Protein AF-0000000087801213 (afdb_homodimer)

Solvent-accessible surface area (backbone atoms only — not comparable to full-atom values): 30149 Å² total; per-residue (Å²): 122,81,61,80,74,63,67,56,64,59,64,55,52,52,50,33,50,49,20,27,51,32,12,46,51,26,34,52,47,39,66,75,56,68,45,77,60,64,72,64,53,39,48,49,48,24,51,51,29,48,51,50,47,52,48,52,62,49,53,63,67,54,78,91,72,68,84,73,50,69,67,59,49,35,51,48,50,44,51,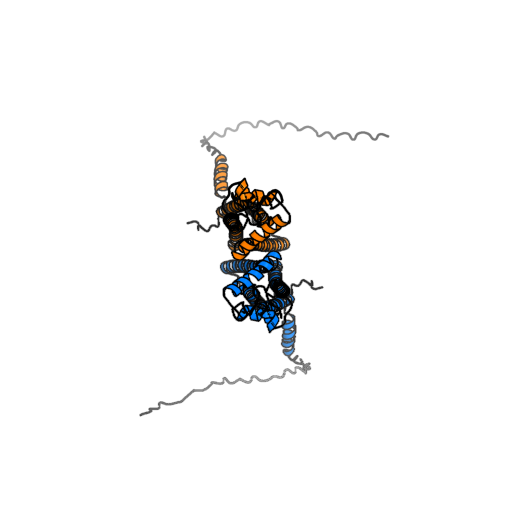51,49,51,50,50,41,52,49,31,36,54,41,43,52,38,48,52,56,62,46,55,63,70,54,36,53,44,44,48,49,51,46,50,47,53,35,56,74,66,63,39,56,66,62,55,43,49,46,27,62,72,66,55,21,16,18,42,86,35,45,50,40,88,19,59,56,59,72,48,99,87,31,53,64,53,34,26,36,72,74,71,61,36,89,37,39,32,44,62,62,54,47,52,50,47,49,52,37,38,51,37,36,37,51,17,38,48,44,53,49,51,49,51,52,46,37,71,46,67,48,78,54,57,71,68,70,50,43,64,58,48,47,53,46,45,50,54,57,62,54,65,68,60,70,77,75,74,76,75,71,79,74,74,83,72,85,73,81,74,77,81,78,75,79,80,77,81,77,80,80,76,81,82,79,88,78,76,90,88,79,85,75,96,84,135,123,82,60,80,74,63,66,57,64,59,66,54,51,51,47,34,52,50,18,29,51,33,10,46,50,27,34,52,48,40,66,76,55,68,45,77,58,66,72,63,54,39,50,50,49,22,50,49,30,48,51,49,46,50,47,54,62,49,53,63,67,54,77,92,70,67,85,73,49,71,67,57,48,36,51,49,48,45,51,50,51,52,49,51,42,51,49,30,36,54,42,45,53,39,48,54,56,64,45,55,62,70,55,36,52,43,43,48,50,51,48,51,50,54,36,57,75,65,65,39,57,66,62,56,44,49,47,27,62,74,67,56,20,17,17,42,88,36,46,49,40,87,20,59,58,59,72,48,98,88,31,52,64,55,33,26,36,71,72,71,60,36,90,37,38,32,45,62,62,54,46,52,49,47,49,52,38,40,50,37,37,37,52,16,38,48,44,52,50,50,49,52,54,46,36,69,46,68,48,80,54,57,72,68,71,50,45,63,59,50,47,54,48,44,50,54,57,61,55,66,68,61,69,76,76,75,77,76,72,80,70,76,78,70,82,75,78,77,78,78,79,84,83,78,77,78,81,78,80,79,81,83,82,86,77,80,82,79,85,80,86,78,83,130

Organism: Aspergillus candidus (NCBI:txid41067)

InterPro domains:
  IPR018499 Tetraspanin/Peripherin [PF00335] (13-196)

Foldseek 3Di:
DPPPPPVDLVVLLVLLVLLLVLLVVLLVLCVQQVALDDNVLSVVSNVLSVVVSVVLVVVLVDDPDDPQDPVNVVVVVVVLVVNLVVLVVSLVSLVVCQPDPVVVLVSVVVSLVVCLVVVPQVNQVSNCVVQVAAAAPANQHSGPPGDDPVAHSNNSCVPRVRGHHSNVVSSVSSNVSSVSSNSSSVSVNVSSVVCVVVNPPSCVCPCVVVVVVVVVVVVPPPPPPPPPPPPDPPDDPPDDDDDPDPDDPPPDDPDDDDDDDDDD/DPPPPPVDCVVLLVLLVLLLVLLVVLLVLCVQQVALDDNVLSVVSNVLSVVVSVVLVVVLVDDPDDPQDPVNVVVVVVVLVVNLVVLVVSLVSLVVCQPDPVVVLVSVVVSLVVCLVVVPQVNQVSNCVVQVAAAAPANQHSGPPGDDPVAHSNNSCVVRVRHHHSNVVSSVSSNVSSVSSNSSSVSVNVSSVVCVVVPPPSCPCVCVVVVVVVVVVVVPPPPPPPPPPPPPPDPPDDDPDDDPDPDPPDDDDPDDDDPDDDDD

Sequence (528 aa):
MPSIFETSVFPIILCLILSLILGAISWSRTLSSFLPTPQWLPGATTLLSALTLLAVSLLGFKPEGTRTNPYRQKLATLLEQLYTILVTILFTATLTILFPDSLLICRLESYWQSHFQAKDAHTIRSIQDRFQCCGLHSTRDRAWPFKNRDHGDDACEAQFGYGRSCLVPWREQTVSTSWTMFAAVALILVVKVGITCFGFRRRANASWMRDVFSERANGDYQRPARAEILNGEEEAEENHDQEAEPRRVMLPHAESAPANEWNQMPSIFETSVFPIILCLILSLILGAISWSRTLSSFLPTPQWLPGATTLLSALTLLAVSLLGFKPEGTRTNPYRQKLATLLEQLYTILVTILFTATLTILFPDSLLICRLESYWQSHFQAKDAHTIRSIQDRFQCCGLHSTRDRAWPFKNRDHGDDACEAQFGYGRSCLVPWREQTVSTSWTMFAAVALILVVKVGITCFGFRRRANASWMRDVFSERANGDYQRPARAEILNGEEEAEENHDQEAEPRRVMLPHAESAPANEWNQ

Structure (mmCIF, N/CA/C/O backbone):
data_AF-0000000087801213-model_v1
#
loop_
_entity.id
_entity.type
_entity.pdbx_description
1 polymer 'Tetraspanin Tsp3'
#
loop_
_atom_site.group_PDB
_atom_site.id
_atom_site.type_symbol
_atom_site.label_atom_id
_atom_site.label_alt_id
_atom_site.label_comp_id
_atom_site.label_asym_id
_atom_site.label_entity_id
_atom_site.label_seq_id
_atom_site.pdbx_PDB_ins_code
_atom_site.Cartn_x
_atom_site.Cartn_y
_atom_site.Cartn_z
_atom_site.occupancy
_atom_site.B_iso_or_equiv
_atom_site.auth_seq_id
_atom_site.auth_comp_id
_atom_site.auth_asym_id
_atom_site.auth_atom_id
_atom_site.pdbx_PDB_model_num
ATOM 1 N N . MET A 1 1 ? -10.836 42.562 -10.594 1 27.47 1 MET A N 1
ATOM 2 C CA . MET A 1 1 ? -11.273 41.188 -10.828 1 27.47 1 MET A CA 1
ATOM 3 C C . MET A 1 1 ? -11.109 40.312 -9.578 1 27.47 1 MET A C 1
ATOM 5 O O . MET A 1 1 ? -10.047 40.344 -8.953 1 27.47 1 MET A O 1
ATOM 9 N N . PRO A 1 2 ? -12.109 40.188 -8.773 1 38.5 2 PRO A N 1
ATOM 10 C CA . PRO A 1 2 ? -11.93 39.375 -7.582 1 38.5 2 PRO A CA 1
ATOM 11 C C . PRO A 1 2 ? -11.148 38.094 -7.867 1 38.5 2 PRO A C 1
ATOM 13 O O . PRO A 1 2 ? -11.242 37.531 -8.969 1 38.5 2 PRO A O 1
ATOM 16 N N . SER A 1 3 ? -9.867 38.094 -7.535 1 37.38 3 SER A N 1
ATOM 17 C CA . SER A 1 3 ? -8.992 36.969 -7.805 1 37.38 3 SER A CA 1
ATOM 18 C C . SER A 1 3 ? -9.734 35.656 -7.656 1 37.38 3 SER A C 1
ATOM 20 O O . SER A 1 3 ? -10.477 35.469 -6.691 1 37.38 3 SER A O 1
ATOM 22 N N . ILE A 1 4 ? -10.109 35.094 -8.695 1 40.22 4 ILE A N 1
ATOM 23 C CA . ILE A 1 4 ? -10.75 33.812 -8.977 1 40.22 4 ILE A CA 1
ATOM 24 C C . ILE A 1 4 ? -10.328 32.781 -7.93 1 40.22 4 ILE A C 1
ATOM 26 O O . ILE A 1 4 ? -11.023 31.797 -7.711 1 40.22 4 ILE A O 1
ATOM 30 N N . PHE A 1 5 ? -9.062 32.906 -7.496 1 40.62 5 PHE A N 1
ATOM 31 C CA . PHE A 1 5 ? -8.695 31.984 -6.426 1 40.62 5 PHE A CA 1
ATOM 32 C C . PHE A 1 5 ? -9.367 32.375 -5.117 1 40.62 5 PHE A C 1
ATOM 34 O O . PHE A 1 5 ? -8.789 32.219 -4.043 1 40.62 5 PHE A O 1
ATOM 41 N N . GLU A 1 6 ? -10.133 33.375 -4.961 1 46.09 6 GLU A N 1
ATOM 42 C CA . GLU A 1 6 ? -10.961 33.406 -3.762 1 46.09 6 GLU A CA 1
ATOM 43 C C . GLU A 1 6 ? -11.492 32.031 -3.4 1 46.09 6 GLU A C 1
ATOM 45 O O . GLU A 1 6 ? -12.273 31.453 -4.152 1 46.09 6 GLU A O 1
ATOM 50 N N . THR A 1 7 ? -10.688 30.969 -2.92 1 52.69 7 THR A N 1
ATOM 51 C CA . THR A 1 7 ? -10.766 29.531 -2.627 1 52.69 7 THR A CA 1
ATOM 52 C C . THR A 1 7 ? -12.156 29.172 -2.107 1 52.69 7 THR A C 1
ATOM 54 O O . THR A 1 7 ? -12.469 29.406 -0.939 1 52.69 7 THR A O 1
ATOM 57 N N . SER A 1 8 ? -13.25 29.312 -2.891 1 62.5 8 SER A N 1
ATOM 58 C CA . SER A 1 8 ? -14.672 29.031 -2.734 1 62.5 8 SER A CA 1
ATOM 59 C C . SER A 1 8 ? -14.906 27.609 -2.223 1 62.5 8 SER A C 1
ATOM 61 O O . SER A 1 8 ? -14.258 26.672 -2.674 1 62.5 8 SER A O 1
ATOM 63 N N . VAL A 1 9 ? -15.477 27.422 -1.081 1 77.56 9 VAL A N 1
ATOM 64 C CA . VAL A 1 9 ? -15.938 26.234 -0.396 1 77.56 9 VAL A CA 1
ATOM 65 C C . VAL A 1 9 ? -16.734 25.359 -1.364 1 77.56 9 VAL A C 1
ATOM 67 O O . VAL A 1 9 ? -16.844 24.141 -1.171 1 77.56 9 VAL A O 1
ATOM 70 N N . PHE A 1 10 ? -17.156 26.016 -2.529 1 83.62 10 PHE A N 1
ATOM 71 C CA . PHE A 1 10 ? -18.062 25.297 -3.408 1 83.62 10 PHE A CA 1
ATOM 72 C C . PHE A 1 10 ? -17.328 24.203 -4.16 1 83.62 10 PHE A C 1
ATOM 74 O O . PHE A 1 10 ? -17.781 23.047 -4.176 1 83.62 10 PHE A O 1
ATOM 81 N N . PRO A 1 11 ? -16.25 24.484 -4.793 1 86.94 11 PRO A N 1
ATOM 82 C CA . PRO A 1 11 ? -15.562 23.391 -5.48 1 86.94 11 PRO A CA 1
ATOM 83 C C . PRO A 1 11 ? -15.109 22.281 -4.527 1 86.94 11 PRO A C 1
ATOM 85 O O . PRO A 1 11 ? -15.062 21.109 -4.914 1 86.94 11 PRO A O 1
ATOM 88 N N . ILE A 1 12 ? -14.836 22.625 -3.322 1 88.5 12 ILE A N 1
ATOM 89 C CA . ILE A 1 12 ? -14.414 21.641 -2.332 1 88.5 12 ILE A CA 1
ATOM 90 C C . ILE A 1 12 ? -15.57 20.703 -2.006 1 88.5 12 ILE A C 1
ATOM 92 O O . ILE A 1 12 ? -15.398 19.484 -1.97 1 88.5 12 ILE A O 1
ATOM 96 N N . ILE A 1 13 ? -16.734 21.266 -1.861 1 89.56 13 ILE A N 1
ATOM 97 C CA . ILE A 1 13 ? -17.906 20.469 -1.541 1 89.56 13 ILE A CA 1
ATOM 98 C C . ILE A 1 13 ? -18.266 19.578 -2.729 1 89.56 13 ILE A C 1
ATOM 100 O O . ILE A 1 13 ? -18.625 18.406 -2.551 1 89.56 13 ILE A O 1
ATOM 104 N N . LEU A 1 14 ? -18.109 20.094 -3.875 1 92.38 14 LEU A N 1
ATOM 105 C CA . LEU A 1 14 ? -18.406 19.312 -5.074 1 92.38 14 LEU A CA 1
ATOM 106 C C . LEU A 1 14 ? -17.453 18.141 -5.207 1 92.38 14 LEU A C 1
ATOM 108 O O . LEU A 1 14 ? -17.875 17.031 -5.535 1 92.38 14 LEU A O 1
ATOM 112 N N . CYS A 1 15 ? -16.219 18.359 -4.961 1 93.56 15 CYS A N 1
ATOM 113 C CA . CYS A 1 15 ? -15.211 17.312 -5.031 1 93.56 15 CYS A CA 1
ATOM 114 C C . CYS A 1 15 ? -15.5 16.219 -4 1 93.56 15 CYS A C 1
ATOM 116 O O . CYS A 1 15 ? -15.344 15.031 -4.289 1 93.56 15 CYS A O 1
ATOM 118 N N . LEU A 1 16 ? -15.945 16.656 -2.885 1 95 16 LEU A N 1
ATOM 119 C CA . LEU A 1 16 ? -16.203 15.688 -1.821 1 95 16 LEU A CA 1
ATOM 120 C C . LEU A 1 16 ? -17.453 14.875 -2.105 1 95 16 LEU A C 1
ATOM 122 O O . LEU A 1 16 ? -17.531 13.695 -1.772 1 95 16 LEU A O 1
ATOM 126 N N . ILE A 1 17 ? -18.422 15.516 -2.703 1 96.31 17 ILE A N 1
ATOM 127 C CA . ILE A 1 17 ? -19.625 14.781 -3.094 1 96.31 17 ILE A CA 1
ATOM 128 C C . ILE A 1 17 ? -19.281 13.758 -4.172 1 96.31 17 ILE A C 1
ATOM 130 O O . ILE A 1 17 ? -19.75 12.617 -4.137 1 96.31 17 ILE A O 1
ATOM 134 N N . LEU A 1 18 ? -18.469 14.211 -5.066 1 97.5 18 LEU A N 1
ATOM 135 C CA . LEU A 1 18 ? -18.016 13.297 -6.105 1 97.5 18 LEU A CA 1
ATOM 136 C C . LEU A 1 18 ? -17.25 12.125 -5.504 1 97.5 18 LEU A C 1
ATOM 138 O O . LEU A 1 18 ? -17.438 10.977 -5.91 1 97.5 18 LEU A O 1
ATOM 142 N N . SER A 1 19 ? -16.406 12.383 -4.574 1 97.5 19 SER A N 1
ATOM 143 C CA . SER A 1 19 ? -15.656 11.328 -3.904 1 97.5 19 SER A CA 1
ATOM 144 C C . SER A 1 19 ? -16.594 10.359 -3.182 1 97.5 19 SER A C 1
ATOM 146 O O . SER A 1 19 ? -16.375 9.148 -3.191 1 97.5 19 SER A O 1
ATOM 148 N N . LEU A 1 20 ? -17.578 10.883 -2.6 1 97.5 20 LEU A N 1
ATOM 149 C CA . LEU A 1 20 ? -18.547 10.055 -1.886 1 97.5 20 LEU A CA 1
ATOM 150 C C . LEU A 1 20 ? -19.281 9.133 -2.85 1 97.5 20 LEU A C 1
ATOM 152 O O . LEU A 1 20 ? -19.469 7.949 -2.572 1 97.5 20 LEU A O 1
ATOM 156 N N . ILE A 1 21 ? -19.656 9.664 -3.959 1 98 21 ILE A N 1
ATOM 157 C CA . ILE A 1 21 ? -20.391 8.891 -4.961 1 98 21 ILE A CA 1
ATOM 158 C C . ILE A 1 21 ? -19.5 7.793 -5.523 1 98 21 ILE A C 1
ATOM 160 O O . ILE A 1 21 ? -19.906 6.633 -5.621 1 98 21 ILE A O 1
ATOM 164 N N . LEU A 1 22 ? -18.312 8.148 -5.863 1 98.12 22 LEU A N 1
ATOM 165 C CA . LEU A 1 22 ? -17.375 7.168 -6.406 1 98.12 22 LEU A CA 1
ATOM 166 C C . LEU A 1 22 ? -17.078 6.078 -5.383 1 98.12 22 LEU A C 1
ATOM 168 O O . LEU A 1 22 ? -16.969 4.902 -5.738 1 98.12 22 LEU A O 1
ATOM 172 N N . GLY A 1 23 ? -16.891 6.477 -4.152 1 97.19 23 GLY A N 1
ATOM 173 C CA . GLY A 1 23 ? -16.672 5.5 -3.098 1 97.19 23 GLY A CA 1
ATOM 174 C C . GLY A 1 23 ? -17.844 4.547 -2.914 1 97.19 23 GLY A C 1
ATOM 175 O O . GLY A 1 23 ? -17.641 3.338 -2.783 1 97.19 23 GLY A O 1
ATOM 176 N N . ALA A 1 24 ? -18.984 5.074 -2.984 1 96.88 24 ALA A N 1
ATOM 177 C CA . ALA A 1 24 ? -20.172 4.25 -2.816 1 96.88 24 ALA A CA 1
ATOM 178 C C . ALA A 1 24 ? -20.359 3.289 -3.988 1 96.88 24 ALA A C 1
ATOM 180 O O . ALA A 1 24 ? -20.734 2.133 -3.799 1 96.88 24 ALA A O 1
ATOM 181 N N . ILE A 1 25 ? -20.062 3.76 -5.109 1 97 25 ILE A N 1
ATOM 182 C CA . ILE A 1 25 ? -20.156 2.914 -6.297 1 97 25 ILE A CA 1
ATOM 183 C C . ILE A 1 25 ? -19.156 1.767 -6.184 1 97 25 ILE A C 1
ATOM 185 O O . ILE A 1 25 ? -19.484 0.611 -6.449 1 97 25 ILE A O 1
ATOM 189 N N . SER A 1 26 ? -17.984 2.096 -5.797 1 96.06 26 SER A N 1
ATOM 190 C CA . SER A 1 26 ? -16.953 1.069 -5.656 1 96.06 26 SER A CA 1
ATOM 191 C C . SER A 1 26 ? -17.328 0.049 -4.59 1 96.06 26 SER A C 1
ATOM 193 O O . SER A 1 26 ? -17.094 -1.149 -4.754 1 96.06 26 SER A O 1
ATOM 195 N N . TRP A 1 27 ? -17.891 0.583 -3.547 1 95.88 27 TRP A N 1
ATOM 196 C CA . TRP A 1 27 ? -18.312 -0.306 -2.471 1 95.88 27 TRP A CA 1
ATOM 197 C C . TRP A 1 27 ? -19.422 -1.231 -2.939 1 95.88 27 TRP A C 1
ATOM 199 O O . TRP A 1 27 ? -19.375 -2.443 -2.717 1 95.88 27 TRP A O 1
ATOM 209 N N . SER A 1 28 ? -20.375 -0.759 -3.639 1 95.62 28 SER A N 1
ATOM 210 C CA . SER A 1 28 ? -21.469 -1.554 -4.16 1 95.62 28 SER A CA 1
ATOM 211 C C . SER A 1 28 ? -20.984 -2.58 -5.18 1 95.62 28 SER A C 1
ATOM 213 O O . SER A 1 28 ? -21.391 -3.742 -5.141 1 95.62 28 SER A O 1
ATOM 215 N N . ARG A 1 29 ? -20.109 -2.17 -5.969 1 94.94 29 ARG A N 1
ATOM 216 C CA . ARG A 1 29 ? -19.578 -3.062 -6.996 1 94.94 29 ARG A CA 1
ATOM 217 C C . ARG A 1 29 ? -18.75 -4.18 -6.379 1 94.94 29 ARG A C 1
ATOM 219 O O . ARG A 1 29 ? -18.781 -5.316 -6.852 1 94.94 29 ARG A O 1
ATOM 226 N N . THR A 1 30 ? -18 -3.844 -5.418 1 95 30 THR A N 1
ATOM 227 C CA . THR A 1 30 ? -17.172 -4.844 -4.754 1 95 30 THR A CA 1
ATOM 228 C C . THR A 1 30 ? -18.031 -5.922 -4.109 1 95 30 THR A C 1
ATOM 230 O O . THR A 1 30 ? -17.719 -7.109 -4.188 1 95 30 THR A O 1
ATOM 233 N N . LEU A 1 31 ? -19.125 -5.5 -3.545 1 93.5 31 LEU A N 1
ATOM 234 C CA . LEU A 1 31 ? -20.016 -6.441 -2.879 1 93.5 31 LEU A CA 1
ATOM 235 C C . LEU A 1 31 ? -20.828 -7.242 -3.898 1 93.5 31 LEU A C 1
ATOM 237 O O . LEU A 1 31 ? -20.969 -8.461 -3.76 1 93.5 31 LEU A O 1
ATOM 241 N N . SER A 1 32 ? -21.219 -6.594 -4.941 1 93.06 32 SER A N 1
ATOM 242 C CA . SER A 1 32 ? -22.078 -7.238 -5.922 1 93.06 32 SER A CA 1
ATOM 243 C C . SER A 1 32 ? -21.297 -8.188 -6.82 1 93.06 32 SER A C 1
ATOM 245 O O . SER A 1 32 ? -21.812 -9.203 -7.27 1 93.06 32 SER A O 1
ATOM 247 N N . SER A 1 33 ? -20.047 -7.887 -6.984 1 93.69 33 SER A N 1
ATOM 248 C CA . SER A 1 33 ? -19.266 -8.688 -7.918 1 93.69 33 SER A CA 1
ATOM 249 C C . SER A 1 33 ? -18.25 -9.562 -7.188 1 93.69 33 SER A C 1
ATOM 251 O O . SER A 1 33 ? -17.391 -10.195 -7.812 1 93.69 33 SER A O 1
ATOM 253 N N . PHE A 1 34 ? -18.312 -9.672 -5.918 1 93.44 34 PHE A N 1
ATOM 254 C CA . PHE A 1 34 ? -17.438 -10.508 -5.109 1 93.44 34 PHE A CA 1
ATOM 255 C C . PHE A 1 34 ? -15.977 -10.344 -5.539 1 93.44 34 PHE A C 1
ATOM 257 O O . PHE A 1 34 ? -15.289 -11.328 -5.801 1 93.44 34 PHE A O 1
ATOM 264 N N . LEU A 1 35 ? -15.484 -9.18 -5.531 1 94.31 35 LEU A N 1
ATOM 265 C CA . LEU A 1 35 ? -14.117 -8.883 -5.938 1 94.31 35 LEU A CA 1
ATOM 266 C C . LEU A 1 35 ? -13.141 -9.172 -4.801 1 94.31 35 LEU A C 1
ATOM 268 O O . LEU A 1 35 ? -13.5 -9.07 -3.627 1 94.31 35 LEU A O 1
ATOM 272 N N . PRO A 1 36 ? -11.914 -9.625 -5.164 1 91.94 36 PRO A N 1
ATOM 273 C CA . PRO A 1 36 ? -10.914 -9.977 -4.152 1 91.94 36 PRO A CA 1
ATOM 274 C C . PRO A 1 36 ? -10.312 -8.75 -3.473 1 91.94 36 PRO A C 1
ATOM 276 O O . PRO A 1 36 ? -9.125 -8.758 -3.115 1 91.94 36 PRO A O 1
ATOM 279 N N . THR A 1 37 ? -10.945 -7.707 -3.348 1 91.19 37 THR A N 1
ATOM 280 C CA . THR A 1 37 ? -10.531 -6.512 -2.625 1 91.19 37 THR A CA 1
ATOM 281 C C . THR A 1 37 ? -10.914 -6.602 -1.152 1 91.19 37 THR A C 1
ATOM 283 O O . THR A 1 37 ? -12.008 -7.066 -0.822 1 91.19 37 THR A O 1
ATOM 286 N N . PRO A 1 38 ? -9.93 -6.297 -0.327 1 91 38 PRO A N 1
ATOM 287 C CA . PRO A 1 38 ? -10.32 -6.301 1.086 1 91 38 PRO A CA 1
ATOM 288 C C . PRO A 1 38 ? -11.57 -5.469 1.354 1 91 38 PRO A C 1
ATOM 290 O O . PRO A 1 38 ? -11.633 -4.297 0.981 1 91 38 PRO A O 1
ATOM 293 N N . GLN A 1 39 ? -12.469 -6.035 2.053 1 88.44 39 GLN A N 1
ATOM 294 C CA . GLN A 1 39 ? -13.797 -5.449 2.223 1 88.44 39 GLN A CA 1
ATOM 295 C C . GLN A 1 39 ? -13.727 -4.148 3.018 1 88.44 39 GLN A C 1
ATOM 297 O O . GLN A 1 39 ? -14.586 -3.281 2.871 1 88.44 39 GLN A O 1
ATOM 302 N N . TRP A 1 40 ? -12.695 -4.016 3.801 1 91.69 40 TRP A N 1
ATOM 303 C CA . TRP A 1 40 ? -12.594 -2.818 4.625 1 91.69 40 TRP A CA 1
ATOM 304 C C . TRP A 1 40 ? -12.156 -1.619 3.793 1 91.69 40 TRP A C 1
ATOM 306 O O . TRP A 1 40 ? -12.406 -0.47 4.168 1 91.69 40 TRP A O 1
ATOM 316 N N . LEU A 1 41 ? -11.586 -1.862 2.613 1 95.19 41 LEU A N 1
ATOM 317 C CA . LEU A 1 41 ? -10.984 -0.791 1.829 1 95.19 41 LEU A CA 1
ATOM 318 C C . LEU A 1 41 ? -12.055 0.103 1.214 1 95.19 41 LEU A C 1
ATOM 320 O O . LEU A 1 41 ? -12.078 1.312 1.459 1 95.19 41 LEU A O 1
ATOM 324 N N . PRO A 1 42 ? -12.977 -0.439 0.47 1 95.19 42 PRO A N 1
ATOM 325 C CA . PRO A 1 42 ? -14.031 0.43 -0.069 1 95.19 42 PRO A CA 1
ATOM 326 C C . PRO A 1 42 ? -14.922 1.026 1.02 1 95.19 42 PRO A C 1
ATOM 328 O O . PRO A 1 42 ? -15.359 2.174 0.903 1 95.19 42 PRO A O 1
ATOM 331 N N . GLY A 1 43 ? -15.18 0.295 2.053 1 95.44 43 GLY A N 1
ATOM 332 C CA . GLY A 1 43 ? -15.953 0.826 3.162 1 95.44 43 GLY A CA 1
ATOM 333 C C . GLY A 1 43 ? -15.289 2.006 3.846 1 95.44 43 GLY A C 1
ATOM 334 O O . GLY A 1 43 ? -15.93 3.027 4.098 1 95.44 43 GLY A O 1
ATOM 335 N N . ALA A 1 44 ? -14.055 1.836 4.102 1 95.75 44 ALA A N 1
ATOM 336 C CA . ALA A 1 44 ? -13.297 2.902 4.75 1 95.75 44 ALA A CA 1
ATOM 337 C C . ALA A 1 44 ? -13.219 4.141 3.863 1 95.75 44 ALA A C 1
ATOM 339 O O . ALA A 1 44 ? -13.305 5.27 4.352 1 95.75 44 ALA A O 1
ATOM 340 N N . THR A 1 45 ? -13.039 3.924 2.596 1 95.25 45 THR A N 1
ATOM 341 C CA . THR A 1 45 ? -12.961 5.039 1.658 1 95.25 45 THR A CA 1
ATOM 342 C C . THR A 1 45 ? -14.273 5.82 1.643 1 95.25 45 THR A C 1
ATOM 344 O O . THR A 1 45 ? -14.266 7.051 1.688 1 95.25 45 THR A O 1
ATOM 347 N N . THR A 1 46 ? -15.352 5.148 1.619 1 95.81 46 THR A N 1
ATOM 348 C CA . THR A 1 46 ? -16.656 5.789 1.591 1 95.81 46 THR A CA 1
ATOM 349 C C . THR A 1 46 ? -16.938 6.52 2.9 1 95.81 46 THR A C 1
ATOM 351 O O . THR A 1 46 ? -17.391 7.66 2.895 1 95.81 46 THR A O 1
ATOM 354 N N . LEU A 1 47 ? -16.656 5.855 3.971 1 96.19 47 LEU A N 1
ATOM 355 C CA . LEU A 1 47 ? -16.875 6.457 5.281 1 96.19 47 LEU A CA 1
ATOM 356 C C . LEU A 1 47 ? -16.031 7.707 5.461 1 96.19 47 LEU A C 1
ATOM 358 O O . LEU A 1 47 ? -16.5 8.711 6.004 1 96.19 47 LEU A O 1
ATOM 362 N N . LEU A 1 48 ? -14.836 7.602 5.051 1 96 48 LEU A N 1
ATOM 363 C CA . LEU A 1 48 ? -13.938 8.742 5.172 1 96 48 LEU A CA 1
ATOM 364 C C . LEU A 1 48 ? -14.438 9.914 4.336 1 96 48 LEU A C 1
ATOM 366 O O . LEU A 1 48 ? -14.367 11.07 4.77 1 96 48 LEU A O 1
ATOM 370 N N . SER A 1 49 ? -14.883 9.648 3.135 1 94.81 49 SER A N 1
ATOM 371 C CA . SER A 1 49 ? -15.438 10.695 2.281 1 94.81 49 SER A CA 1
ATOM 372 C C . SER A 1 49 ? -16.656 11.352 2.93 1 94.81 49 SER A C 1
ATOM 374 O O . SER A 1 49 ? -16.781 12.578 2.904 1 94.81 49 SER A O 1
ATOM 376 N N . ALA A 1 50 ? -17.469 10.586 3.504 1 96 50 ALA A N 1
ATOM 377 C CA . ALA A 1 50 ? -18.656 11.102 4.172 1 96 50 ALA A CA 1
ATOM 378 C C . ALA A 1 50 ? -18.297 11.945 5.387 1 96 50 ALA A C 1
ATOM 380 O O . ALA A 1 50 ? -18.828 13.039 5.582 1 96 50 ALA A O 1
ATOM 381 N N . LEU A 1 51 ? -17.391 11.445 6.141 1 94.25 51 LEU A N 1
ATOM 382 C CA . LEU A 1 51 ? -16.953 12.156 7.34 1 94.25 51 LEU A CA 1
ATOM 383 C C . LEU A 1 51 ? -16.281 13.477 6.977 1 94.25 51 LEU A C 1
ATOM 385 O O . LEU A 1 51 ? -16.484 14.484 7.664 1 94.25 51 LEU A O 1
ATOM 389 N N . THR A 1 52 ? -15.523 13.492 5.926 1 93 52 THR A N 1
ATOM 390 C CA . THR A 1 52 ? -14.859 14.711 5.488 1 93 52 THR A CA 1
ATOM 391 C C . THR A 1 52 ? -15.875 15.742 5.004 1 93 52 THR A C 1
ATOM 393 O O . THR A 1 52 ? -15.758 16.938 5.312 1 93 52 THR A O 1
ATOM 396 N N . LEU A 1 53 ? -16.812 15.273 4.254 1 92.12 53 LEU A N 1
ATOM 397 C CA . LEU A 1 53 ? -17.859 16.156 3.771 1 92.12 53 LEU A CA 1
ATOM 398 C C . LEU A 1 53 ? -18.625 16.781 4.938 1 92.12 53 LEU A C 1
ATOM 400 O O . LEU A 1 53 ? -18.891 17.984 4.941 1 92.12 53 LEU A O 1
ATOM 404 N N . LEU A 1 54 ? -18.891 15.977 5.918 1 91.38 54 LEU A N 1
ATOM 405 C CA . LEU A 1 54 ? -19.609 16.453 7.098 1 91.38 54 LEU A CA 1
ATOM 406 C C . LEU A 1 54 ? -18.766 17.469 7.875 1 91.38 54 LEU A C 1
ATOM 408 O O . LEU A 1 54 ? -19.266 18.5 8.305 1 91.38 54 LEU A O 1
ATOM 412 N N . ALA A 1 55 ? -17.531 17.172 8.016 1 87.88 55 ALA A N 1
ATOM 413 C CA . ALA A 1 55 ? -16.625 18.047 8.766 1 87.88 55 ALA A CA 1
ATOM 414 C C . ALA A 1 55 ? -16.484 19.406 8.07 1 87.88 55 ALA A C 1
ATOM 416 O O . ALA A 1 55 ? -16.547 20.453 8.719 1 87.88 55 ALA A O 1
ATOM 417 N N . VAL A 1 56 ? -16.281 19.422 6.84 1 84.69 56 VAL A N 1
ATOM 418 C CA . VAL A 1 56 ? -16.109 20.656 6.086 1 84.69 56 VAL A CA 1
ATOM 419 C C . VAL A 1 56 ? -17.406 21.453 6.086 1 84.69 56 VAL A C 1
ATOM 421 O O . VAL A 1 56 ? -17.391 22.688 6.211 1 84.69 56 VAL A O 1
ATOM 424 N N . SER A 1 57 ? -18.516 20.812 6.031 1 83.69 57 SER A N 1
ATOM 425 C CA . SER A 1 57 ? -19.812 21.484 6.035 1 83.69 57 SER A CA 1
ATOM 426 C C . SER A 1 57 ? -20.109 22.094 7.398 1 83.69 57 SER A C 1
ATOM 428 O O . SER A 1 57 ? -20.719 23.156 7.484 1 83.69 57 SER A O 1
ATOM 430 N N . LEU A 1 58 ? -19.562 21.453 8.398 1 79.69 58 LEU A N 1
ATOM 431 C CA . LEU A 1 58 ? -19.812 21.953 9.75 1 79.69 58 LEU A CA 1
ATOM 432 C C . LEU A 1 58 ? -18.844 23.078 10.102 1 79.69 58 LEU A C 1
ATOM 434 O O . LEU A 1 58 ? -19.219 24.047 10.773 1 79.69 58 LEU A O 1
ATOM 438 N N . LEU A 1 59 ? -17.531 22.891 9.828 1 70 59 LEU A N 1
ATOM 439 C CA . LEU A 1 59 ? -16.531 23.891 10.125 1 70 59 LEU A CA 1
ATOM 440 C C . LEU A 1 59 ? -16.781 25.172 9.328 1 70 59 LEU A C 1
ATOM 442 O O . LEU A 1 59 ? -16.469 26.266 9.789 1 70 59 LEU A O 1
ATOM 446 N N . GLY A 1 60 ? -17.125 24.984 8.094 1 58.28 60 GLY A N 1
ATOM 447 C CA . GLY A 1 60 ? -17.531 26.172 7.352 1 58.28 60 GLY A CA 1
ATOM 448 C C . GLY A 1 60 ? -18.562 27.016 8.078 1 58.28 60 GLY A C 1
ATOM 449 O O . GLY A 1 60 ? -18.703 28.203 7.812 1 58.28 60 GLY A O 1
ATOM 450 N N . PHE A 1 61 ? -19.219 26.391 9.125 1 51.31 61 PHE A N 1
ATOM 451 C CA . PHE A 1 61 ? -20.25 27.109 9.859 1 51.31 61 PHE A CA 1
ATOM 452 C C . PHE A 1 61 ? -19.734 27.578 11.211 1 51.31 61 PHE A C 1
ATOM 454 O O . PHE A 1 61 ? -20.453 28.234 11.969 1 51.31 61 PHE A O 1
ATOM 461 N N . LYS A 1 62 ? -18.453 27.172 11.617 1 56.47 62 LYS A N 1
ATOM 462 C CA . LYS A 1 62 ? -18 27.562 12.945 1 56.47 62 LYS A CA 1
ATOM 463 C C . LYS A 1 62 ? -17.391 28.969 12.93 1 56.47 62 LYS A C 1
ATOM 465 O O . LYS A 1 62 ? -16.594 29.281 12.055 1 56.47 62 LYS A O 1
ATOM 470 N N . PRO A 1 63 ? -17.734 29.922 13.812 1 48.78 63 PRO A N 1
ATOM 471 C CA . PRO A 1 63 ? -17.297 31.312 13.938 1 48.78 63 PRO A CA 1
ATOM 472 C C . PRO A 1 63 ? -15.805 31.422 14.266 1 48.78 63 PRO A C 1
ATOM 474 O O . PRO A 1 63 ? -15.242 30.547 14.93 1 48.78 63 PRO A O 1
ATOM 477 N N . GLU A 1 64 ? -14.82 32.031 13.508 1 52.78 64 GLU A N 1
ATOM 478 C CA . GLU A 1 64 ? -13.398 32.344 13.492 1 52.78 64 GLU A CA 1
ATOM 479 C C . GLU A 1 64 ? -12.867 32.562 14.906 1 52.78 64 GLU A C 1
ATOM 481 O O . GLU A 1 64 ? -11.664 32.531 15.141 1 52.78 64 GLU A O 1
ATOM 486 N N . GLY A 1 65 ? -13.766 32.969 15.836 1 48.06 65 GLY A N 1
ATOM 487 C CA . GLY A 1 65 ? -13.359 33.812 16.938 1 48.06 65 GLY A CA 1
ATOM 488 C C . GLY A 1 65 ? -12.82 33.031 18.125 1 48.06 65 GLY A C 1
ATOM 489 O O . GLY A 1 65 ? -12.594 33.594 19.203 1 48.06 65 GLY A O 1
ATOM 490 N N . THR A 1 66 ? -13.016 31.812 18.297 1 52.94 66 THR A N 1
ATOM 491 C CA . THR A 1 66 ? -12.805 31.438 19.688 1 52.94 66 THR A CA 1
ATOM 492 C C . THR A 1 66 ? -11.328 31.156 19.953 1 52.94 66 THR A C 1
ATOM 494 O O . THR A 1 66 ? -10.633 30.625 19.094 1 52.94 66 THR A O 1
ATOM 497 N N . ARG A 1 67 ? -10.672 31.969 20.859 1 59.66 67 ARG A N 1
ATOM 498 C CA . ARG A 1 67 ? -9.359 31.828 21.469 1 59.66 67 ARG A CA 1
ATOM 499 C C . ARG A 1 67 ? -8.969 30.359 21.609 1 59.66 67 ARG A C 1
ATOM 501 O O . ARG A 1 67 ? -9.594 29.609 22.359 1 59.66 67 ARG A O 1
ATOM 508 N N . THR A 1 68 ? -8.359 29.703 20.547 1 66.56 68 THR A N 1
ATOM 509 C CA . THR A 1 68 ? -8.102 28.266 20.547 1 66.56 68 THR A CA 1
ATOM 510 C C . THR A 1 68 ? -7.082 27.906 21.625 1 66.56 68 THR A C 1
ATOM 512 O O . THR A 1 68 ? -6.027 28.531 21.719 1 66.56 68 THR A O 1
ATOM 515 N N . ASN A 1 69 ? -7.582 27.328 22.844 1 80.38 69 ASN A N 1
ATOM 516 C CA . ASN A 1 69 ? -6.762 26.719 23.875 1 80.38 69 ASN A CA 1
ATOM 517 C C . ASN A 1 69 ? -5.605 25.922 23.281 1 80.38 69 ASN A C 1
ATOM 519 O O . ASN A 1 69 ? -5.777 25.234 22.266 1 80.38 69 ASN A O 1
ATOM 523 N N . PRO A 1 70 ? -4.387 26.312 23.719 1 81.94 70 PRO A N 1
ATOM 524 C CA . PRO A 1 70 ? -3.201 25.625 23.188 1 81.94 70 PRO A CA 1
ATOM 525 C C . PRO A 1 70 ? -3.383 24.109 23.125 1 81.94 70 PRO A C 1
ATOM 527 O O . PRO A 1 70 ? -2.893 23.469 22.188 1 81.94 70 PRO A O 1
ATOM 530 N N . TYR A 1 71 ? -4.023 23.531 24.125 1 83.38 71 TYR A N 1
ATOM 531 C CA . TYR A 1 71 ? -4.262 22.094 24.125 1 83.38 71 TYR A CA 1
ATOM 532 C C . TYR A 1 71 ? -5.172 21.688 22.984 1 83.38 71 TYR A C 1
ATOM 534 O O . TYR A 1 71 ? -4.941 20.672 22.328 1 83.38 71 TYR A O 1
ATOM 542 N N . ARG A 1 72 ? -6.109 22.422 22.719 1 83.75 72 ARG A N 1
ATOM 543 C CA . ARG A 1 72 ? -7.035 22.125 21.625 1 83.75 72 ARG A CA 1
ATOM 544 C C . ARG A 1 72 ? -6.344 22.266 20.281 1 83.75 72 ARG A C 1
ATOM 546 O O . ARG A 1 72 ? -6.637 21.5 19.344 1 83.75 72 ARG A O 1
ATOM 553 N N . GLN A 1 73 ? -5.422 23.094 20.25 1 84.44 73 GLN A N 1
ATOM 554 C CA . GLN A 1 73 ? -4.68 23.297 19 1 84.44 73 GLN A CA 1
ATOM 555 C C . GLN A 1 73 ? -3.762 22.109 18.719 1 84.44 73 GLN A C 1
ATOM 557 O O . GLN A 1 73 ? -3.646 21.656 17.578 1 84.44 73 GLN A O 1
ATOM 562 N N . LYS A 1 74 ? -3.133 21.641 19.812 1 84.88 74 LYS A N 1
ATOM 563 C CA . LYS A 1 74 ? -2.275 20.469 19.656 1 84.88 74 LYS A CA 1
ATOM 564 C C . LYS A 1 74 ? -3.09 19.234 19.25 1 84.88 74 LYS A C 1
ATOM 566 O O . LYS A 1 74 ? -2.65 18.453 18.406 1 84.88 74 LYS A O 1
ATOM 571 N N . LEU A 1 75 ? -4.203 19.141 19.844 1 88.44 75 LEU A N 1
ATOM 572 C CA . LEU A 1 75 ? -5.07 18.016 19.516 1 88.44 75 LEU A CA 1
ATOM 573 C C . LEU A 1 75 ? -5.566 18.125 18.078 1 88.44 75 LEU A C 1
ATOM 575 O O . LEU A 1 75 ? -5.656 17.109 17.375 1 88.44 75 LEU A O 1
ATOM 579 N N . ALA A 1 76 ? -5.84 19.266 17.688 1 86.81 76 ALA A N 1
ATOM 580 C CA . ALA A 1 76 ? -6.305 19.484 16.328 1 86.81 76 ALA A CA 1
ATOM 581 C C . ALA A 1 76 ? -5.215 19.141 15.32 1 86.81 76 ALA A C 1
ATOM 583 O O . ALA A 1 76 ? -5.492 18.547 14.273 1 86.81 76 ALA A O 1
ATOM 584 N N . THR A 1 77 ? -3.996 19.5 15.641 1 87.5 77 THR A N 1
ATOM 585 C CA . THR A 1 77 ? -2.871 19.203 14.758 1 87.5 77 THR A CA 1
ATOM 586 C C . THR A 1 77 ? -2.637 17.688 14.672 1 87.5 77 THR A C 1
ATOM 588 O O . THR A 1 77 ? -2.367 17.172 13.586 1 87.5 77 THR A O 1
ATOM 591 N N . LEU A 1 78 ? -2.791 17.031 15.781 1 90.94 78 LEU A N 1
ATOM 592 C CA . LEU A 1 78 ? -2.627 15.586 15.812 1 90.94 78 LEU A CA 1
ATOM 593 C C . LEU A 1 78 ? -3.701 14.898 14.969 1 90.94 78 LEU A C 1
ATOM 595 O O . LEU A 1 78 ? -3.404 13.977 14.211 1 90.94 78 LEU A O 1
ATOM 599 N N . LEU A 1 79 ? -4.871 15.359 15.125 1 90.81 79 LEU A N 1
ATOM 600 C CA . LEU A 1 79 ? -5.973 14.773 14.367 1 90.81 79 LEU A CA 1
ATOM 601 C C . LEU A 1 79 ? -5.797 15.016 12.875 1 90.81 79 LEU A C 1
ATOM 603 O O . LEU A 1 79 ? -6.125 14.148 12.055 1 90.81 79 LEU A O 1
ATOM 607 N N . GLU A 1 80 ? -5.273 16.141 12.562 1 90.44 80 GLU A N 1
ATOM 608 C CA . GLU A 1 80 ? -5.012 16.453 11.164 1 90.44 80 GLU A CA 1
ATOM 609 C C . GLU A 1 80 ? -3.936 15.547 10.578 1 90.44 80 GLU A C 1
ATOM 611 O O . GLU A 1 80 ? -4.039 15.109 9.43 1 90.44 80 GLU A O 1
ATOM 616 N N . GLN A 1 81 ? -2.949 15.25 11.328 1 91.38 81 GLN A N 1
ATOM 617 C CA . GLN A 1 81 ? -1.891 14.359 10.875 1 91.38 81 GLN A CA 1
ATOM 618 C C . GLN A 1 81 ? -2.41 12.93 10.719 1 91.38 81 GLN A C 1
ATOM 620 O O . GLN A 1 81 ? -2.119 12.266 9.719 1 91.38 81 GLN A O 1
ATOM 625 N N . LEU A 1 82 ? -3.154 12.523 11.672 1 93.94 82 LEU A N 1
ATOM 626 C CA . LEU A 1 82 ? -3.703 11.172 11.617 1 93.94 82 LEU A CA 1
ATOM 627 C C . LEU A 1 82 ? -4.637 11.016 10.422 1 93.94 82 LEU A C 1
ATOM 629 O O . LEU A 1 82 ? -4.664 9.961 9.781 1 93.94 82 LEU A O 1
ATOM 633 N N . TYR A 1 83 ? -5.363 12.047 10.219 1 94.75 83 TYR A N 1
ATOM 634 C CA . TYR A 1 83 ? -6.25 12.039 9.062 1 94.75 83 TYR A CA 1
ATOM 635 C C . TYR A 1 83 ? -5.453 11.914 7.77 1 94.75 83 TYR A C 1
ATOM 637 O O . TYR A 1 83 ? -5.793 11.109 6.898 1 94.75 83 TYR A O 1
ATOM 645 N N . THR A 1 84 ? -4.398 12.648 7.605 1 94.38 84 THR A N 1
ATOM 646 C CA . THR A 1 84 ? -3.562 12.594 6.41 1 94.38 84 THR A CA 1
ATOM 647 C C . THR A 1 84 ? -2.936 11.219 6.246 1 94.38 84 THR A C 1
ATOM 649 O O . THR A 1 84 ? -2.873 10.68 5.137 1 94.38 84 THR A O 1
ATOM 652 N N . ILE A 1 85 ? -2.523 10.672 7.273 1 96.69 85 ILE A N 1
ATOM 653 C CA . ILE A 1 85 ? -1.922 9.344 7.258 1 96.69 85 ILE A CA 1
ATOM 654 C C . ILE A 1 85 ? -2.959 8.312 6.816 1 96.69 85 ILE A C 1
ATOM 656 O O . ILE A 1 85 ? -2.684 7.48 5.945 1 96.69 85 ILE A O 1
ATOM 660 N N . LEU A 1 86 ? -4.086 8.43 7.359 1 96.94 86 LEU A N 1
ATOM 661 C CA . LEU A 1 86 ? -5.145 7.469 7.051 1 96.94 86 LEU A CA 1
ATOM 662 C C . LEU A 1 86 ? -5.523 7.535 5.574 1 96.94 86 LEU A C 1
ATOM 664 O O . LEU A 1 86 ? -5.629 6.504 4.91 1 96.94 86 LEU A O 1
ATOM 668 N N . VAL A 1 87 ? -5.711 8.727 5.086 1 96.88 87 VAL A N 1
ATOM 669 C CA . VAL A 1 87 ? -6.086 8.898 3.688 1 96.88 87 VAL A CA 1
ATOM 670 C C . VAL A 1 87 ? -4.965 8.391 2.783 1 96.88 87 VAL A C 1
ATOM 672 O O . VAL A 1 87 ? -5.227 7.781 1.744 1 96.88 87 VAL A O 1
ATOM 675 N N . THR A 1 88 ? -3.756 8.625 3.176 1 97.38 88 THR A N 1
ATOM 676 C CA . THR A 1 88 ? -2.615 8.195 2.377 1 97.38 88 THR A CA 1
ATOM 677 C C . THR A 1 88 ? -2.5 6.672 2.377 1 97.38 88 THR A C 1
ATOM 679 O O . THR A 1 88 ? -2.139 6.07 1.364 1 97.38 88 THR A O 1
ATOM 682 N N . ILE A 1 89 ? -2.803 6.059 3.482 1 97.19 89 ILE A N 1
ATOM 683 C CA . ILE A 1 89 ? -2.812 4.602 3.555 1 97.19 89 ILE A CA 1
ATOM 684 C C . ILE A 1 89 ? -3.832 4.043 2.562 1 97.19 89 ILE A C 1
ATOM 686 O O . ILE A 1 89 ? -3.531 3.113 1.81 1 97.19 89 ILE A O 1
ATOM 690 N N . LEU A 1 90 ? -4.977 4.602 2.609 1 97.19 90 LEU A N 1
ATOM 691 C CA . LEU A 1 90 ? -6.012 4.148 1.685 1 97.19 90 LEU A CA 1
ATOM 692 C C . LEU A 1 90 ? -5.586 4.383 0.239 1 97.19 90 LEU A C 1
ATOM 694 O O . LEU A 1 90 ? -5.82 3.535 -0.626 1 97.19 90 LEU A O 1
ATOM 698 N N . PHE A 1 91 ? -4.977 5.512 -0.038 1 97 91 PHE A N 1
ATOM 699 C CA . PHE A 1 91 ? -4.469 5.867 -1.357 1 97 91 PHE A CA 1
ATOM 700 C C . PHE A 1 91 ? -3.441 4.844 -1.834 1 97 91 PHE A C 1
ATOM 702 O O . PHE A 1 91 ? -3.545 4.324 -2.947 1 97 91 PHE A O 1
ATOM 709 N N . THR A 1 92 ? -2.584 4.477 -1.03 1 96.56 92 THR A N 1
ATOM 710 C CA . THR A 1 92 ? -1.511 3.551 -1.369 1 96.56 92 THR A CA 1
ATOM 711 C C . THR A 1 92 ? -2.047 2.127 -1.507 1 96.56 92 THR A C 1
ATOM 713 O O . THR A 1 92 ? -1.666 1.401 -2.428 1 96.56 92 THR A O 1
ATOM 716 N N . ALA A 1 93 ? -2.912 1.775 -0.604 1 95.19 93 ALA A N 1
ATOM 717 C CA . ALA A 1 93 ? -3.49 0.435 -0.651 1 95.19 93 ALA A CA 1
ATOM 718 C C . ALA A 1 93 ? -4.246 0.208 -1.958 1 95.19 93 ALA A C 1
ATOM 720 O O . ALA A 1 93 ? -4.164 -0.872 -2.549 1 95.19 93 ALA A O 1
ATOM 721 N N . THR A 1 94 ? -4.945 1.205 -2.398 1 94.94 94 THR A N 1
ATOM 722 C CA . THR A 1 94 ? -5.688 1.066 -3.645 1 94.94 94 THR A CA 1
ATOM 723 C C . THR A 1 94 ? -4.734 0.941 -4.832 1 94.94 94 THR A C 1
ATOM 725 O O . THR A 1 94 ? -4.988 0.169 -5.758 1 94.94 94 THR A O 1
ATOM 728 N N . LEU A 1 95 ? -3.619 1.607 -4.754 1 94.25 95 LEU A N 1
ATOM 729 C CA . LEU A 1 95 ? -2.631 1.538 -5.824 1 94.25 95 LEU A CA 1
ATOM 730 C C . LEU A 1 95 ? -1.955 0.171 -5.852 1 94.25 95 LEU A C 1
ATOM 732 O O . LEU A 1 95 ? -1.622 -0.339 -6.926 1 94.25 95 LEU A O 1
ATOM 736 N N . THR A 1 96 ? -1.827 -0.454 -4.707 1 91.81 96 THR A N 1
ATOM 737 C CA . THR A 1 96 ? -1.151 -1.743 -4.621 1 91.81 96 THR A CA 1
ATOM 738 C C . THR A 1 96 ? -2.051 -2.859 -5.145 1 91.81 96 THR A C 1
ATOM 740 O O . THR A 1 96 ? -1.572 -3.949 -5.469 1 91.81 96 THR A O 1
ATOM 743 N N . ILE A 1 97 ? -3.32 -2.582 -5.129 1 92.94 97 ILE A N 1
ATOM 744 C CA . ILE A 1 97 ? -4.223 -3.553 -5.738 1 92.94 97 ILE A CA 1
ATOM 745 C C . ILE A 1 97 ? -4.082 -3.504 -7.258 1 92.94 97 ILE A C 1
ATOM 747 O O . ILE A 1 97 ? -4.164 -4.535 -7.93 1 92.94 97 ILE A O 1
ATOM 751 N N . LEU A 1 98 ? -3.764 -2.324 -7.809 1 93.5 98 LEU A N 1
ATOM 752 C CA . LEU A 1 98 ? -3.729 -2.096 -9.25 1 93.5 98 LEU A CA 1
ATOM 753 C C . LEU A 1 98 ? -2.383 -2.516 -9.828 1 93.5 98 LEU A C 1
ATOM 755 O O . LEU A 1 98 ? -2.324 -3.051 -10.938 1 93.5 98 LEU A O 1
ATOM 759 N N . PHE A 1 99 ? -1.335 -2.33 -8.938 1 91.12 99 PHE A N 1
ATOM 760 C CA . PHE A 1 99 ? 0 -2.543 -9.484 1 91.12 99 PHE A CA 1
ATOM 761 C C . PHE A 1 99 ? 0.823 -3.443 -8.57 1 91.12 99 PHE A C 1
ATOM 763 O O . PHE A 1 99 ? 0.784 -3.297 -7.344 1 91.12 99 PHE A O 1
ATOM 770 N N . PRO A 1 100 ? 1.59 -4.336 -9.211 1 90.81 100 PRO A N 1
ATOM 771 C CA . PRO A 1 100 ? 1.71 -4.734 -10.617 1 90.81 100 PRO A CA 1
ATOM 772 C C . PRO A 1 100 ? 0.628 -5.727 -11.039 1 90.81 100 PRO A C 1
ATOM 774 O O . PRO A 1 100 ? -0.033 -6.328 -10.195 1 90.81 100 PRO A O 1
ATOM 777 N N . ASP A 1 101 ? 0.454 -5.906 -12.273 1 93.31 101 ASP A N 1
ATOM 778 C CA . ASP A 1 101 ? -0.596 -6.758 -12.828 1 93.31 101 ASP A CA 1
ATOM 779 C C . ASP A 1 101 ? -0.419 -8.211 -12.391 1 93.31 101 ASP A C 1
ATOM 781 O O . ASP A 1 101 ? -1.401 -8.922 -12.172 1 93.31 101 ASP A O 1
ATOM 785 N N . SER A 1 102 ? 0.781 -8.656 -12.227 1 92.06 102 SER A N 1
ATOM 786 C CA . SER A 1 102 ? 1.049 -10.031 -11.82 1 92.06 102 SER A CA 1
ATOM 787 C C . SER A 1 102 ? 0.484 -10.312 -10.43 1 92.06 102 SER A C 1
ATOM 789 O O . SER A 1 102 ? -0.034 -11.406 -10.18 1 92.06 102 SER A O 1
ATOM 791 N N . LEU A 1 103 ? 0.555 -9.336 -9.648 1 92.69 103 LEU A N 1
ATOM 792 C CA . LEU A 1 103 ? 0.065 -9.531 -8.289 1 92.69 103 LEU A CA 1
ATOM 793 C C . LEU A 1 103 ? -1.459 -9.484 -8.25 1 92.69 103 LEU A C 1
ATOM 795 O O . LEU A 1 103 ? -2.082 -10.156 -7.43 1 92.69 103 LEU A O 1
ATOM 799 N N . LEU A 1 104 ? -2.031 -8.68 -9.148 1 95 104 LEU A N 1
ATOM 800 C CA . LEU A 1 104 ? -3.486 -8.664 -9.242 1 95 104 LEU A CA 1
ATOM 801 C C . LEU A 1 104 ? -4.027 -10.039 -9.625 1 95 104 LEU A C 1
ATOM 803 O O . LEU A 1 104 ? -4.996 -10.516 -9.023 1 95 104 LEU A O 1
ATOM 807 N N . ILE A 1 105 ? -3.367 -10.633 -10.539 1 94.94 105 ILE A N 1
ATOM 808 C CA . ILE A 1 105 ? -3.777 -11.969 -10.969 1 94.94 105 ILE A CA 1
ATOM 809 C C . ILE A 1 105 ? -3.627 -12.945 -9.805 1 94.94 105 ILE A C 1
ATOM 811 O O . ILE A 1 105 ? -4.492 -13.797 -9.586 1 94.94 105 ILE A O 1
ATOM 815 N N . CYS A 1 106 ? -2.562 -12.758 -9.133 1 93.69 106 CYS A N 1
ATOM 816 C CA . CYS A 1 106 ? -2.338 -13.617 -7.977 1 93.69 106 CYS A CA 1
ATOM 817 C C . CYS A 1 106 ? -3.434 -13.43 -6.938 1 93.69 106 CYS A C 1
ATOM 819 O O . CYS A 1 106 ? -3.869 -14.391 -6.305 1 93.69 106 CYS A O 1
ATOM 821 N N . ARG A 1 107 ? -3.82 -12.234 -6.73 1 94.38 107 ARG A N 1
ATOM 822 C CA . ARG A 1 107 ? -4.898 -11.945 -5.793 1 94.38 107 ARG A CA 1
ATOM 823 C C . ARG A 1 107 ? -6.191 -12.633 -6.215 1 94.38 107 ARG A C 1
ATOM 825 O O . ARG A 1 107 ? -6.891 -13.219 -5.383 1 94.38 107 ARG A O 1
ATOM 832 N N . LEU A 1 108 ? -6.484 -12.617 -7.465 1 96.25 108 LEU A N 1
ATOM 833 C CA . LEU A 1 108 ? -7.684 -13.25 -8 1 96.25 108 LEU A CA 1
ATOM 834 C C . LEU A 1 108 ? -7.609 -14.766 -7.84 1 96.25 108 LEU A C 1
ATOM 836 O O . LEU A 1 108 ? -8.586 -15.398 -7.426 1 96.25 108 LEU A O 1
ATOM 840 N N . GLU A 1 109 ? -6.453 -15.281 -8.109 1 94.94 109 GLU A N 1
ATOM 841 C CA . GLU A 1 109 ? -6.25 -16.719 -7.988 1 94.94 109 GLU A CA 1
ATOM 842 C C . GLU A 1 109 ? -6.363 -17.188 -6.539 1 94.94 109 GLU A C 1
ATOM 844 O O . GLU A 1 109 ? -6.977 -18.203 -6.254 1 94.94 109 GLU A O 1
ATOM 849 N N . SER A 1 110 ? -5.758 -16.359 -5.73 1 93.69 110 SER A N 1
ATOM 850 C CA . SER A 1 110 ? -5.809 -16.719 -4.316 1 93.69 110 SER A CA 1
ATOM 851 C C . SER A 1 110 ? -7.234 -16.656 -3.779 1 93.69 110 SER A C 1
ATOM 853 O O . SER A 1 110 ? -7.637 -17.516 -2.979 1 93.69 110 SER A O 1
ATOM 855 N N . TYR A 1 111 ? -7.957 -15.711 -4.223 1 94.69 111 TYR A N 1
ATOM 856 C CA . TYR A 1 111 ? -9.352 -15.57 -3.816 1 94.69 111 TYR A CA 1
ATOM 857 C C . TYR A 1 111 ? -10.188 -16.75 -4.316 1 94.69 111 TYR A C 1
ATOM 859 O O . TYR A 1 111 ? -10.961 -17.328 -3.555 1 94.69 111 TYR A O 1
ATOM 867 N N . TRP A 1 112 ? -10 -17.125 -5.523 1 95.69 112 TRP A N 1
ATOM 868 C CA . TRP A 1 112 ? -10.711 -18.25 -6.125 1 95.69 112 TRP A CA 1
ATOM 869 C C . TRP A 1 112 ? -10.352 -19.547 -5.426 1 95.69 112 TRP A C 1
ATOM 871 O O . TRP A 1 112 ? -11.234 -20.344 -5.086 1 95.69 112 TRP A O 1
ATOM 881 N N . GLN A 1 113 ? -9.07 -19.703 -5.188 1 93.38 113 GLN A N 1
ATOM 882 C CA . GLN A 1 113 ? -8.57 -20.922 -4.562 1 93.38 113 GLN A CA 1
ATOM 883 C C . GLN A 1 113 ? -9.109 -21.078 -3.141 1 93.38 113 GLN A C 1
ATOM 885 O O . GLN A 1 113 ? -9.453 -22.172 -2.715 1 93.38 113 GLN A O 1
ATOM 890 N N . SER A 1 114 ? -9.148 -20.016 -2.43 1 93.25 114 SER A N 1
ATOM 891 C CA . SER A 1 114 ? -9.641 -20.062 -1.056 1 93.25 114 SER A CA 1
ATOM 892 C C . SER A 1 114 ? -11.102 -20.484 -1.005 1 93.25 114 SER A C 1
ATOM 894 O O . SER A 1 114 ? -11.492 -21.297 -0.158 1 93.25 114 SER A O 1
ATOM 896 N N . HIS A 1 115 ? -11.859 -19.984 -1.908 1 94.56 115 HIS A N 1
ATOM 897 C CA . HIS A 1 115 ? -13.281 -20.312 -1.925 1 94.56 115 HIS A CA 1
ATOM 898 C C . HIS A 1 115 ? -13.508 -21.719 -2.498 1 94.56 115 HIS A C 1
ATOM 900 O O . HIS A 1 115 ? -14.453 -22.406 -2.104 1 94.56 115 HIS A O 1
ATOM 906 N N . PHE A 1 116 ? -12.672 -22.172 -3.41 1 94.62 116 PHE A N 1
ATOM 907 C CA . PHE A 1 116 ? -12.75 -23.531 -3.943 1 94.62 116 PHE A CA 1
ATOM 908 C C . PHE A 1 116 ? -12.414 -24.547 -2.869 1 94.62 116 PHE A C 1
ATOM 910 O O . PHE A 1 116 ? -13.125 -25.547 -2.705 1 94.62 116 PHE A O 1
ATOM 917 N N . GLN A 1 117 ? -11.359 -24.219 -2.145 1 94.06 117 GLN A N 1
ATOM 918 C CA . GLN A 1 117 ? -10.938 -25.141 -1.094 1 94.06 117 GLN A CA 1
ATOM 919 C C . GLN A 1 117 ? -11.969 -25.203 0.028 1 94.06 117 GLN A C 1
ATOM 921 O O . GLN A 1 117 ? -12.148 -26.25 0.647 1 94.06 117 GLN A O 1
ATOM 926 N N . ALA A 1 118 ? -12.594 -24.094 0.268 1 94.06 118 ALA A N 1
ATOM 927 C CA . ALA A 1 118 ? -13.633 -24.047 1.295 1 94.06 118 ALA A CA 1
ATOM 928 C C . ALA A 1 118 ? -14.953 -24.594 0.768 1 94.06 118 ALA A C 1
ATOM 930 O O . ALA A 1 118 ? -15.938 -24.656 1.5 1 94.06 118 ALA A O 1
ATOM 931 N N . LYS A 1 119 ? -14.992 -24.984 -0.497 1 92.31 119 LYS A N 1
ATOM 932 C CA . LYS A 1 119 ? -16.188 -25.5 -1.161 1 92.31 119 LYS A CA 1
ATOM 933 C C . LYS A 1 119 ? -17.344 -24.531 -1.055 1 92.31 119 LYS A C 1
ATOM 935 O O . LYS A 1 119 ? -18.484 -24.938 -0.766 1 92.31 119 LYS A O 1
ATOM 940 N N . ASP A 1 120 ? -16.922 -23.328 -1.132 1 93.44 120 ASP A N 1
ATOM 941 C CA . ASP A 1 120 ? -17.953 -22.297 -1.146 1 93.44 120 ASP A CA 1
ATOM 942 C C . ASP A 1 120 ? -18.578 -22.156 -2.537 1 93.44 120 ASP A C 1
ATOM 944 O O . ASP A 1 120 ? -18.156 -21.297 -3.32 1 93.44 120 ASP A O 1
ATOM 948 N N . ALA A 1 121 ? -19.641 -22.828 -2.799 1 92.81 121 ALA A N 1
ATOM 949 C CA . ALA A 1 121 ? -20.297 -22.859 -4.105 1 92.81 121 ALA A CA 1
ATOM 950 C C . ALA A 1 121 ? -21.031 -21.547 -4.387 1 92.81 121 ALA A C 1
ATOM 952 O O . ALA A 1 121 ? -21.109 -21.109 -5.535 1 92.81 121 ALA A O 1
ATOM 953 N N . HIS A 1 122 ? -21.5 -21.016 -3.396 1 94.38 122 HIS A N 1
ATOM 954 C CA . HIS A 1 122 ? -22.312 -19.812 -3.574 1 94.38 122 HIS A CA 1
ATOM 955 C C . HIS A 1 122 ? -21.5 -18.688 -4.215 1 94.38 122 HIS A C 1
ATOM 957 O O . HIS A 1 122 ? -21.938 -18.078 -5.199 1 94.38 122 HIS A O 1
ATOM 963 N N . THR A 1 123 ? -20.344 -18.438 -3.664 1 94.81 123 THR A N 1
ATOM 964 C CA . THR A 1 123 ? -19.516 -17.344 -4.156 1 94.81 123 THR A CA 1
ATOM 965 C C . THR A 1 123 ? -19.062 -17.609 -5.586 1 94.81 123 THR A C 1
ATOM 967 O O . THR A 1 123 ? -19.203 -16.75 -6.461 1 94.81 123 THR A O 1
ATOM 970 N N . ILE A 1 124 ? -18.516 -18.766 -5.855 1 95.25 124 ILE A N 1
ATOM 971 C CA . ILE A 1 124 ? -18 -19.109 -7.172 1 95.25 124 ILE A CA 1
ATOM 972 C C . ILE A 1 124 ? -19.125 -19.109 -8.195 1 95.25 124 ILE A C 1
ATOM 974 O O . ILE A 1 124 ? -18.969 -18.594 -9.297 1 95.25 124 ILE A O 1
ATOM 978 N N . ARG A 1 125 ? -20.266 -19.672 -7.816 1 94.19 125 ARG A N 1
ATOM 979 C CA . ARG A 1 125 ? -21.422 -19.703 -8.711 1 94.19 125 ARG A CA 1
ATOM 980 C C . ARG A 1 125 ? -21.891 -18.281 -9.016 1 94.19 125 ARG A C 1
ATOM 982 O O . ARG A 1 125 ? -22.234 -17.969 -10.164 1 94.19 125 ARG A O 1
ATOM 989 N N . SER A 1 126 ? -21.891 -17.453 -8.039 1 95.19 126 SER A N 1
ATOM 990 C CA . SER A 1 126 ? -22.344 -16.078 -8.219 1 95.19 126 SER A CA 1
ATOM 991 C C . SER A 1 126 ? -21.438 -15.312 -9.188 1 95.19 126 SER A C 1
ATOM 993 O O . SER A 1 126 ? -21.922 -14.531 -10.008 1 95.19 126 SER A O 1
ATOM 995 N N . ILE A 1 127 ? -20.156 -15.539 -9.031 1 95.69 127 ILE A N 1
ATOM 996 C CA . ILE A 1 127 ? -19.203 -14.898 -9.93 1 95.69 127 ILE A CA 1
ATOM 997 C C . ILE A 1 127 ? -19.422 -15.406 -11.352 1 95.69 127 ILE A C 1
ATOM 999 O O . ILE A 1 127 ? -19.484 -14.625 -12.305 1 95.69 127 ILE A O 1
ATOM 1003 N N . GLN A 1 128 ? -19.531 -16.719 -11.492 1 95.81 128 GLN A N 1
ATOM 1004 C CA . GLN A 1 128 ? -19.719 -17.328 -12.805 1 95.81 128 GLN A CA 1
ATOM 1005 C C . GLN A 1 128 ? -21.016 -16.844 -13.453 1 95.81 128 GLN A C 1
ATOM 1007 O O . GLN A 1 128 ? -21.047 -16.562 -14.656 1 95.81 128 GLN A O 1
ATOM 1012 N N . ASP A 1 129 ? -22.062 -16.703 -12.672 1 94.25 129 ASP A N 1
ATOM 1013 C CA . ASP A 1 129 ? -23.344 -16.25 -13.188 1 94.25 129 ASP A CA 1
ATOM 1014 C C . ASP A 1 129 ? -23.297 -14.773 -13.57 1 94.25 129 ASP A C 1
ATOM 1016 O O . ASP A 1 129 ? -23.828 -14.375 -14.609 1 94.25 129 ASP A O 1
ATOM 1020 N N . ARG A 1 130 ? -22.656 -14.047 -12.781 1 94.94 130 ARG A N 1
ATOM 1021 C CA . ARG A 1 130 ? -22.609 -12.602 -13 1 94.94 130 ARG A CA 1
ATOM 1022 C C . ARG A 1 130 ? -21.859 -12.273 -14.289 1 94.94 130 ARG A C 1
ATOM 1024 O O . ARG A 1 130 ? -22.266 -11.391 -15.047 1 94.94 130 ARG A O 1
ATOM 1031 N N . PHE A 1 131 ? -20.781 -13 -14.562 1 96.38 131 PHE A N 1
ATOM 1032 C CA . PHE A 1 131 ? -19.938 -12.672 -15.703 1 96.38 131 PHE A CA 1
ATOM 1033 C C . PHE A 1 131 ? -20.156 -13.672 -16.844 1 96.38 131 PHE A C 1
ATOM 1035 O O . PHE A 1 131 ? -19.469 -13.609 -17.859 1 96.38 131 PHE A O 1
ATOM 1042 N N . GLN A 1 132 ? -21.031 -14.617 -16.641 1 95.5 132 GLN A N 1
ATOM 1043 C CA . GLN A 1 132 ? -21.328 -15.633 -17.641 1 95.5 132 GLN A CA 1
ATOM 1044 C C . GLN A 1 132 ? -20.047 -16.297 -18.141 1 95.5 132 GLN A C 1
ATOM 1046 O O . GLN A 1 132 ? -19.797 -16.344 -19.359 1 95.5 132 GLN A O 1
ATOM 1051 N N . CYS A 1 133 ? -19.406 -16.797 -17.203 1 96.25 133 CYS A N 1
ATOM 1052 C CA . CYS A 1 133 ? -18.141 -17.469 -17.469 1 96.25 133 CYS A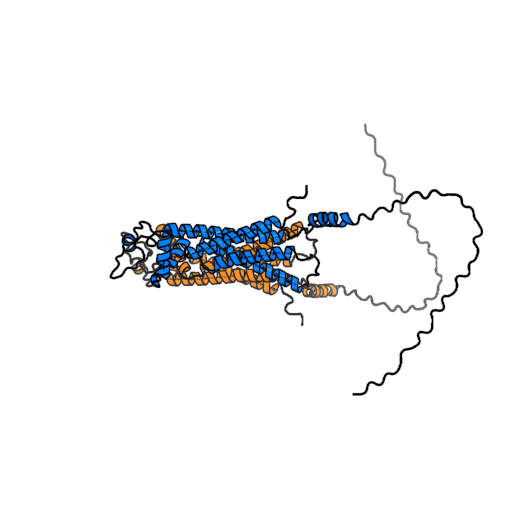 CA 1
ATOM 1053 C C . CYS A 1 133 ? -18.016 -18.734 -16.625 1 96.25 133 CYS A C 1
ATOM 1055 O O . CYS A 1 133 ? -18.828 -18.984 -15.727 1 96.25 133 CYS A O 1
ATOM 1057 N N . CYS A 1 134 ? -17.016 -19.562 -17.031 1 95.56 134 CYS A N 1
ATOM 1058 C CA . CYS A 1 134 ? -16.766 -20.797 -16.312 1 95.56 134 CYS A CA 1
ATOM 1059 C C . CYS A 1 134 ? -15.297 -20.922 -15.945 1 95.56 134 CYS A C 1
ATOM 1061 O O . CYS A 1 134 ? -14.422 -20.688 -16.781 1 95.56 134 CYS A O 1
ATOM 1063 N N . GLY A 1 135 ? -15.07 -21.25 -14.727 1 95.31 135 GLY A N 1
ATOM 1064 C CA . GLY A 1 135 ? -13.695 -21.484 -14.32 1 95.31 135 GLY A CA 1
ATOM 1065 C C . GLY A 1 135 ? -12.852 -20.219 -14.289 1 95.31 135 GLY A C 1
ATOM 1066 O O . GLY A 1 135 ? -13.305 -19.172 -14.727 1 95.31 135 GLY A O 1
ATOM 1067 N N . LEU A 1 136 ? -11.625 -20.312 -13.742 1 95.38 136 LEU A N 1
ATOM 1068 C CA . LEU A 1 136 ? -10.789 -19.125 -13.594 1 95.38 136 LEU A CA 1
ATOM 1069 C C . LEU A 1 136 ? -9.883 -18.953 -14.812 1 95.38 136 LEU A C 1
ATOM 1071 O O . LEU A 1 136 ? -10.086 -18.031 -15.617 1 95.38 136 LEU A O 1
ATOM 1075 N N . HIS A 1 137 ? -8.914 -19.875 -15.016 1 95.38 137 HIS A N 1
ATOM 1076 C CA . HIS A 1 137 ? -7.98 -19.766 -16.125 1 95.38 137 HIS A CA 1
ATOM 1077 C C . HIS A 1 137 ? -8.547 -20.422 -17.391 1 95.38 137 HIS A C 1
ATOM 1079 O O . HIS A 1 137 ? -8.328 -19.922 -18.5 1 95.38 137 HIS A O 1
ATOM 1085 N N . SER A 1 138 ? -9.18 -21.531 -17.141 1 94.19 138 SER A N 1
ATOM 1086 C CA . SER A 1 138 ? -9.906 -22.25 -18.188 1 94.19 138 SER A CA 1
ATOM 1087 C C . SER A 1 138 ? -11.336 -22.562 -17.75 1 94.19 138 SER A C 1
ATOM 1089 O O . SER A 1 138 ? -11.688 -22.391 -16.578 1 94.19 138 SER A O 1
ATOM 1091 N N . THR A 1 139 ? -12.133 -22.984 -18.641 1 93.44 139 THR A N 1
ATOM 1092 C CA . THR A 1 139 ? -13.539 -23.25 -18.344 1 93.44 139 THR A CA 1
ATOM 1093 C C . THR A 1 139 ? -13.68 -24.469 -17.438 1 93.44 139 THR A C 1
ATOM 1095 O O . THR A 1 139 ? -14.742 -24.672 -16.828 1 93.44 139 THR A O 1
ATOM 1098 N N . ARG A 1 140 ? -12.617 -25.094 -17.203 1 91.88 140 ARG A N 1
ATOM 1099 C CA . ARG A 1 140 ? -12.695 -26.297 -16.391 1 91.88 140 ARG A CA 1
ATOM 1100 C C . ARG A 1 140 ? -11.914 -26.141 -15.086 1 91.88 140 ARG A C 1
ATOM 1102 O O . ARG A 1 140 ? -11.977 -27 -14.203 1 91.88 140 ARG A O 1
ATOM 1109 N N . ASP A 1 141 ? -11.234 -24.984 -15.078 1 92.56 141 ASP A N 1
ATOM 1110 C CA . ASP A 1 141 ? -10.375 -24.734 -13.922 1 92.56 141 ASP A CA 1
ATOM 1111 C C . ASP A 1 141 ? -11.195 -24.359 -12.695 1 92.56 141 ASP A C 1
ATOM 1113 O O . ASP A 1 141 ? -11.625 -23.203 -12.562 1 92.56 141 ASP A O 1
ATOM 1117 N N . ARG A 1 142 ? -11.367 -25.25 -11.805 1 93.56 142 ARG A N 1
ATOM 1118 C CA . ARG A 1 142 ? -12.055 -25.031 -10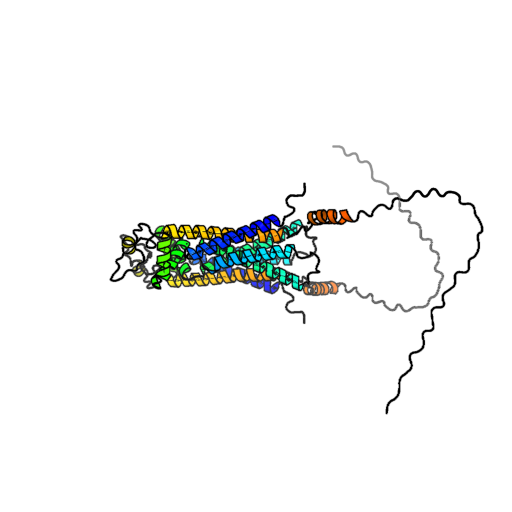.531 1 93.56 142 ARG A CA 1
ATOM 1119 C C . ARG A 1 142 ? -13.406 -24.359 -10.75 1 93.56 142 ARG A C 1
ATOM 1121 O O . ARG A 1 142 ? -13.75 -23.406 -10.062 1 93.56 142 ARG A O 1
ATOM 1128 N N . ALA A 1 143 ? -14.086 -24.859 -11.734 1 93 143 ALA A N 1
ATOM 1129 C CA . ALA A 1 143 ? -15.398 -24.328 -12.086 1 93 143 ALA A CA 1
ATOM 1130 C C . ALA A 1 143 ? -16.5 -25.016 -11.266 1 93 143 ALA A C 1
ATOM 1132 O O . ALA A 1 143 ? -16.328 -26.156 -10.82 1 93 143 ALA A O 1
ATOM 1133 N N . TRP A 1 144 ? -17.578 -24.219 -11.062 1 91.56 144 TRP A N 1
ATOM 1134 C CA . TRP A 1 144 ? -18.781 -24.781 -10.453 1 91.56 144 TRP A CA 1
ATOM 1135 C C . TRP A 1 144 ? -19.766 -25.25 -11.523 1 91.56 144 TRP A C 1
ATOM 1137 O O . TRP A 1 144 ? -20 -24.531 -12.5 1 91.56 144 TRP A O 1
ATOM 1147 N N . PRO A 1 145 ? -20.359 -26.344 -11.352 1 91.44 145 PRO A N 1
ATOM 1148 C CA . PRO A 1 145 ? -20.328 -27.266 -10.211 1 91.44 145 PRO A CA 1
ATOM 1149 C C . PRO A 1 145 ? -18.984 -27.984 -10.086 1 91.44 145 PRO A C 1
ATOM 1151 O O . PRO A 1 145 ? -18.344 -28.281 -11.094 1 91.44 145 PRO A O 1
ATOM 1154 N N . PHE A 1 146 ? -18.609 -28.25 -8.883 1 89.75 146 PHE A N 1
ATOM 1155 C CA . PHE A 1 146 ? -17.328 -28.875 -8.594 1 89.75 146 PHE A CA 1
ATOM 1156 C C . PHE A 1 146 ? -17.344 -30.328 -9.062 1 89.75 146 PHE A C 1
ATOM 1158 O O . PHE A 1 146 ? -18.375 -31 -9.016 1 89.75 146 PHE A O 1
ATOM 1165 N N . LYS A 1 147 ? -16.203 -30.672 -9.414 1 83.12 147 LYS A N 1
ATOM 1166 C CA . LYS A 1 147 ? -16.078 -32.031 -9.898 1 83.12 147 LYS A CA 1
ATOM 1167 C C . LYS A 1 147 ? -16.453 -33.062 -8.82 1 83.12 147 LYS A C 1
ATOM 1169 O O . LYS A 1 147 ? -15.969 -32.969 -7.688 1 83.12 147 LYS A O 1
ATOM 1174 N N . ASN A 1 148 ? -17.406 -33.781 -9.125 1 83.31 148 ASN A N 1
ATOM 1175 C CA . ASN A 1 148 ? -17.828 -34.875 -8.266 1 83.31 148 ASN A CA 1
ATOM 1176 C C . ASN A 1 148 ? -18.281 -36.094 -9.094 1 83.31 148 ASN A C 1
ATOM 1178 O O . ASN A 1 148 ? -18.016 -36.156 -10.289 1 83.31 148 ASN A O 1
ATOM 1182 N N . ARG A 1 149 ? -18.781 -37.094 -8.531 1 84.5 149 ARG A N 1
ATOM 1183 C CA . ARG A 1 149 ? -19.219 -38.344 -9.172 1 84.5 149 ARG A CA 1
ATOM 1184 C C . ARG A 1 149 ? -20.297 -38.062 -10.211 1 84.5 149 ARG A C 1
ATOM 1186 O O . ARG A 1 149 ? -20.344 -38.688 -11.258 1 84.5 149 ARG A O 1
ATOM 1193 N N . ASP A 1 150 ? -21.031 -37.031 -10.055 1 83.62 150 ASP A N 1
ATOM 1194 C CA . ASP A 1 150 ? -22.172 -36.719 -10.891 1 83.62 150 ASP A CA 1
ATOM 1195 C C . ASP A 1 150 ? -21.812 -35.656 -11.93 1 83.62 150 ASP A C 1
ATOM 1197 O O . ASP A 1 150 ? -22.469 -35.562 -12.969 1 83.62 150 ASP A O 1
ATOM 1201 N N . HIS A 1 151 ? -20.797 -34.906 -11.555 1 81.25 151 HIS A N 1
ATOM 1202 C CA . HIS A 1 151 ? -20.422 -33.812 -12.422 1 81.25 151 HIS A CA 1
ATOM 1203 C C . HIS A 1 151 ? -18.984 -33.938 -12.898 1 81.25 151 HIS A C 1
ATOM 1205 O O . HIS A 1 151 ? -18.062 -34.125 -12.094 1 81.25 151 HIS A O 1
ATOM 1211 N N . GLY A 1 152 ? -18.859 -33.938 -14.336 1 83.62 152 GLY A N 1
ATOM 1212 C CA . GLY A 1 152 ? -17.516 -33.969 -14.906 1 83.62 152 GLY A CA 1
ATOM 1213 C C . GLY A 1 152 ? -16.828 -32.625 -14.891 1 83.62 152 GLY A C 1
ATOM 1214 O O . GLY A 1 152 ? -17.359 -31.641 -14.352 1 83.62 152 GLY A O 1
ATOM 1215 N N . ASP A 1 153 ? -15.602 -32.5 -15.461 1 83.25 153 ASP A N 1
ATOM 1216 C CA . ASP A 1 153 ? -14.812 -31.281 -15.508 1 83.25 153 ASP A CA 1
ATOM 1217 C C . ASP A 1 153 ? -15.461 -30.25 -16.406 1 83.25 153 ASP A C 1
ATOM 1219 O O . ASP A 1 153 ? -15.172 -29.047 -16.297 1 83.25 153 ASP A O 1
ATOM 1223 N N . ASP A 1 154 ? -16.375 -30.672 -17.266 1 87.56 154 ASP A N 1
ATOM 1224 C CA . ASP A 1 154 ? -17.031 -29.75 -18.203 1 87.56 154 ASP A CA 1
ATOM 1225 C C . ASP A 1 154 ? -18.469 -29.469 -17.766 1 87.56 154 ASP A C 1
ATOM 1227 O O . ASP A 1 154 ? -19.297 -29.062 -18.578 1 87.56 154 ASP A O 1
ATOM 1231 N N . ALA A 1 155 ? -18.734 -29.672 -16.547 1 89.88 155 ALA A N 1
ATOM 1232 C CA . ALA A 1 155 ? -20.094 -29.531 -16.047 1 89.88 155 ALA A CA 1
ATOM 1233 C C . ALA A 1 155 ? -20.594 -28.109 -16.219 1 89.88 155 ALA A C 1
ATOM 1235 O O . ALA A 1 155 ? -21.766 -27.891 -16.578 1 89.88 155 ALA A O 1
ATOM 1236 N N . CYS A 1 156 ? -19.734 -27.156 -15.984 1 92.5 156 CYS A N 1
ATOM 1237 C CA . CYS A 1 156 ? -20.125 -25.75 -16.109 1 92.5 156 CYS A CA 1
ATOM 1238 C C . CYS A 1 156 ? -20.516 -25.422 -17.531 1 92.5 156 CYS A C 1
ATOM 1240 O O . CYS A 1 156 ? -21.578 -24.828 -17.766 1 92.5 156 CYS A O 1
ATOM 1242 N N . GLU A 1 157 ? -19.719 -25.859 -18.469 1 91.69 157 GLU A N 1
ATOM 1243 C CA . GLU A 1 157 ? -20 -25.594 -19.891 1 91.69 157 GLU A CA 1
ATOM 1244 C C . GLU A 1 157 ? -21.266 -26.328 -20.344 1 91.69 157 GLU A C 1
ATOM 1246 O O . GLU A 1 157 ? -22.031 -25.797 -21.141 1 91.69 157 GLU A O 1
ATOM 1251 N N . ALA A 1 158 ? -21.438 -27.484 -19.859 1 90.81 158 ALA A N 1
ATOM 1252 C CA . ALA A 1 158 ? -22.562 -28.312 -20.25 1 90.81 158 ALA A CA 1
ATOM 1253 C C . ALA A 1 158 ? -23.875 -27.734 -19.688 1 90.81 158 ALA A C 1
ATOM 1255 O O . ALA A 1 158 ? -24.906 -27.766 -20.375 1 90.81 158 ALA A O 1
ATOM 1256 N N . GLN A 1 159 ? -23.797 -27.266 -18.547 1 90.62 159 GLN A N 1
ATOM 1257 C CA . GLN A 1 159 ? -25 -26.828 -17.875 1 90.62 159 GLN A CA 1
ATOM 1258 C C . GLN A 1 159 ? -25.391 -25.406 -18.312 1 90.62 159 GLN A C 1
ATOM 1260 O O . GLN A 1 159 ? -26.562 -25.125 -18.531 1 90.62 159 GLN A O 1
ATOM 1265 N N . PHE A 1 160 ? -24.422 -24.531 -18.453 1 91.81 160 PHE A N 1
ATOM 1266 C CA . PHE A 1 160 ? -24.75 -23.125 -18.688 1 91.81 160 PHE A CA 1
ATOM 1267 C C . PHE A 1 160 ? -24.391 -22.719 -20.094 1 91.81 160 PHE A C 1
ATOM 1269 O O . PHE A 1 160 ? -24.891 -21.719 -20.609 1 91.81 160 PHE A O 1
ATOM 1276 N N . GLY A 1 161 ? -23.406 -23.359 -20.641 1 90.56 161 GLY A N 1
ATOM 1277 C CA . GLY A 1 161 ? -23.047 -23.094 -22.031 1 90.56 161 GLY A CA 1
ATOM 1278 C C . GLY A 1 161 ? -22.109 -21.922 -22.188 1 90.56 161 GLY A C 1
ATOM 1279 O O . GLY A 1 161 ? -22.078 -21.266 -23.234 1 90.56 161 GLY A O 1
ATOM 1280 N N . TYR A 1 162 ? -21.438 -21.562 -21.109 1 91 162 TYR A N 1
ATOM 1281 C CA . TYR A 1 162 ? -20.469 -20.469 -21.188 1 91 162 TYR A CA 1
ATOM 1282 C C . TYR A 1 162 ? -19.156 -20.953 -21.781 1 91 162 TYR A C 1
ATOM 1284 O O . TYR A 1 162 ? -18.625 -21.984 -21.391 1 91 162 TYR A O 1
ATOM 1292 N N . GLY A 1 163 ? -18.562 -20.203 -22.703 1 89.25 163 GLY A N 1
ATOM 1293 C CA . GLY A 1 163 ? -17.359 -20.641 -23.391 1 89.25 163 GLY A CA 1
ATOM 1294 C C . GLY A 1 163 ? -16.141 -19.797 -23.062 1 89.25 163 GLY A C 1
ATOM 1295 O O . GLY A 1 163 ? -15.148 -19.828 -23.781 1 89.25 163 GLY A O 1
ATOM 1296 N N . ARG A 1 164 ? -16.312 -18.984 -22.016 1 93.81 164 ARG A N 1
ATOM 1297 C CA . ARG A 1 164 ? -15.156 -18.156 -21.672 1 93.81 164 ARG A CA 1
ATOM 1298 C C . ARG A 1 164 ? -14.789 -18.312 -20.203 1 93.81 164 ARG A C 1
ATOM 1300 O O . ARG A 1 164 ? -15.625 -18.719 -19.391 1 93.81 164 ARG A O 1
ATOM 1307 N N . SER A 1 165 ? -13.531 -18.062 -19.891 1 96 165 SER A N 1
ATOM 1308 C CA . SER A 1 165 ? -13.062 -18.125 -18.516 1 96 165 SER A CA 1
ATOM 1309 C C . SER A 1 165 ? -13.367 -16.844 -17.766 1 96 165 SER A C 1
ATOM 1311 O O . SER A 1 165 ? -13.555 -15.789 -18.375 1 96 165 SER A O 1
ATOM 1313 N N . CYS A 1 166 ? -13.398 -16.906 -16.516 1 97.19 166 CYS A N 1
ATOM 1314 C CA . CYS A 1 166 ? -13.836 -15.805 -15.672 1 97.19 166 CYS A CA 1
ATOM 1315 C C . CYS A 1 166 ? -12.68 -14.852 -15.375 1 97.19 166 CYS A C 1
ATOM 1317 O O . CYS A 1 166 ? -12.898 -13.727 -14.93 1 97.19 166 CYS A O 1
ATOM 1319 N N . LEU A 1 167 ? -11.477 -15.188 -15.656 1 97.19 167 LEU A N 1
ATOM 1320 C CA . LEU A 1 167 ? -10.312 -14.414 -15.242 1 97.19 167 LEU A CA 1
ATOM 1321 C C . LEU A 1 167 ? -10.328 -13.031 -15.883 1 97.19 167 LEU A C 1
ATOM 1323 O O . LEU A 1 167 ? -10.164 -12.023 -15.195 1 97.19 167 LEU A O 1
ATOM 1327 N N . VAL A 1 168 ? -10.562 -12.953 -17.141 1 96.5 168 VAL A N 1
ATOM 1328 C CA . VAL A 1 168 ? -10.445 -11.695 -17.875 1 96.5 168 VAL A CA 1
ATOM 1329 C C . VAL A 1 168 ? -11.562 -10.742 -17.453 1 96.5 168 VAL A C 1
ATOM 1331 O O . VAL A 1 168 ? -11.297 -9.617 -17.016 1 96.5 168 VAL A O 1
ATOM 1334 N N . PRO A 1 169 ? -12.797 -11.117 -17.516 1 96.62 169 PRO A N 1
ATOM 1335 C CA . PRO A 1 169 ? -13.844 -10.172 -17.125 1 96.62 169 PRO A CA 1
ATOM 1336 C C . PRO A 1 169 ? -13.797 -9.82 -15.641 1 96.62 169 PRO A C 1
ATOM 1338 O O . PRO A 1 169 ? -14.102 -8.688 -15.266 1 96.62 169 PRO A O 1
ATOM 1341 N N . TRP A 1 170 ? -13.547 -10.766 -14.859 1 96.62 170 TRP A N 1
ATOM 1342 C CA . TRP A 1 170 ? -13.43 -10.523 -13.422 1 96.62 170 TRP A CA 1
ATOM 1343 C C . TRP A 1 170 ? -12.281 -9.555 -13.133 1 96.62 170 TRP A C 1
ATOM 1345 O O . TRP A 1 170 ? -12.422 -8.656 -12.305 1 96.62 170 TRP A O 1
ATOM 1355 N N . ARG A 1 171 ? -11.172 -9.656 -13.781 1 96.94 171 ARG A N 1
ATOM 1356 C CA . ARG A 1 171 ? -10.039 -8.75 -13.656 1 96.94 171 ARG A CA 1
ATOM 1357 C C . ARG A 1 171 ? -10.406 -7.344 -14.125 1 96.94 171 ARG A C 1
ATOM 1359 O O . ARG A 1 171 ? -10.062 -6.355 -13.477 1 96.94 171 ARG A O 1
ATOM 1366 N N . GLU A 1 172 ? -11.055 -7.309 -15.219 1 96.38 172 GLU A N 1
ATOM 1367 C CA . GLU A 1 172 ? -11.445 -6.008 -15.758 1 96.38 172 GLU A CA 1
ATOM 1368 C C . GLU A 1 172 ? -12.359 -5.262 -14.781 1 96.38 172 GLU A C 1
ATOM 1370 O O . GLU A 1 172 ? -12.211 -4.051 -14.602 1 96.38 172 GLU A O 1
ATOM 1375 N N . GLN A 1 173 ? -13.25 -6.035 -14.219 1 96.69 173 GLN A N 1
ATOM 1376 C CA . GLN A 1 173 ? -14.133 -5.41 -13.234 1 96.69 173 GLN A CA 1
ATOM 1377 C C . GLN A 1 173 ? -13.352 -4.957 -12.008 1 96.69 173 GLN A C 1
ATOM 1379 O O . GLN A 1 173 ? -13.625 -3.891 -11.453 1 96.69 173 GLN A O 1
ATOM 1384 N N . THR A 1 174 ? -12.422 -5.77 -11.602 1 96.75 174 THR A N 1
ATOM 1385 C CA . THR A 1 174 ? -11.609 -5.426 -10.438 1 96.75 174 THR A CA 1
ATOM 1386 C C . THR A 1 174 ? -10.781 -4.176 -10.719 1 96.75 174 THR A C 1
ATOM 1388 O O . THR A 1 174 ? -10.68 -3.289 -9.867 1 96.75 174 THR A O 1
ATOM 1391 N N . VAL A 1 175 ? -10.219 -4.09 -11.906 1 97.12 175 VAL A N 1
ATOM 1392 C CA . VAL A 1 175 ? -9.398 -2.945 -12.297 1 97.12 175 VAL A CA 1
ATOM 1393 C C . VAL A 1 175 ? -10.266 -1.687 -12.344 1 97.12 175 VAL A C 1
ATOM 1395 O O . VAL A 1 175 ? -9.898 -0.654 -11.773 1 97.12 175 VAL A O 1
ATOM 1398 N N . SER A 1 176 ? -11.367 -1.79 -12.93 1 96.81 176 SER A N 1
ATOM 1399 C CA . SER A 1 176 ? -12.258 -0.645 -13.055 1 96.81 176 SER A CA 1
ATOM 1400 C C . SER A 1 176 ? -12.727 -0.15 -11.695 1 96.81 176 SER A C 1
ATOM 1402 O O . SER A 1 176 ? -12.727 1.055 -11.43 1 96.81 176 SER A O 1
ATOM 1404 N N . THR A 1 177 ? -13.117 -1.084 -10.883 1 96.69 177 THR A N 1
ATOM 1405 C CA . THR A 1 177 ? -13.586 -0.727 -9.547 1 96.69 177 THR A CA 1
ATOM 1406 C C . THR A 1 177 ? -12.453 -0.13 -8.719 1 96.69 177 THR A C 1
ATOM 1408 O O . THR A 1 177 ? -12.672 0.82 -7.961 1 96.69 177 THR A O 1
ATOM 1411 N N . SER A 1 178 ? -11.266 -0.688 -8.891 1 96.38 178 SER A N 1
ATOM 1412 C CA . SER A 1 178 ? -10.125 -0.172 -8.148 1 96.38 178 SER A CA 1
ATOM 1413 C C . SER A 1 178 ? -9.758 1.236 -8.609 1 96.38 178 SER A C 1
ATOM 1415 O O . SER A 1 178 ? -9.367 2.076 -7.793 1 96.38 178 SER A O 1
ATOM 1417 N N . TRP A 1 179 ? -9.867 1.556 -9.883 1 96.88 179 TRP A N 1
ATOM 1418 C CA . TRP A 1 179 ? -9.625 2.906 -10.383 1 96.88 179 TRP A CA 1
ATOM 1419 C C . TRP A 1 179 ? -10.648 3.885 -9.828 1 96.88 179 TRP A C 1
ATOM 1421 O O . TRP A 1 179 ? -10.32 5.031 -9.516 1 96.88 179 TRP A O 1
ATOM 1431 N N . THR A 1 180 ? -11.844 3.404 -9.742 1 96.81 180 THR A N 1
ATOM 1432 C CA . THR A 1 180 ? -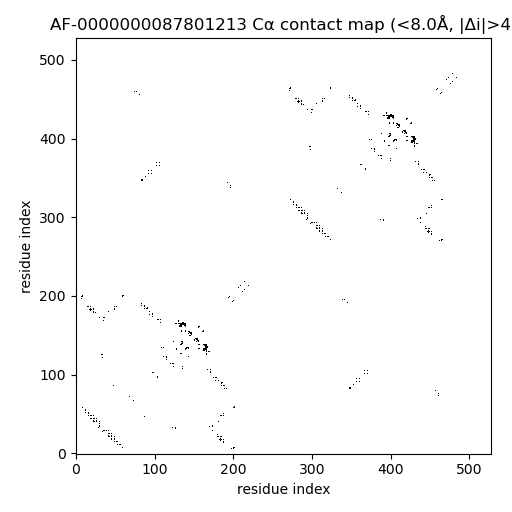12.891 4.246 -9.18 1 96.81 180 THR A CA 1
ATOM 1433 C C . THR A 1 180 ? -12.609 4.555 -7.715 1 96.81 180 THR A C 1
ATOM 1435 O O . THR A 1 180 ? -12.75 5.699 -7.277 1 96.81 180 THR A O 1
ATOM 1438 N N . MET A 1 181 ? -12.25 3.562 -7 1 96.62 181 MET A N 1
ATOM 1439 C CA . MET A 1 181 ? -11.891 3.74 -5.594 1 96.62 181 MET A CA 1
ATOM 1440 C C . MET A 1 181 ? -10.68 4.656 -5.453 1 96.62 181 MET A C 1
ATOM 1442 O O . MET A 1 181 ? -10.648 5.52 -4.574 1 96.62 181 MET A O 1
ATOM 1446 N N . PHE A 1 182 ? -9.727 4.469 -6.328 1 97.5 182 PHE A N 1
ATOM 1447 C CA . PHE A 1 182 ? -8.523 5.289 -6.316 1 97.5 182 PHE A CA 1
ATOM 1448 C C . PHE A 1 182 ? -8.867 6.754 -6.551 1 97.5 182 PHE A C 1
ATOM 1450 O O . PHE A 1 182 ? -8.352 7.637 -5.863 1 97.5 182 PHE A O 1
ATOM 1457 N N . ALA A 1 183 ? -9.672 6.961 -7.504 1 97.75 183 ALA A N 1
ATOM 1458 C CA . ALA A 1 183 ? -10.078 8.328 -7.812 1 97.75 183 ALA A CA 1
ATOM 1459 C C . ALA A 1 183 ? -10.758 8.984 -6.613 1 97.75 183 ALA A C 1
ATOM 1461 O O . ALA A 1 183 ? -10.531 10.156 -6.328 1 97.75 183 ALA A O 1
ATOM 1462 N N . ALA A 1 184 ? -11.562 8.188 -5.902 1 97.62 184 ALA A N 1
ATOM 1463 C CA . ALA A 1 184 ? -12.266 8.703 -4.73 1 97.62 184 ALA A CA 1
ATOM 1464 C C . ALA A 1 184 ? -11.273 9.133 -3.65 1 97.62 184 ALA A C 1
ATOM 1466 O O . ALA A 1 184 ? -11.359 10.25 -3.137 1 97.62 184 ALA A O 1
ATOM 1467 N N . VAL A 1 185 ? -10.344 8.32 -3.344 1 97.38 185 VAL A N 1
ATOM 1468 C CA . VAL A 1 185 ? -9.398 8.609 -2.271 1 97.38 185 VAL A CA 1
ATOM 1469 C C . VAL A 1 185 ? -8.453 9.727 -2.703 1 97.38 185 VAL A C 1
ATOM 1471 O O . VAL A 1 185 ? -8.07 10.578 -1.894 1 97.38 185 VAL A O 1
ATOM 1474 N N . ALA A 1 186 ? -8.078 9.734 -4 1 97.56 186 ALA A N 1
ATOM 1475 C CA . ALA A 1 186 ? -7.207 10.781 -4.531 1 97.56 186 ALA A CA 1
ATOM 1476 C C . ALA A 1 186 ? -7.859 12.156 -4.402 1 97.56 186 ALA A C 1
ATOM 1478 O O . ALA A 1 186 ? -7.188 13.141 -4.07 1 97.56 186 ALA A O 1
ATOM 1479 N N . LEU A 1 187 ? -9.094 12.195 -4.633 1 97.25 187 LEU A N 1
ATOM 1480 C CA . LEU A 1 187 ? -9.812 13.461 -4.52 1 97.25 187 LEU A CA 1
ATOM 1481 C C . LEU A 1 187 ? -9.812 13.961 -3.082 1 97.25 187 LEU A C 1
ATOM 1483 O O . LEU A 1 187 ? -9.617 15.156 -2.836 1 97.25 187 LEU A O 1
ATOM 1487 N N . ILE A 1 188 ? -10.031 13.055 -2.107 1 96.56 188 ILE A N 1
ATOM 1488 C CA . ILE A 1 188 ? -9.992 13.422 -0.695 1 96.56 188 ILE A CA 1
ATOM 1489 C C . ILE A 1 188 ? -8.609 13.977 -0.349 1 96.56 188 ILE A C 1
ATOM 1491 O O . ILE A 1 188 ? -8.5 14.992 0.339 1 96.56 188 ILE A O 1
ATOM 1495 N N . LEU A 1 189 ? -7.633 13.281 -0.881 1 95.88 189 LEU A N 1
ATOM 1496 C CA . LEU A 1 189 ? -6.258 13.664 -0.586 1 95.88 189 LEU A CA 1
ATOM 1497 C C . LEU A 1 189 ? -5.945 15.047 -1.16 1 95.88 189 LEU A C 1
ATOM 1499 O O . LEU A 1 189 ? -5.316 15.867 -0.496 1 95.88 189 LEU A O 1
ATOM 1503 N N . VAL A 1 190 ? -6.418 15.344 -2.354 1 94.31 190 VAL A N 1
ATOM 1504 C CA . VAL A 1 190 ? -6.199 16.625 -3.012 1 94.31 190 VAL A CA 1
ATOM 1505 C C . VAL A 1 190 ? -6.906 17.734 -2.236 1 94.31 190 VAL A C 1
ATOM 1507 O O . VAL A 1 190 ? -6.332 18.812 -2.002 1 94.31 190 VAL A O 1
ATOM 1510 N N . VAL A 1 191 ? -8.109 17.484 -1.849 1 92.81 191 VAL A N 1
ATOM 1511 C CA . VAL A 1 191 ? -8.883 18.453 -1.091 1 92.81 191 VAL A CA 1
ATOM 1512 C C . VAL A 1 191 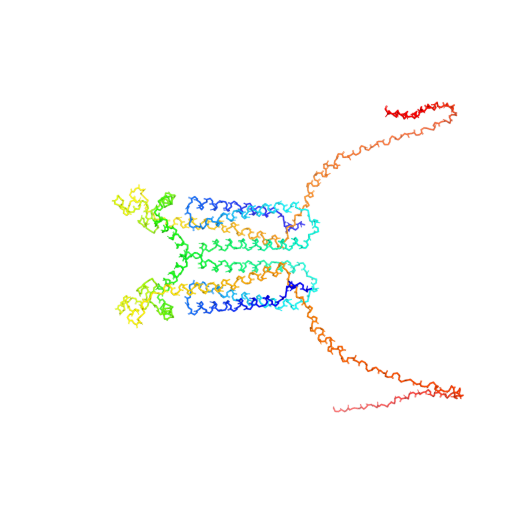? -8.203 18.734 0.25 1 92.81 191 VAL A C 1
ATOM 1514 O O . VAL A 1 191 ? -8.094 19.875 0.675 1 92.81 191 VAL A O 1
ATOM 1517 N N . LYS A 1 192 ? -7.758 17.672 0.891 1 91.81 192 LYS A N 1
ATOM 1518 C CA . LYS A 1 192 ? -7.086 17.812 2.182 1 91.81 192 LYS A CA 1
ATOM 1519 C C . LYS A 1 192 ? -5.84 18.672 2.062 1 91.81 192 LYS A C 1
ATOM 1521 O O . LYS A 1 192 ? -5.637 19.594 2.861 1 91.81 192 LYS A O 1
ATOM 1526 N N . VAL A 1 193 ? -5.039 18.406 1.078 1 91.06 193 VAL A N 1
ATOM 1527 C CA . VAL A 1 193 ? -3.818 19.172 0.868 1 91.06 193 VAL A CA 1
ATOM 1528 C C . VAL A 1 193 ? -4.176 20.609 0.503 1 91.06 193 VAL A C 1
ATOM 1530 O O . VAL A 1 193 ? -3.535 21.562 0.978 1 91.06 193 VAL A O 1
ATOM 1533 N N . GLY A 1 194 ? -5.219 20.766 -0.28 1 88.56 194 GLY A N 1
ATOM 1534 C CA . GLY A 1 194 ? -5.668 22.094 -0.656 1 88.56 194 GLY A CA 1
ATOM 1535 C C . GLY A 1 194 ? -6.141 22.922 0.525 1 88.56 194 GLY A C 1
ATOM 1536 O O . GLY A 1 194 ? -5.77 24.078 0.658 1 88.56 194 GLY A O 1
ATOM 1537 N N . ILE A 1 195 ? -6.898 22.312 1.372 1 85.81 195 ILE A N 1
ATOM 1538 C CA . ILE A 1 195 ? -7.434 23.016 2.539 1 85.81 195 ILE A CA 1
ATOM 1539 C C . ILE A 1 195 ? -6.289 23.391 3.479 1 85.81 195 ILE A C 1
ATOM 1541 O O . ILE A 1 195 ? -6.277 24.484 4.039 1 85.81 195 ILE A O 1
ATOM 1545 N N . THR A 1 196 ? -5.367 22.531 3.668 1 84.69 196 THR A N 1
ATOM 1546 C CA . THR A 1 196 ? -4.258 22.797 4.578 1 84.69 196 THR A CA 1
ATOM 1547 C C . THR A 1 196 ? -3.355 23.891 4.035 1 84.69 196 THR A C 1
ATOM 1549 O O . THR A 1 196 ? -2.861 24.734 4.793 1 84.69 196 THR A O 1
ATOM 1552 N N . CYS A 1 197 ? -3.121 24 2.779 1 81.31 197 CYS A N 1
ATOM 1553 C CA . CYS A 1 197 ? -2.205 24.969 2.174 1 81.31 197 CYS A CA 1
ATOM 1554 C C . CYS A 1 197 ? -2.885 26.312 1.975 1 81.31 197 CYS A C 1
ATOM 1556 O O . CYS A 1 197 ? -2.262 27.359 2.158 1 81.31 197 CYS A O 1
ATOM 1558 N N . PHE A 1 198 ? -4.043 26.297 1.575 1 77.5 198 PHE A N 1
ATOM 1559 C CA . PHE A 1 198 ? -4.688 27.547 1.187 1 77.5 198 PHE A CA 1
ATOM 1560 C C . PHE A 1 198 ? -5.727 27.969 2.219 1 77.5 198 PHE A C 1
ATOM 1562 O O . PHE A 1 198 ? -6.215 29.094 2.189 1 77.5 198 PHE A O 1
ATOM 1569 N N . GLY A 1 199 ? -5.805 27.312 3.34 1 70.69 199 GLY A N 1
ATOM 1570 C CA . GLY A 1 199 ? -6.785 27.656 4.359 1 70.69 199 GLY A CA 1
ATOM 1571 C C . GLY A 1 199 ? -8.219 27.469 3.895 1 70.69 199 GLY A C 1
ATOM 1572 O O . GLY A 1 199 ? -8.477 27.312 2.697 1 70.69 199 GLY A O 1
ATOM 1573 N N . PHE A 1 200 ? -9 27.016 4.859 1 60.56 200 PHE A N 1
ATOM 1574 C CA . PHE A 1 200 ? -10.438 26.922 4.629 1 60.56 200 PHE A CA 1
ATOM 1575 C C . PHE A 1 200 ? -11.109 28.281 4.891 1 60.56 200 PHE A C 1
ATOM 1577 O O . PHE A 1 200 ? -11.109 28.766 6.02 1 60.56 200 PHE A O 1
ATOM 1584 N N . ARG A 1 201 ? -10.867 29.328 4.109 1 53.72 201 ARG A N 1
ATOM 1585 C CA . ARG A 1 201 ? -11.516 30.609 4.418 1 53.72 201 ARG A CA 1
ATOM 1586 C C . ARG A 1 201 ? -12.984 30.578 3.988 1 53.72 201 ARG A C 1
ATOM 1588 O O . ARG A 1 201 ? -13.289 30.297 2.83 1 53.72 201 ARG A O 1
ATOM 1595 N N . ARG A 1 202 ? -13.789 30.266 4.961 1 48.78 202 ARG A N 1
ATOM 1596 C CA . ARG A 1 202 ? -15.203 30.484 4.676 1 48.78 202 ARG A CA 1
ATOM 1597 C C . ARG A 1 202 ? -15.484 31.953 4.387 1 48.78 202 ARG A C 1
ATOM 1599 O O . ARG A 1 202 ? -15.133 32.812 5.188 1 48.78 202 ARG A O 1
ATOM 1606 N N . ARG A 1 203 ? -15.156 32.438 3.379 1 44.88 203 ARG A N 1
ATOM 1607 C CA . ARG A 1 203 ? -15.727 33.781 3.201 1 44.88 203 ARG A CA 1
ATOM 1608 C C . ARG A 1 203 ? -17.203 33.812 3.592 1 44.88 203 ARG A C 1
ATOM 1610 O O . ARG A 1 203 ? -18.031 33.219 2.912 1 44.88 203 ARG A O 1
ATOM 1617 N N . ALA A 1 204 ? -17.344 33.594 4.883 1 40.53 204 ALA A N 1
ATOM 1618 C CA . ALA A 1 204 ? -18.688 33.969 5.336 1 40.53 204 ALA A CA 1
ATOM 1619 C C . ALA A 1 204 ? -19.172 35.219 4.656 1 40.53 204 ALA A C 1
ATOM 1621 O O . ALA A 1 204 ? -20.172 35.844 5.078 1 40.53 204 ALA A O 1
ATOM 1622 N N . ASN A 1 205 ? -18.359 36 3.971 1 40.41 205 ASN A N 1
ATOM 1623 C CA . ASN A 1 205 ? -19.078 37.188 3.506 1 40.41 205 ASN A CA 1
ATOM 1624 C C . ASN A 1 205 ? -20.297 36.812 2.668 1 40.41 205 ASN A C 1
ATOM 1626 O O . ASN A 1 205 ? -20.203 36.719 1.443 1 40.41 205 ASN A O 1
ATOM 1630 N N . ALA A 1 206 ? -20.875 35.781 3.047 1 39.94 206 ALA A N 1
ATOM 1631 C CA . ALA A 1 206 ? -22.188 35.812 2.422 1 39.94 206 ALA A CA 1
ATOM 1632 C C . ALA A 1 206 ? -22.828 37.219 2.531 1 39.94 206 ALA A C 1
ATOM 1634 O O . ALA A 1 206 ? -23.594 37.469 3.455 1 39.94 206 ALA A O 1
ATOM 1635 N N . SER A 1 207 ? -22.078 38.219 2.348 1 40.91 207 SER A N 1
ATOM 1636 C CA . SER A 1 207 ? -22.594 39.562 2.178 1 40.91 207 SER A CA 1
ATOM 1637 C C . SER A 1 207 ? -23.812 39.594 1.276 1 40.91 207 SER A C 1
ATOM 1639 O O . SER A 1 207 ? -24.656 40.469 1.367 1 40.91 207 SER A O 1
ATOM 1641 N N . TRP A 1 208 ? -23.828 38.625 0.419 1 43.31 208 TRP A N 1
ATOM 1642 C CA . TRP A 1 208 ? -24.984 38.656 -0.475 1 43.31 208 TRP A CA 1
ATOM 1643 C C . TRP A 1 208 ? -26.281 38.406 0.287 1 43.31 208 TRP A C 1
ATOM 1645 O O . TRP A 1 208 ? -27.312 39.031 0.028 1 43.31 208 TRP A O 1
ATOM 1655 N N . MET A 1 209 ? -26.25 37.406 1.276 1 43.16 209 MET A N 1
ATOM 1656 C CA . MET A 1 209 ? -27.438 37.188 2.092 1 43.16 209 MET A CA 1
ATOM 1657 C C . MET A 1 209 ? -27.609 38.281 3.121 1 43.16 209 MET A C 1
ATOM 1659 O O . MET A 1 209 ? -28.734 38.688 3.412 1 43.16 209 MET A O 1
ATOM 1663 N N . ARG A 1 210 ? -26.469 38.781 3.699 1 45.38 210 ARG A N 1
ATOM 1664 C CA . ARG A 1 210 ? -26.562 39.938 4.559 1 45.38 210 ARG A CA 1
ATOM 1665 C C . ARG A 1 210 ? -27.016 41.156 3.773 1 45.38 210 ARG A C 1
ATOM 1667 O O . ARG A 1 210 ? -27.828 41.969 4.258 1 45.38 210 ARG A O 1
ATOM 1674 N N . ASP A 1 211 ? -26.531 41.25 2.479 1 45.5 211 ASP A N 1
ATOM 1675 C CA . ASP A 1 211 ? -26.953 42.375 1.627 1 45.5 211 ASP A CA 1
ATOM 1676 C C . ASP A 1 211 ? -28.422 42.188 1.202 1 45.5 211 ASP A C 1
ATOM 1678 O O . ASP A 1 211 ? -29.172 43.156 1.183 1 45.5 211 ASP A O 1
ATOM 1682 N N . VAL A 1 212 ? -28.859 40.969 0.971 1 46.19 212 VAL A N 1
ATOM 1683 C CA . VAL A 1 212 ? -30.25 40.75 0.554 1 46.19 212 VAL A CA 1
ATOM 1684 C C . VAL A 1 212 ? -31.188 40.906 1.748 1 46.19 212 VAL A C 1
ATOM 1686 O O . VAL A 1 212 ? -32.25 41.5 1.624 1 46.19 212 VAL A O 1
ATOM 1689 N N . PHE A 1 213 ? -30.688 40.406 2.914 1 49 213 PHE A N 1
ATOM 1690 C CA . PHE A 1 213 ? -31.547 40.5 4.094 1 49 213 PHE A CA 1
ATOM 1691 C C . PHE A 1 213 ? -31.422 41.875 4.746 1 49 213 PHE A C 1
ATOM 1693 O O . PHE A 1 213 ? -32.406 42.406 5.289 1 49 213 PHE A O 1
ATOM 1700 N N . SER A 1 214 ? -30.188 42.406 4.695 1 49.09 214 SER A N 1
ATOM 1701 C CA . SER A 1 214 ? -30.031 43.781 5.176 1 49.09 214 SER A CA 1
ATOM 1702 C C . SER A 1 214 ? -30.797 44.75 4.293 1 49.09 214 SER A C 1
ATOM 1704 O O . SER A 1 214 ? -31.344 45.75 4.785 1 49.09 214 SER A O 1
ATOM 1706 N N . GLU A 1 215 ? -30.734 44.438 2.982 1 51.75 215 GLU A N 1
ATOM 1707 C CA . GLU A 1 215 ? -31.516 45.281 2.09 1 51.75 215 GLU A CA 1
ATOM 1708 C C . GLU A 1 215 ? -33 45.156 2.391 1 51.75 215 GLU A C 1
ATOM 1710 O O . GLU A 1 215 ? -33.75 46.125 2.322 1 51.75 215 GLU A O 1
ATOM 1715 N N . ARG A 1 216 ? -33.406 43.938 2.771 1 50.03 216 ARG A N 1
ATOM 1716 C CA . ARG A 1 216 ? -34.812 43.719 3.092 1 50.03 216 ARG A CA 1
ATOM 1717 C C . ARG A 1 216 ? -35.156 44.312 4.457 1 50.03 216 ARG A C 1
ATOM 1719 O O . ARG A 1 216 ? -36.219 44.875 4.645 1 50.03 216 ARG A O 1
ATOM 1726 N N . ALA A 1 217 ? -34.188 44.188 5.371 1 48.72 217 ALA A N 1
ATOM 1727 C CA . ALA A 1 217 ? -34.406 44.719 6.715 1 48.72 217 ALA A CA 1
ATOM 1728 C C . ALA A 1 217 ? -34.375 46.25 6.711 1 48.72 217 ALA A C 1
ATOM 1730 O O . ALA A 1 217 ? -35.125 46.875 7.473 1 48.72 217 ALA A O 1
ATOM 1731 N N . ASN A 1 218 ? -33.375 46.656 5.938 1 46.47 218 ASN A N 1
ATOM 1732 C CA . ASN A 1 218 ? -33.312 48.125 5.891 1 46.47 218 ASN A CA 1
ATOM 1733 C C . ASN A 1 218 ? -34.438 48.719 5.062 1 46.47 218 ASN A C 1
ATOM 1735 O O . ASN A 1 218 ? -34.531 49.938 4.906 1 46.47 218 ASN A O 1
ATOM 1739 N N . GLY A 1 219 ? -35.094 47.781 4.25 1 45.84 219 GLY A N 1
ATOM 1740 C CA . GLY A 1 219 ? -36.188 48.344 3.49 1 45.84 219 GLY A CA 1
ATOM 1741 C C . GLY A 1 219 ? -37.281 48.906 4.367 1 45.84 219 GLY A C 1
ATOM 1742 O O . GLY A 1 219 ? -38.094 49.75 3.916 1 45.84 219 GLY A O 1
ATOM 1743 N N . ASP A 1 220 ? -37.625 48.125 5.453 1 43.84 220 ASP A N 1
ATOM 1744 C CA . ASP A 1 220 ? -38.906 48.5 6.016 1 43.84 220 ASP A CA 1
ATOM 1745 C C . ASP A 1 220 ? -38.781 49.75 6.879 1 43.84 220 ASP A C 1
ATOM 1747 O O . ASP A 1 220 ? -39.781 50.281 7.375 1 43.84 220 ASP A O 1
ATOM 1751 N N . TYR A 1 221 ? -37.625 49.906 7.547 1 42.53 221 TYR A N 1
ATOM 1752 C CA . TYR A 1 221 ? -37.75 50.969 8.523 1 42.53 221 TYR A CA 1
ATOM 1753 C C . TYR A 1 221 ? -37.719 52.344 7.836 1 42.53 221 TYR A C 1
ATOM 1755 O O . TYR A 1 221 ? -36.656 53 7.789 1 42.53 221 TYR A O 1
ATOM 1763 N N . GLN A 1 222 ? -38.25 52.406 6.559 1 40.12 222 GLN A N 1
ATOM 1764 C CA . GLN A 1 222 ? -38.469 53.75 6.098 1 40.12 222 GLN A CA 1
ATOM 1765 C C . GLN A 1 222 ? -39.281 54.562 7.121 1 40.12 222 GLN A C 1
ATOM 1767 O O . GLN A 1 222 ? -40.438 54.25 7.367 1 40.12 222 GLN A O 1
ATOM 1772 N N . ARG A 1 223 ? -38.656 55.094 8.148 1 39.47 223 ARG A N 1
ATOM 1773 C CA . ARG A 1 223 ? -39.281 56.062 9.008 1 39.47 223 ARG A CA 1
ATOM 1774 C C . ARG A 1 223 ? -40.156 57.031 8.195 1 39.47 223 ARG A C 1
ATOM 1776 O O . ARG A 1 223 ? -39.688 57.594 7.191 1 39.47 223 ARG A O 1
ATOM 1783 N N . PRO A 1 224 ? -41.469 56.875 8.203 1 42.53 224 PRO A N 1
ATOM 1784 C CA . PRO A 1 224 ? -42.281 57.875 7.508 1 42.53 224 PRO A CA 1
ATOM 1785 C C . PRO A 1 224 ? -41.781 59.312 7.727 1 42.53 224 PRO A C 1
ATOM 1787 O O . PRO A 1 224 ? -41.469 59.688 8.859 1 42.53 224 PRO A O 1
ATOM 1790 N N . ALA A 1 225 ? -41.062 59.844 6.797 1 37.88 225 ALA A N 1
ATOM 1791 C CA . ALA A 1 225 ? -40.656 61.25 6.805 1 37.88 225 ALA A CA 1
ATOM 1792 C C . ALA A 1 225 ? -41.812 62.156 7.273 1 37.88 225 ALA A C 1
ATOM 1794 O O . ALA A 1 225 ? -42.906 62.156 6.664 1 37.88 225 ALA A O 1
ATOM 1795 N N . ARG A 1 226 ? -41.969 62.312 8.602 1 38.22 226 ARG A N 1
ATOM 1796 C CA . ARG A 1 226 ? -42.938 63.312 9.102 1 38.22 226 ARG A CA 1
ATOM 1797 C C . ARG A 1 226 ? -42.875 64.562 8.258 1 38.22 226 ARG A C 1
ATOM 1799 O O . ARG A 1 226 ? -41.812 65.188 8.062 1 38.22 226 ARG A O 1
ATOM 1806 N N . ALA A 1 227 ? -43.812 64.688 7.312 1 39.41 227 ALA A N 1
ATOM 1807 C CA . ALA A 1 227 ? -44.031 65.938 6.543 1 39.41 227 ALA A CA 1
ATOM 1808 C C . ALA A 1 227 ? -43.938 67.125 7.43 1 39.41 227 ALA A C 1
ATOM 1810 O O . ALA A 1 227 ? -44.688 67.312 8.391 1 39.41 227 ALA A O 1
ATOM 1811 N N . GLU A 1 228 ? -42.781 67.688 7.695 1 38.12 228 GLU A N 1
ATOM 1812 C CA . GLU A 1 228 ? -42.594 68.938 8.359 1 38.12 228 GLU A CA 1
ATOM 1813 C C . GLU A 1 228 ? -43.5 70 7.762 1 38.12 228 GLU A C 1
ATOM 1815 O O . GLU A 1 228 ? -43.281 70.5 6.637 1 38.12 228 GLU A O 1
ATOM 1820 N N . ILE A 1 229 ? -44.844 69.75 7.578 1 37.66 229 ILE A N 1
ATOM 1821 C CA . ILE A 1 229 ? -45.594 70.875 7.039 1 37.66 229 ILE A CA 1
ATOM 1822 C C . ILE A 1 229 ? -45.125 72.125 7.711 1 37.66 229 ILE A C 1
ATOM 1824 O O . ILE A 1 229 ? -44.969 72.188 8.93 1 37.66 229 ILE A O 1
ATOM 1828 N N . LEU A 1 230 ? -44.875 73.125 6.828 1 35.94 230 LEU A N 1
ATOM 1829 C CA . LEU A 1 230 ? -44.531 74.5 6.738 1 35.94 230 LEU A CA 1
ATOM 1830 C C . LEU A 1 230 ? -45.5 75.375 7.566 1 35.94 230 LEU A C 1
ATOM 1832 O O . LEU A 1 230 ? -46.656 75.562 7.18 1 35.94 230 LEU A O 1
ATOM 1836 N N . ASN A 1 231 ? -45.75 75.062 8.898 1 34.5 231 ASN A N 1
ATOM 1837 C CA . ASN A 1 231 ? -46.594 75.938 9.68 1 34.5 231 ASN A CA 1
ATOM 1838 C C . ASN A 1 231 ? -46.281 77.375 9.422 1 34.5 231 ASN A C 1
ATOM 1840 O O . ASN A 1 231 ? -45.125 77.812 9.461 1 34.5 231 ASN A O 1
ATOM 1844 N N . GLY A 1 232 ? -46.969 78 8.469 1 33.94 232 GLY A N 1
ATOM 1845 C CA . GLY A 1 232 ? -47.094 79.438 8.289 1 33.94 232 GLY A CA 1
ATOM 1846 C C . GLY A 1 232 ? -47.125 80.188 9.594 1 33.94 232 GLY A C 1
ATOM 1847 O O . GLY A 1 232 ? -47.781 79.812 10.547 1 33.94 232 GLY A O 1
ATOM 1848 N N . GLU A 1 233 ? -46.062 81 9.945 1 34.03 233 GLU A N 1
ATOM 1849 C CA . GLU A 1 233 ? -45.719 81.875 11.055 1 34.03 233 GLU A CA 1
ATOM 1850 C C . GLU A 1 233 ? -46.875 82.812 11.383 1 34.03 233 GLU A C 1
ATOM 1852 O O . GLU A 1 233 ? -47.094 83.812 10.688 1 34.03 233 GLU A O 1
ATOM 1857 N N . GLU A 1 234 ? -48.188 82.438 11.289 1 32.19 234 GLU A N 1
ATOM 1858 C CA . GLU A 1 234 ? -49.062 83.562 11.602 1 32.19 234 GLU A CA 1
ATOM 1859 C C . GLU A 1 234 ? -48.562 84.25 12.859 1 32.19 234 GLU A C 1
ATOM 1861 O O . GLU A 1 234 ? -47.844 83.688 13.68 1 32.19 234 GLU A O 1
ATOM 1866 N N . GLU A 1 235 ? -49.188 85.562 13.008 1 32.03 235 GLU A N 1
ATOM 1867 C CA . GLU A 1 235 ? -49.094 86.812 13.797 1 32.03 235 GLU A CA 1
ATOM 1868 C C . GLU A 1 235 ? -49.219 86.5 15.289 1 32.03 235 GLU A C 1
ATOM 1870 O O . GLU A 1 235 ? -50 85.625 15.711 1 32.03 235 GLU A O 1
ATOM 1875 N N . ALA A 1 236 ? -48.219 86.938 16.078 1 30.34 236 ALA A N 1
ATOM 1876 C CA . ALA A 1 236 ? -47.594 86.938 17.391 1 30.34 236 ALA A CA 1
ATOM 1877 C C . ALA A 1 236 ? -48.562 87.438 18.469 1 30.34 236 ALA A C 1
ATOM 1879 O O . ALA A 1 236 ? -48.188 87.688 19.609 1 30.34 236 ALA A O 1
ATOM 1880 N N . GLU A 1 237 ? -49.906 87.688 18.078 1 29.09 237 GLU A N 1
ATOM 1881 C CA . GLU A 1 237 ? -50.375 88.688 19.094 1 29.09 237 GLU A CA 1
ATOM 1882 C C . GLU A 1 237 ? -50.281 88.062 20.484 1 29.09 237 GLU A C 1
ATOM 1884 O O . GLU A 1 237 ? -50.531 86.875 20.656 1 29.09 237 GLU A O 1
ATOM 1889 N N . GLU A 1 238 ? -49.562 88.625 21.438 1 27.56 238 GLU A N 1
ATOM 1890 C CA . GLU A 1 238 ? -49.031 88.562 22.781 1 27.56 238 GLU A CA 1
ATOM 1891 C C . GLU A 1 238 ? -50.125 88.25 23.797 1 27.56 238 GLU A C 1
ATOM 1893 O O . GLU A 1 238 ? -49.875 88.188 25 1 27.56 238 GLU A O 1
ATOM 1898 N N . ASN A 1 239 ? -51.438 88.062 23.328 1 26.28 239 ASN A N 1
ATOM 1899 C CA . ASN A 1 239 ? -52.281 88.5 24.469 1 26.28 239 ASN A CA 1
ATOM 1900 C C . ASN A 1 239 ? -51.938 87.625 25.703 1 26.28 239 ASN A C 1
ATOM 1902 O O . ASN A 1 239 ? -51.406 86.562 25.609 1 26.28 239 ASN A O 1
ATOM 1906 N N . HIS A 1 240 ? -52.438 88.062 26.906 1 25.89 240 HIS A N 1
ATOM 1907 C CA . HIS A 1 240 ? -52.375 88.188 28.359 1 25.89 240 HIS A CA 1
ATOM 1908 C C . HIS A 1 240 ? -52.844 86.938 29.062 1 25.89 240 HIS A C 1
ATOM 1910 O O . HIS A 1 240 ? -53.906 86.938 29.672 1 25.89 240 HIS A O 1
ATOM 1916 N N . ASP A 1 241 ? -52.688 85.75 28.438 1 25.7 241 ASP A N 1
ATOM 1917 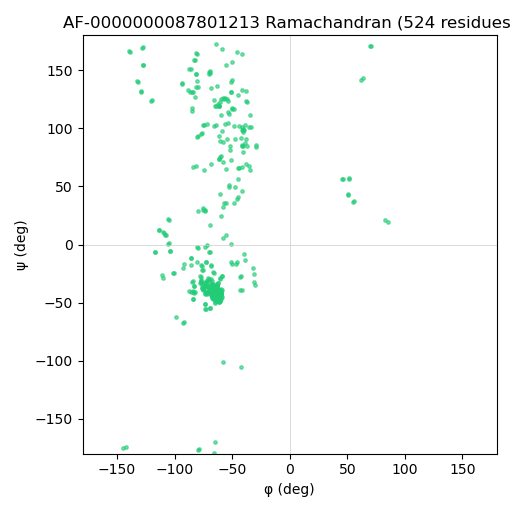C CA . ASP A 1 241 ? -53.5 84.688 29.047 1 25.7 241 ASP A CA 1
ATOM 1918 C C . ASP A 1 241 ? -53.125 84.438 30.5 1 25.7 241 ASP A C 1
ATOM 1920 O O . ASP A 1 241 ? -51.938 84.375 30.828 1 25.7 241 ASP A O 1
ATOM 1924 N N . GLN A 1 242 ? -54.062 84.625 31.375 1 25.31 242 GLN A N 1
ATOM 1925 C CA . GLN A 1 242 ? -54.312 84.562 32.812 1 25.31 242 GLN A CA 1
ATOM 1926 C C . GLN A 1 242 ? -53.844 83.25 33.406 1 25.31 242 GLN A C 1
ATOM 1928 O O . GLN A 1 242 ? -53.781 82.25 32.719 1 25.31 242 GLN A O 1
ATOM 1933 N N . GLU A 1 243 ? -53.281 83.25 34.594 1 25.94 243 GLU A N 1
ATOM 1934 C CA . GLU A 1 243 ? -52.5 82.625 35.656 1 25.94 243 GLU A CA 1
ATOM 1935 C C . GLU A 1 243 ? -53.156 81.312 36.156 1 25.94 243 GLU A C 1
ATOM 1937 O O . GLU A 1 243 ? -53.094 81 37.344 1 25.94 243 GLU A O 1
ATOM 1942 N N . ALA A 1 244 ? -54 80.625 35.312 1 26.19 244 ALA A N 1
ATOM 1943 C CA . ALA A 1 244 ? -54.875 79.75 36.094 1 26.19 244 ALA A CA 1
ATOM 1944 C C . ALA A 1 244 ? -54.094 78.75 36.906 1 26.19 244 ALA A C 1
ATOM 1946 O O . ALA A 1 244 ? -53.062 78.25 36.469 1 26.19 244 ALA A O 1
ATOM 1947 N N . GLU A 1 245 ? -54.312 78.688 38.281 1 26.3 245 GLU A N 1
ATOM 1948 C CA . GLU A 1 245 ? -53.875 78.062 39.531 1 26.3 245 GLU A CA 1
ATOM 1949 C C . GLU A 1 245 ? -54.062 76.5 39.469 1 26.3 245 GLU A C 1
ATOM 1951 O O . GLU A 1 245 ? -55.156 76 39.281 1 26.3 245 GLU A O 1
ATOM 1956 N N . PRO A 1 246 ? -53.219 75.75 38.75 1 27 246 PRO A N 1
ATOM 1957 C CA . PRO A 1 246 ? -53.5 74.312 38.594 1 27 246 PRO A CA 1
ATOM 1958 C C . PRO A 1 246 ? -53.625 73.625 39.938 1 27 246 PRO A C 1
ATOM 1960 O O . PRO A 1 246 ? -52.781 73.75 40.812 1 27 246 PRO A O 1
ATOM 1963 N N . ARG A 1 247 ? -54.781 73.312 40.375 1 24.61 247 ARG A N 1
ATOM 1964 C CA . ARG A 1 247 ? -55.281 72.625 41.562 1 24.61 247 ARG A CA 1
ATOM 1965 C C . ARG A 1 247 ? -54.625 71.25 41.75 1 24.61 247 ARG A C 1
ATOM 1967 O O . ARG A 1 247 ? -54.5 70.5 40.781 1 24.61 247 ARG A O 1
ATOM 1974 N N . ARG A 1 248 ? -53.812 71.062 42.844 1 25.41 248 ARG A N 1
ATOM 1975 C CA . ARG A 1 248 ? -53.062 69.938 43.469 1 25.41 248 ARG A CA 1
ATOM 1976 C C . ARG A 1 248 ? -54 68.75 43.75 1 25.41 248 ARG A C 1
ATOM 1978 O O . ARG A 1 248 ? -55.031 68.938 44.406 1 25.41 248 ARG A O 1
ATOM 1985 N N . VAL A 1 249 ? -54.125 67.875 42.875 1 24.52 249 VAL A N 1
ATOM 1986 C CA . VAL A 1 249 ? -54.969 66.688 43 1 24.52 249 VAL A CA 1
ATOM 1987 C C . VAL A 1 249 ? -54.531 65.875 44.219 1 24.52 249 VAL A C 1
ATOM 1989 O O . VAL A 1 249 ? -53.406 65.375 44.281 1 24.52 249 VAL A O 1
ATOM 1992 N N . MET A 1 250 ? -55 66.062 45.469 1 25.47 250 MET A N 1
ATOM 1993 C CA . MET A 1 250 ? -54.875 65.312 46.688 1 25.47 250 MET A CA 1
ATOM 1994 C C . MET A 1 250 ? -55.438 63.906 46.5 1 25.47 250 MET A C 1
ATOM 1996 O O . MET A 1 250 ? -56.625 63.75 46.219 1 25.47 250 MET A O 1
ATOM 2000 N N . LEU A 1 251 ? -54.75 63 45.844 1 24.09 251 LEU A N 1
ATOM 2001 C CA . LEU A 1 251 ? -55.312 61.656 45.719 1 24.09 251 LEU A CA 1
ATOM 2002 C C . LEU A 1 251 ? -55.656 61.062 47.062 1 24.09 251 LEU A C 1
ATOM 2004 O O . LEU A 1 251 ? -54.906 61.188 48.031 1 24.09 251 LEU A O 1
ATOM 2008 N N . PRO A 1 252 ? -56.969 60.594 47.312 1 26.55 252 PRO A N 1
ATOM 2009 C CA . PRO A 1 252 ? -57.781 60.156 48.438 1 26.55 252 PRO A CA 1
ATOM 2010 C C . PRO A 1 252 ? -57.25 58.875 49.094 1 26.55 252 PRO A C 1
ATOM 2012 O O . PRO A 1 252 ? -56.375 58.219 48.531 1 26.55 252 PRO A O 1
ATOM 2015 N N . HIS A 1 253 ? -57.875 58.5 50.25 1 26.61 253 HIS A N 1
ATOM 2016 C CA . HIS A 1 253 ? -58 57.75 51.5 1 26.61 253 HIS A CA 1
ATOM 2017 C C . HIS A 1 253 ? -58.344 56.281 51.219 1 26.61 253 HIS A C 1
ATOM 2019 O O . HIS A 1 253 ? -59.469 55.969 50.781 1 26.61 253 HIS A O 1
ATOM 2025 N N . ALA A 1 254 ? -57.531 55.5 50.594 1 25.61 254 ALA A N 1
ATOM 2026 C CA . ALA A 1 254 ? -58 54.156 50.375 1 25.61 254 ALA A CA 1
ATOM 2027 C C . ALA A 1 254 ? -58.438 53.5 51.688 1 25.61 254 ALA A C 1
ATOM 2029 O O . ALA A 1 254 ? -57.656 53.375 52.625 1 25.61 254 ALA A O 1
ATOM 2030 N N . GLU A 1 255 ? -59.781 53.375 51.938 1 20.83 255 GLU A N 1
ATOM 2031 C CA . GLU A 1 255 ? -60.625 52.875 53.031 1 20.83 255 GLU A CA 1
ATOM 2032 C C . GLU A 1 255 ? -60.312 51.406 53.344 1 20.83 255 GLU A C 1
ATOM 2034 O O . GLU A 1 255 ? -60.062 51.062 54.5 1 20.83 255 GLU A O 1
ATOM 2039 N N . SER A 1 256 ? -61.188 50.406 52.844 1 22.92 256 SER A N 1
ATOM 2040 C CA . SER A 1 256 ? -62.219 49.719 53.594 1 22.92 256 SER A CA 1
ATOM 2041 C C . SER A 1 256 ? -61.75 48.344 54.062 1 22.92 256 SER A C 1
ATOM 2043 O O . SER A 1 256 ? -62.062 47.906 55.188 1 22.92 256 SER A O 1
ATOM 2045 N N . ALA A 1 257 ? -61.375 47.281 53.219 1 26.92 257 ALA A N 1
ATOM 2046 C CA . ALA A 1 257 ? -62.25 46.125 53.344 1 26.92 257 ALA A CA 1
ATOM 2047 C C . ALA A 1 257 ? -61.906 45.281 54.562 1 26.92 257 ALA A C 1
ATOM 2049 O O . ALA A 1 257 ? -60.719 45.094 54.844 1 26.92 257 ALA A O 1
ATOM 2050 N N . PRO A 1 258 ? -63 44.688 55.375 1 26.72 258 PRO A N 1
ATOM 2051 C CA . PRO A 1 258 ? -63.188 44.031 56.688 1 26.72 258 PRO A CA 1
ATOM 2052 C C . PRO A 1 258 ? -62.469 42.688 56.781 1 26.72 258 PRO A C 1
ATOM 2054 O O . PRO A 1 258 ? -62.031 42.156 55.781 1 26.72 258 PRO A O 1
ATOM 2057 N N . ALA A 1 259 ? -62.812 41.906 57.938 1 27.14 259 ALA A N 1
ATOM 2058 C CA . ALA A 1 259 ? -62.5 41 59.031 1 27.14 259 ALA A CA 1
ATOM 2059 C C . ALA A 1 259 ? -62.719 39.531 58.656 1 27.14 259 ALA A C 1
ATOM 2061 O O . ALA A 1 259 ? -62.344 38.625 59.406 1 27.14 259 ALA A O 1
ATOM 2062 N N . ASN A 1 260 ? -63.531 39.156 57.594 1 25.08 260 ASN A N 1
ATOM 2063 C CA . ASN A 1 260 ? -64.375 38.031 57.906 1 25.08 260 ASN A CA 1
ATOM 2064 C C . ASN A 1 260 ? -63.594 36.812 58.406 1 25.08 260 ASN A C 1
ATOM 2066 O O . ASN A 1 260 ? -62.469 36.594 58 1 25.08 260 ASN A O 1
ATOM 2070 N N . GLU A 1 261 ? -64.375 35.875 59.281 1 28.47 261 GLU A N 1
ATOM 2071 C CA . GLU A 1 261 ? -64.625 34.844 60.281 1 28.47 261 GLU A CA 1
ATOM 2072 C C . GLU A 1 261 ? -64.438 33.438 59.688 1 28.47 261 GLU A C 1
ATOM 2074 O O . GLU A 1 261 ? -64.562 32.438 60.406 1 28.47 261 GLU A O 1
ATOM 2079 N N . TRP A 1 262 ? -64.375 33.156 58.375 1 28.88 262 TRP A N 1
ATOM 2080 C CA . TRP A 1 262 ? -65.062 31.875 58.125 1 28.88 262 TRP A CA 1
ATOM 2081 C C . TRP A 1 262 ? -64.5 30.828 59.094 1 28.88 262 TRP A C 1
ATOM 2083 O O . TRP A 1 262 ? -63.312 30.781 59.406 1 28.88 262 TRP A O 1
ATOM 2093 N N . ASN A 1 263 ? -65.625 29.875 59.688 1 28.02 263 ASN A N 1
ATOM 2094 C CA . ASN A 1 263 ? -66.25 28.766 60.406 1 28.02 263 ASN A CA 1
ATOM 2095 C C . ASN A 1 263 ? -65.5 27.453 60.156 1 28.02 263 ASN A C 1
ATOM 2097 O O . ASN A 1 263 ? -65.188 26.734 61.094 1 28.02 263 ASN A O 1
ATOM 2101 N N . GLN A 1 264 ? -66.188 26.484 59.219 1 27.28 264 GLN A N 1
ATOM 2102 C CA . GLN A 1 264 ? -66.188 25.016 59.281 1 27.28 264 GLN A CA 1
ATOM 2103 C C . GLN A 1 264 ? -64.812 24.453 58.969 1 27.28 264 GLN A C 1
ATOM 2105 O O . GLN A 1 264 ? -64.125 24.875 58 1 27.28 264 GLN A O 1
ATOM 2110 N N . MET B 1 1 ? 11.32 19.734 39.312 1 27.31 1 MET B N 1
ATOM 2111 C CA . MET B 1 1 ? 11.727 18.656 38.438 1 27.31 1 MET B CA 1
ATOM 2112 C C . MET B 1 1 ? 11.562 19.062 36.969 1 27.31 1 MET B C 1
ATOM 2114 O O . MET B 1 1 ? 10.5 19.562 36.562 1 27.31 1 MET B O 1
ATOM 2118 N N . PRO B 1 2 ? 12.57 19.562 36.344 1 38.5 2 PRO B N 1
ATOM 2119 C CA . PRO B 1 2 ? 12.383 19.938 34.938 1 38.5 2 PRO B CA 1
ATOM 2120 C C . PRO B 1 2 ? 11.57 18.906 34.156 1 38.5 2 PRO B C 1
ATOM 2122 O O . PRO B 1 2 ? 11.648 17.703 34.438 1 38.5 2 PRO B O 1
ATOM 2125 N N . SER B 1 3 ? 10.289 19.188 34 1 37.12 3 SER B N 1
ATOM 2126 C CA . SER B 1 3 ? 9.375 18.281 33.312 1 37.12 3 SER B CA 1
ATOM 2127 C C . SER B 1 3 ? 10.07 17.547 32.188 1 37.12 3 SER B C 1
ATOM 2129 O O . SER B 1 3 ? 10.805 18.156 31.391 1 37.12 3 SER B O 1
ATOM 2131 N N . ILE B 1 4 ? 10.422 16.391 32.375 1 40.62 4 ILE B N 1
ATOM 2132 C CA . ILE B 1 4 ? 11.008 15.359 31.547 1 40.62 4 ILE B CA 1
ATOM 2133 C C . ILE B 1 4 ? 10.516 15.531 30.109 1 40.62 4 ILE B C 1
ATOM 2135 O O . ILE B 1 4 ? 11.156 15.062 29.156 1 40.62 4 ILE B O 1
ATOM 2139 N N . PHE B 1 5 ? 9.281 16.016 29.969 1 40.84 5 PHE B N 1
ATOM 2140 C CA . PHE B 1 5 ? 8.836 16.281 28.609 1 40.84 5 PHE B CA 1
ATOM 2141 C C . PHE B 1 5 ? 9.516 17.516 28.047 1 40.84 5 PHE B C 1
ATOM 2143 O O . PHE B 1 5 ? 8.938 18.219 27.203 1 40.84 5 PHE B O 1
ATOM 2150 N N . GLU B 1 6 ? 10.32 18.234 28.672 1 46.59 6 GLU B N 1
ATOM 2151 C CA . GLU B 1 6 ? 11.172 19.156 27.922 1 46.59 6 GLU B CA 1
ATOM 2152 C C . GLU B 1 6 ? 11.703 18.5 26.641 1 46.59 6 GLU B C 1
ATOM 2154 O O . GLU B 1 6 ? 12.484 17.547 26.719 1 46.59 6 GLU B O 1
ATOM 2159 N N . THR B 1 7 ? 10.906 18.125 25.547 1 52.94 7 THR B N 1
ATOM 2160 C CA . THR B 1 7 ? 11.016 17.359 24.297 1 52.94 7 THR B CA 1
ATOM 2161 C C . THR B 1 7 ? 12.398 17.531 23.688 1 52.94 7 THR B C 1
ATOM 2163 O O . THR B 1 7 ? 12.695 18.547 23.062 1 52.94 7 THR B O 1
ATOM 2166 N N . SER B 1 8 ? 13.508 17.031 24.297 1 62.91 8 SER B N 1
ATOM 2167 C CA . SER B 1 8 ? 14.93 16.984 23.984 1 62.91 8 SER B CA 1
ATOM 2168 C C . SER B 1 8 ? 15.172 16.453 22.578 1 62.91 8 SER B C 1
ATOM 2170 O O . SER B 1 8 ? 14.539 15.477 22.156 1 62.91 8 SER B O 1
ATOM 2172 N N . VAL B 1 9 ? 15.711 17.203 21.688 1 77.81 9 VAL B N 1
ATOM 2173 C CA . VAL B 1 9 ? 16.172 16.938 20.328 1 77.81 9 VAL B CA 1
ATOM 2174 C C . VAL B 1 9 ? 17 15.648 20.297 1 77.81 9 VAL B C 1
ATOM 2176 O O . VAL B 1 9 ? 17.109 15 19.25 1 77.81 9 VAL B O 1
ATOM 2179 N N . PHE B 1 10 ? 17.406 15.211 21.562 1 83.62 10 PHE B N 1
ATOM 2180 C CA . PHE B 1 10 ? 18.344 14.086 21.609 1 83.62 10 PHE B CA 1
ATOM 2181 C C . PHE B 1 10 ? 17.625 12.789 21.25 1 83.62 10 PHE B C 1
ATOM 2183 O O . PHE B 1 10 ? 18.094 12.031 20.391 1 83.62 10 PHE B O 1
ATOM 2190 N N . PRO B 1 11 ? 16.547 12.492 21.859 1 87 11 PRO B N 1
ATOM 2191 C CA . PRO B 1 11 ? 15.859 11.258 21.469 1 87 11 PRO B CA 1
ATOM 2192 C C . PRO B 1 11 ? 15.422 11.25 20.016 1 87 11 PRO B C 1
ATOM 2194 O O . PRO B 1 11 ? 15.375 10.188 19.391 1 87 11 PRO B O 1
ATOM 2197 N N . ILE B 1 12 ? 15.141 12.375 19.484 1 88.44 12 ILE B N 1
ATOM 2198 C CA . ILE B 1 12 ? 14.727 12.477 18.094 1 88.44 12 ILE B CA 1
ATOM 2199 C C . ILE B 1 12 ? 15.898 12.125 17.188 1 88.44 12 ILE B C 1
ATOM 2201 O O . ILE B 1 12 ? 15.742 11.359 16.234 1 88.44 12 ILE B O 1
ATOM 2205 N N . ILE B 1 13 ? 17.047 12.617 17.516 1 89.5 13 ILE B N 1
ATOM 2206 C CA . ILE B 1 13 ? 18.234 12.359 16.719 1 89.5 13 ILE B CA 1
ATOM 2207 C C . ILE B 1 13 ? 18.609 10.883 16.812 1 89.5 13 ILE B C 1
ATOM 2209 O O . ILE B 1 13 ? 18.984 10.258 15.82 1 89.5 13 ILE B O 1
ATOM 2213 N N . LEU B 1 14 ? 18.453 10.336 17.953 1 92.25 14 LEU B N 1
ATOM 2214 C CA . LEU B 1 14 ? 18.75 8.93 18.156 1 92.25 14 LEU B CA 1
ATOM 2215 C C . LEU B 1 14 ? 17.812 8.047 17.328 1 92.25 14 LEU B C 1
ATOM 2217 O O . LEU B 1 14 ? 18.25 7.082 16.703 1 92.25 14 LEU B O 1
ATOM 2221 N N . CYS B 1 15 ? 16.578 8.375 17.328 1 93.5 15 CYS B N 1
ATOM 2222 C CA . CYS B 1 15 ? 15.586 7.617 16.562 1 93.5 15 CYS B CA 1
ATOM 2223 C C . CYS B 1 15 ? 15.883 7.695 15.07 1 93.5 15 CYS B C 1
ATOM 2225 O O . CYS B 1 15 ? 15.75 6.703 14.359 1 93.5 15 CYS B O 1
ATOM 2227 N N . LEU B 1 16 ? 16.328 8.828 14.688 1 94.94 16 LEU B N 1
ATOM 2228 C CA . LEU B 1 16 ? 16.578 9.008 13.266 1 94.94 16 LEU B CA 1
ATOM 2229 C C . LEU B 1 16 ? 17.859 8.281 12.844 1 94.94 16 LEU B C 1
ATOM 2231 O O . LEU B 1 16 ? 17.953 7.77 11.727 1 94.94 16 LEU B O 1
ATOM 2235 N N . ILE B 1 17 ? 18.812 8.258 13.719 1 96.25 17 ILE B N 1
ATOM 2236 C CA . ILE B 1 17 ? 20.031 7.492 13.43 1 96.25 17 ILE B CA 1
ATOM 2237 C C . ILE B 1 17 ? 19.688 6.004 13.352 1 96.25 17 ILE B C 1
ATOM 2239 O O . ILE B 1 17 ? 20.172 5.297 12.461 1 96.25 17 ILE B O 1
ATOM 2243 N N . LEU B 1 18 ? 18.891 5.605 14.266 1 97.5 18 LEU B N 1
ATOM 2244 C CA . LEU B 1 18 ? 18.438 4.219 14.242 1 97.5 18 LEU B CA 1
ATOM 2245 C C . LEU B 1 18 ? 17.688 3.908 12.953 1 97.5 18 LEU B C 1
ATOM 2247 O O . LEU B 1 18 ? 17.891 2.854 12.344 1 97.5 18 LEU B O 1
ATOM 2251 N N . SER B 1 19 ? 16.844 4.77 12.539 1 97.5 19 SER B N 1
ATOM 2252 C CA . SER B 1 19 ? 16.109 4.582 11.289 1 97.5 19 SER B CA 1
ATOM 2253 C C . SER B 1 19 ? 17.047 4.516 10.094 1 97.5 19 SER B C 1
ATOM 2255 O O . SER B 1 19 ? 16.844 3.721 9.18 1 97.5 19 SER B O 1
ATOM 2257 N N . LEU B 1 20 ? 18.031 5.305 10.125 1 97.5 20 LEU B N 1
ATOM 2258 C CA . LEU B 1 20 ? 19 5.316 9.039 1 97.5 20 LEU B CA 1
ATOM 2259 C C . LEU B 1 20 ? 19.75 3.998 8.977 1 97.5 20 LEU B C 1
ATOM 2261 O O . LEU B 1 20 ? 19.938 3.438 7.895 1 97.5 20 LEU B O 1
ATOM 2265 N N . ILE B 1 21 ? 20.125 3.502 10.094 1 98 21 ILE B N 1
ATOM 2266 C CA . ILE B 1 21 ? 20.875 2.248 10.164 1 98 21 ILE B CA 1
ATOM 2267 C C . ILE B 1 21 ? 19.984 1.097 9.695 1 98 21 ILE B C 1
ATOM 2269 O O . ILE B 1 21 ? 20.406 0.274 8.883 1 98 21 ILE B O 1
ATOM 2273 N N . LEU B 1 22 ? 18.797 1.056 10.18 1 98.12 22 LEU B N 1
ATOM 2274 C CA . LEU B 1 22 ? 17.875 -0.004 9.781 1 98.12 22 LEU B CA 1
ATOM 2275 C C . LEU B 1 22 ? 17.594 0.057 8.289 1 98.12 22 LEU B C 1
ATOM 2277 O O . LEU B 1 22 ? 17.5 -0.979 7.625 1 98.12 22 LEU B O 1
ATOM 2281 N N . GLY B 1 23 ? 17.391 1.255 7.793 1 97.19 23 GLY B N 1
ATOM 2282 C CA . GLY B 1 23 ? 17.188 1.414 6.363 1 97.19 23 GLY B CA 1
ATOM 2283 C C . GLY B 1 23 ? 18.359 0.945 5.531 1 97.19 23 GLY B C 1
ATOM 2284 O O . GLY B 1 23 ? 18.188 0.253 4.527 1 97.19 23 GLY B O 1
ATOM 2285 N N . ALA B 1 24 ? 19.516 1.238 5.98 1 96.81 24 ALA B N 1
ATOM 2286 C CA . ALA B 1 24 ? 20.719 0.843 5.258 1 96.81 24 ALA B CA 1
ATOM 2287 C C . ALA B 1 24 ? 20.906 -0.671 5.293 1 96.81 24 ALA B C 1
ATOM 2289 O O . ALA B 1 24 ? 21.297 -1.275 4.293 1 96.81 24 ALA B O 1
ATOM 2290 N N . ILE B 1 25 ? 20.609 -1.218 6.371 1 97 25 ILE B N 1
ATOM 2291 C CA . ILE B 1 25 ? 20.703 -2.668 6.504 1 97 25 ILE B CA 1
ATOM 2292 C C . ILE B 1 25 ? 19.719 -3.342 5.555 1 97 25 ILE B C 1
ATOM 2294 O O . ILE B 1 25 ? 20.078 -4.293 4.855 1 97 25 ILE B O 1
ATOM 2298 N N . SER B 1 26 ? 18.547 -2.846 5.539 1 96.06 26 SER B N 1
ATOM 2299 C CA . SER B 1 26 ? 17.531 -3.42 4.664 1 96.06 26 SER B CA 1
ATOM 2300 C C . SER B 1 26 ? 17.922 -3.27 3.197 1 96.06 26 SER B C 1
ATOM 2302 O O . SER B 1 26 ? 17.703 -4.18 2.395 1 96.06 26 SER B O 1
ATOM 2304 N N . TRP B 1 27 ? 18.469 -2.121 2.934 1 95.88 27 TRP B N 1
ATOM 2305 C CA . TRP B 1 27 ? 18.891 -1.878 1.562 1 95.88 27 TRP B CA 1
ATOM 2306 C C . TRP B 1 27 ? 20.031 -2.822 1.171 1 95.88 27 TRP B C 1
ATOM 2308 O O . TRP B 1 27 ? 19.984 -3.443 0.106 1 95.88 27 TRP B O 1
ATOM 2318 N N . SER B 1 28 ? 20.969 -3.031 1.983 1 95.5 28 SER B N 1
ATOM 2319 C CA . SER B 1 28 ? 22.094 -3.93 1.726 1 95.5 28 SER B CA 1
ATOM 2320 C C . SER B 1 28 ? 21.625 -5.375 1.606 1 95.5 28 SER B C 1
ATOM 2322 O O . SER B 1 28 ? 22.047 -6.098 0.701 1 95.5 28 SER B O 1
ATOM 2324 N N . ARG B 1 29 ? 20.734 -5.734 2.43 1 94.88 29 ARG B N 1
ATOM 2325 C CA . ARG B 1 29 ? 20.219 -7.105 2.416 1 94.88 29 ARG B CA 1
ATOM 2326 C C . ARG B 1 29 ? 19.406 -7.371 1.162 1 94.88 29 ARG B C 1
ATOM 2328 O O . ARG B 1 29 ? 19.438 -8.469 0.605 1 94.88 29 ARG B O 1
ATOM 2335 N N . THR B 1 30 ? 18.641 -6.434 0.785 1 94.88 30 THR B N 1
ATOM 2336 C CA . THR B 1 30 ? 17.828 -6.59 -0.412 1 94.88 30 THR B CA 1
ATOM 2337 C C . THR B 1 30 ? 18.703 -6.785 -1.646 1 94.88 30 THR B C 1
ATOM 2339 O O . THR B 1 30 ? 18.406 -7.621 -2.5 1 94.88 30 THR B O 1
ATOM 2342 N N . LEU B 1 31 ? 19.781 -6.07 -1.681 1 93.38 31 LEU B N 1
ATOM 2343 C CA . LEU B 1 31 ? 20.688 -6.168 -2.82 1 93.38 31 LEU B CA 1
ATOM 2344 C C . LEU B 1 31 ? 21.5 -7.453 -2.758 1 93.38 31 LEU B C 1
ATOM 2346 O O . LEU B 1 31 ? 21.672 -8.141 -3.77 1 93.38 31 LEU B O 1
ATOM 2350 N N . SER B 1 32 ? 21.891 -7.824 -1.583 1 92.94 32 SER B N 1
ATOM 2351 C CA . SER B 1 32 ? 22.766 -8.977 -1.43 1 92.94 32 SER B CA 1
ATOM 2352 C C . SER B 1 32 ? 22 -10.281 -1.565 1 92.94 32 SER B C 1
ATOM 2354 O O . SER B 1 32 ? 22.531 -11.289 -2.039 1 92.94 32 SER B O 1
ATOM 2356 N N . SER B 1 33 ? 20.75 -10.227 -1.24 1 93.69 33 SER B N 1
ATOM 2357 C CA . SER B 1 33 ? 19.984 -11.469 -1.243 1 93.69 33 SER B CA 1
ATOM 2358 C C . SER B 1 33 ? 18.984 -11.492 -2.393 1 93.69 33 SER B C 1
ATOM 2360 O O . SER B 1 33 ? 18.141 -12.391 -2.473 1 93.69 33 SER B O 1
ATOM 2362 N N . PHE B 1 34 ? 19.031 -10.602 -3.301 1 93.25 34 PHE B N 1
ATOM 2363 C CA . PHE B 1 34 ? 18.172 -10.539 -4.473 1 93.25 34 PHE B CA 1
ATOM 2364 C C . PHE B 1 34 ? 16.719 -10.773 -4.078 1 93.25 34 PHE B C 1
ATOM 2366 O O . PHE B 1 34 ? 16.031 -11.625 -4.664 1 93.25 34 PHE B O 1
ATOM 2373 N N . LEU B 1 35 ? 16.203 -10.016 -3.205 1 94.19 35 LEU B N 1
ATOM 2374 C CA . LEU B 1 35 ? 14.836 -10.141 -2.727 1 94.19 35 LEU B CA 1
ATOM 2375 C C . LEU B 1 35 ? 13.859 -9.484 -3.697 1 94.19 35 LEU B C 1
ATOM 2377 O O . LEU B 1 35 ? 14.211 -8.523 -4.387 1 94.19 35 LEU B O 1
ATOM 2381 N N . PRO B 1 36 ? 12.633 -10.078 -3.801 1 91.81 36 PRO B N 1
ATOM 2382 C CA . PRO B 1 36 ? 11.633 -9.555 -4.734 1 91.81 36 PRO B CA 1
ATOM 2383 C C . PRO B 1 36 ? 11.008 -8.25 -4.254 1 91.81 36 PRO B C 1
ATOM 2385 O O . PRO B 1 36 ? 9.812 -8.016 -4.477 1 91.81 36 PRO B O 1
ATOM 2388 N N . THR B 1 37 ? 11.633 -7.465 -3.545 1 91.06 37 THR B N 1
ATOM 2389 C CA . THR B 1 37 ? 11.188 -6.141 -3.111 1 91.06 37 THR B CA 1
ATOM 2390 C C . THR B 1 37 ? 11.578 -5.082 -4.141 1 91.06 37 THR B C 1
ATOM 2392 O O . THR B 1 37 ? 12.672 -5.121 -4.703 1 91.06 37 THR B O 1
ATOM 2395 N N . PRO B 1 38 ? 10.586 -4.254 -4.445 1 90.88 38 PRO B N 1
ATOM 2396 C CA . PRO B 1 38 ? 10.969 -3.18 -5.363 1 90.88 38 PRO B CA 1
ATOM 2397 C C . PRO B 1 38 ? 12.211 -2.424 -4.902 1 90.88 38 PRO B C 1
ATOM 2399 O O . PRO B 1 38 ? 12.258 -1.944 -3.766 1 90.88 38 PRO B O 1
ATOM 2402 N N . GLN B 1 39 ? 13.109 -2.264 -5.77 1 88.25 39 GLN B N 1
ATOM 2403 C CA . GLN B 1 39 ? 14.43 -1.739 -5.43 1 88.25 39 GLN B CA 1
ATOM 2404 C C . GLN B 1 39 ? 14.344 -0.29 -4.961 1 88.25 39 GLN B C 1
ATOM 2406 O O . GLN B 1 39 ? 15.188 0.174 -4.199 1 88.25 39 GLN B O 1
ATOM 2411 N N . TRP B 1 40 ? 13.305 0.383 -5.383 1 91.5 40 TRP B N 1
ATOM 2412 C CA . TRP B 1 40 ? 13.188 1.789 -5.012 1 91.5 40 TRP B CA 1
ATOM 2413 C C . TRP B 1 40 ? 12.727 1.934 -3.564 1 91.5 40 TRP B C 1
ATOM 2415 O O . TRP B 1 40 ? 12.961 2.967 -2.934 1 91.5 40 TRP B O 1
ATOM 2425 N N . LEU B 1 41 ? 12.172 0.88 -2.988 1 95.19 41 LEU B N 1
ATOM 2426 C CA . LEU B 1 41 ? 11.555 0.979 -1.669 1 95.19 41 LEU B CA 1
ATOM 2427 C C . LEU B 1 41 ? 12.609 1.105 -0.582 1 95.19 41 LEU B C 1
ATOM 2429 O O . LEU B 1 41 ? 12.617 2.08 0.175 1 95.19 41 LEU B O 1
ATOM 2433 N N . PRO B 1 42 ? 13.547 0.195 -0.492 1 95.12 42 PRO B N 1
ATOM 2434 C CA . PRO B 1 42 ? 14.586 0.364 0.529 1 95.12 42 PRO B CA 1
ATOM 2435 C C . PRO B 1 42 ? 15.461 1.588 0.281 1 95.12 42 PRO B C 1
ATOM 2437 O O . PRO B 1 42 ? 15.883 2.25 1.231 1 95.12 42 PRO B O 1
ATOM 2440 N N . GLY B 1 43 ? 15.742 1.904 -0.947 1 95.38 43 GLY B N 1
ATOM 2441 C CA . GLY B 1 43 ? 16.5 3.102 -1.26 1 95.38 43 GLY B CA 1
ATOM 2442 C C . GLY B 1 43 ? 15.82 4.379 -0.815 1 95.38 43 GLY B C 1
ATOM 2443 O O . GLY B 1 43 ? 16.438 5.246 -0.199 1 95.38 43 GLY B O 1
ATOM 2444 N N . ALA B 1 44 ? 14.594 4.445 -1.125 1 95.75 44 ALA B N 1
ATOM 2445 C CA . ALA B 1 44 ? 13.82 5.625 -0.748 1 95.75 44 ALA B CA 1
ATOM 2446 C C . ALA B 1 44 ? 13.727 5.758 0.77 1 95.75 44 ALA B C 1
ATOM 2448 O O . ALA B 1 44 ? 13.797 6.867 1.307 1 95.75 44 ALA B O 1
ATOM 2449 N N . THR B 1 45 ? 13.555 4.656 1.431 1 95.19 45 THR B N 1
ATOM 2450 C CA . THR B 1 45 ? 13.469 4.672 2.887 1 95.19 45 THR B CA 1
ATOM 2451 C C . THR B 1 45 ? 14.766 5.184 3.498 1 95.19 45 THR B C 1
ATOM 2453 O O . THR B 1 45 ? 14.75 6.02 4.402 1 95.19 45 THR B O 1
ATOM 2456 N N . THR B 1 46 ? 15.844 4.738 3.014 1 95.75 46 THR B N 1
ATOM 2457 C CA . THR B 1 46 ? 17.141 5.145 3.525 1 95.75 46 THR B CA 1
ATOM 2458 C C . THR B 1 46 ? 17.406 6.621 3.229 1 95.75 46 THR B C 1
ATOM 2460 O O . THR B 1 46 ? 17.859 7.363 4.102 1 95.75 46 THR B O 1
ATOM 2463 N N . LEU B 1 47 ? 17.141 7 2.018 1 96.06 47 LEU B N 1
ATOM 2464 C CA . LEU B 1 47 ? 17.359 8.383 1.62 1 96.06 47 LEU B CA 1
ATOM 2465 C C . LEU B 1 47 ? 16.484 9.328 2.443 1 96.06 47 LEU B C 1
ATOM 2467 O O . LEU B 1 47 ? 16.938 10.398 2.852 1 96.06 47 LEU B O 1
ATOM 2471 N N . LEU B 1 48 ? 15.305 8.938 2.633 1 96 48 LEU B N 1
ATOM 2472 C CA . LEU B 1 48 ? 14.391 9.766 3.412 1 96 48 LEU B CA 1
ATOM 2473 C C . LEU B 1 48 ? 14.875 9.898 4.852 1 96 48 LEU B C 1
ATOM 2475 O O . LEU B 1 48 ? 14.781 10.977 5.441 1 96 48 LEU B O 1
ATOM 2479 N N . SER B 1 49 ? 15.328 8.812 5.434 1 94.81 49 SER B N 1
ATOM 2480 C CA . SER B 1 49 ? 15.859 8.859 6.789 1 94.81 49 SER B CA 1
ATOM 2481 C C . SER B 1 49 ? 17.062 9.797 6.875 1 94.81 49 SER B C 1
ATOM 2483 O O . SER B 1 49 ? 17.188 10.578 7.824 1 94.81 49 SER B O 1
ATOM 2485 N N . ALA B 1 50 ? 17.891 9.734 5.922 1 96 50 ALA B N 1
ATOM 2486 C CA . ALA B 1 50 ? 19.078 10.594 5.887 1 96 50 ALA B CA 1
ATOM 2487 C C . ALA B 1 50 ? 18.688 12.062 5.738 1 96 50 ALA B C 1
ATOM 2489 O O . ALA B 1 50 ? 19.219 12.93 6.438 1 96 50 ALA B O 1
ATOM 2490 N N . LEU B 1 51 ? 17.781 12.281 4.859 1 94.06 51 LEU B N 1
ATOM 2491 C CA . LEU B 1 51 ? 17.344 13.648 4.613 1 94.06 51 LEU B CA 1
ATOM 2492 C C . LEU B 1 51 ? 16.656 14.234 5.848 1 94.06 51 LEU B C 1
ATOM 2494 O O . LEU B 1 51 ? 16.828 15.414 6.156 1 94.06 51 LEU B O 1
ATOM 2498 N N . THR B 1 52 ? 15.891 13.438 6.531 1 93 52 THR B N 1
ATOM 2499 C CA . THR B 1 52 ? 15.211 13.898 7.738 1 93 52 THR B CA 1
ATOM 2500 C C . THR B 1 52 ? 16.219 14.211 8.836 1 93 52 THR B C 1
ATOM 2502 O O . THR B 1 52 ? 16.094 15.219 9.539 1 93 52 THR B O 1
ATOM 2505 N N . LEU B 1 53 ? 17.156 13.352 8.984 1 92.06 53 LEU B N 1
ATOM 2506 C CA . LEU B 1 53 ? 18.203 13.578 9.969 1 92.06 53 LEU B CA 1
ATOM 2507 C C . LEU B 1 53 ? 18.969 14.867 9.688 1 92.06 53 LEU B C 1
ATOM 2509 O O . LEU B 1 53 ? 19.219 15.664 10.594 1 92.06 53 LEU B O 1
ATOM 2513 N N . LEU B 1 54 ? 19.234 15.102 8.445 1 91.31 54 LEU B N 1
ATOM 2514 C CA . LEU B 1 54 ? 19.938 16.312 8.047 1 91.31 54 LEU B CA 1
ATOM 2515 C C . LEU B 1 54 ? 19.078 17.547 8.289 1 91.31 54 LEU B C 1
ATOM 2517 O O . LEU B 1 54 ? 19.562 18.562 8.805 1 91.31 54 LEU B O 1
ATOM 2521 N N . ALA B 1 55 ? 17.844 17.453 7.977 1 87.75 55 ALA B N 1
ATOM 2522 C CA . ALA B 1 55 ? 16.922 18.578 8.148 1 87.75 55 ALA B CA 1
ATOM 2523 C C . ALA B 1 55 ? 16.766 18.938 9.625 1 87.75 55 ALA B C 1
ATOM 2525 O O . ALA B 1 55 ? 16.812 20.109 9.992 1 87.75 55 ALA B O 1
ATOM 2526 N N . VAL B 1 56 ? 16.562 18 10.438 1 84.62 56 VAL B N 1
ATOM 2527 C CA . VAL B 1 56 ? 16.375 18.234 11.867 1 84.62 56 VAL B CA 1
ATOM 2528 C C . VAL B 1 56 ? 17.672 18.766 12.477 1 84.62 56 VAL B C 1
ATOM 2530 O O . VAL B 1 56 ? 17.641 19.672 13.328 1 84.62 56 VAL B O 1
ATOM 2533 N N . SER B 1 57 ? 18.781 18.328 12.031 1 83.69 57 SER B N 1
ATOM 2534 C CA . SER B 1 57 ? 20.062 18.781 12.547 1 83.69 57 SER B CA 1
ATOM 2535 C C . SER B 1 57 ? 20.359 20.219 12.125 1 83.69 57 SER B C 1
ATOM 2537 O O . SER B 1 57 ? 20.953 20.984 12.883 1 83.69 57 SER B O 1
ATOM 2539 N N . LEU B 1 58 ? 19.812 20.562 10.984 1 79.56 58 LEU B N 1
ATOM 2540 C CA . LEU B 1 58 ? 20.047 21.922 10.484 1 79.56 58 LEU B CA 1
ATOM 2541 C C . LEU B 1 58 ? 19.062 22.906 11.102 1 79.56 58 LEU B C 1
ATOM 2543 O O . LEU B 1 58 ? 19.422 24.047 11.383 1 79.56 58 LEU B O 1
ATOM 2547 N N . LEU B 1 59 ? 17.75 22.547 11.125 1 69.81 59 LEU B N 1
ATOM 2548 C CA . LEU B 1 59 ? 16.734 23.406 11.688 1 69.81 59 LEU B CA 1
ATOM 2549 C C . LEU B 1 59 ? 16.969 23.656 13.172 1 69.81 59 LEU B C 1
ATOM 2551 O O . LEU B 1 59 ? 16.641 24.719 13.703 1 69.81 59 LEU B O 1
ATOM 2555 N N . GLY B 1 60 ? 17.359 22.609 13.852 1 58.28 60 GLY B N 1
ATOM 2556 C CA . GLY B 1 60 ? 17.75 22.844 15.227 1 58.28 60 GLY B CA 1
ATOM 2557 C C . GLY B 1 60 ? 18.75 23.953 15.383 1 58.28 60 GLY B C 1
ATOM 2558 O O . GLY B 1 60 ? 18.875 24.547 16.469 1 58.28 60 GLY B O 1
ATOM 2559 N N . PHE B 1 61 ? 19.391 24.359 14.227 1 51.94 61 PHE B N 1
ATOM 2560 C CA . PHE B 1 61 ? 20.406 25.422 14.289 1 51.94 61 PHE B CA 1
ATOM 2561 C C . PHE B 1 61 ? 19.844 26.734 13.766 1 51.94 61 PHE B C 1
ATOM 2563 O O . PHE B 1 61 ? 20.531 27.75 13.766 1 51.94 61 PHE B O 1
ATOM 2570 N N . LYS B 1 62 ? 18.547 26.734 13.203 1 56.59 62 LYS B N 1
ATOM 2571 C CA . LYS B 1 62 ? 18.062 28 12.633 1 56.59 62 LYS B CA 1
ATOM 2572 C C . LYS B 1 62 ? 17.469 28.891 13.703 1 56.59 62 LYS B C 1
ATOM 2574 O O . LYS B 1 62 ? 16.672 28.422 14.531 1 56.59 62 LYS B O 1
ATOM 2579 N N . PRO B 1 63 ? 17.781 30.188 13.844 1 49 63 PRO B N 1
ATOM 2580 C CA . PRO B 1 63 ? 17.328 31.172 14.828 1 49 63 PRO B CA 1
ATOM 2581 C C . PRO B 1 63 ? 15.836 31.469 14.711 1 49 63 PRO B C 1
ATOM 2583 O O . PRO B 1 63 ? 15.273 31.406 13.617 1 49 63 PRO B O 1
ATOM 2586 N N . GLU B 1 64 ? 14.844 31.281 15.656 1 52.94 64 GLU B N 1
ATOM 2587 C CA . GLU B 1 64 ? 13.422 31.453 15.938 1 52.94 64 GLU B CA 1
ATOM 2588 C C . GLU B 1 64 ? 12.875 32.688 15.227 1 52.94 64 GLU B C 1
ATOM 2590 O O . GLU B 1 64 ? 11.656 32.812 15.062 1 52.94 64 GLU B O 1
ATOM 2595 N N . GLY B 1 65 ? 13.781 33.625 14.836 1 48.69 65 GLY B N 1
ATOM 2596 C CA . GLY B 1 65 ? 13.375 35 14.758 1 48.69 65 GLY B CA 1
ATOM 2597 C C . GLY B 1 65 ? 12.859 35.406 13.383 1 48.69 65 GLY B C 1
ATOM 2598 O O . GLY B 1 65 ? 12.625 36.594 13.117 1 48.69 65 GLY B O 1
ATOM 2599 N N . THR B 1 66 ? 13.062 34.75 12.375 1 53.19 66 THR B N 1
ATOM 2600 C CA . THR B 1 66 ? 12.852 35.531 11.18 1 53.19 66 THR B CA 1
ATOM 2601 C C . THR B 1 66 ? 11.383 35.531 10.766 1 53.19 66 THR B C 1
ATOM 2603 O O . THR B 1 66 ? 10.703 34.5 10.906 1 53.19 66 THR B O 1
ATOM 2606 N N . ARG B 1 67 ? 10.711 36.75 10.812 1 59.81 67 ARG B N 1
ATOM 2607 C CA . ARG B 1 67 ? 9.391 37.094 10.289 1 59.81 67 ARG B CA 1
ATOM 2608 C C . ARG B 1 67 ? 9.047 36.25 9.07 1 59.81 67 ARG B C 1
ATOM 2610 O O . ARG B 1 67 ? 9.68 36.375 8.023 1 59.81 67 ARG B O 1
ATOM 2617 N N . THR B 1 68 ? 8.492 34.969 9.242 1 67.06 68 THR B N 1
ATOM 2618 C CA . THR B 1 68 ? 8.266 34.062 8.133 1 67.06 68 THR B CA 1
ATOM 2619 C C . THR B 1 68 ? 7.242 34.625 7.16 1 67.06 68 THR B C 1
ATOM 2621 O O . THR B 1 68 ? 6.172 35.094 7.57 1 67.06 68 THR B O 1
ATOM 2624 N N . ASN B 1 69 ? 7.719 35.188 5.938 1 80.31 69 ASN B N 1
ATOM 2625 C CA . ASN B 1 69 ? 6.895 35.562 4.797 1 80.31 69 ASN B CA 1
ATOM 2626 C C . ASN B 1 69 ? 5.75 34.594 4.578 1 80.31 69 ASN B C 1
ATOM 2628 O O . ASN B 1 69 ? 5.938 33.375 4.723 1 80.31 69 ASN B O 1
ATOM 2632 N N . PRO B 1 70 ? 4.523 35.156 4.602 1 82.06 70 PRO B N 1
ATOM 2633 C CA . PRO B 1 70 ? 3.352 34.312 4.406 1 82.06 70 PRO B CA 1
ATOM 2634 C C . PRO B 1 70 ? 3.555 33.281 3.305 1 82.06 70 PRO B C 1
ATOM 2636 O O . PRO B 1 70 ? 3.076 32.125 3.42 1 82.06 70 PRO B O 1
ATOM 2639 N N . TYR B 1 71 ? 4.211 33.656 2.234 1 83.5 71 TYR B N 1
ATOM 2640 C CA . TYR B 1 71 ? 4.469 32.719 1.138 1 83.5 71 TYR B CA 1
ATOM 2641 C C . TYR B 1 71 ? 5.391 31.594 1.585 1 83.5 71 TYR B C 1
ATOM 2643 O O . TYR B 1 71 ? 5.172 30.438 1.23 1 83.5 71 TYR B O 1
ATOM 2651 N N . ARG B 1 72 ? 6.312 31.891 2.314 1 83.62 72 ARG B N 1
ATOM 2652 C CA . ARG B 1 72 ? 7.246 30.891 2.812 1 83.62 72 ARG B CA 1
ATOM 2653 C C . ARG B 1 72 ? 6.555 29.938 3.785 1 83.62 72 ARG B C 1
ATOM 2655 O O . ARG B 1 72 ? 6.863 28.734 3.816 1 83.62 72 ARG B O 1
ATOM 2662 N N . GLN B 1 73 ? 5.633 30.453 4.434 1 84.5 73 GLN B N 1
ATOM 2663 C CA . GLN B 1 73 ? 4.895 29.625 5.383 1 84.5 73 GLN B CA 1
ATOM 2664 C C . GLN B 1 73 ? 3.994 28.625 4.66 1 84.5 73 GLN B C 1
ATOM 2666 O O . GLN B 1 73 ? 3.893 27.469 5.066 1 84.5 73 GLN B O 1
ATOM 2671 N N . LYS B 1 74 ? 3.35 29.141 3.602 1 85.06 74 LYS B N 1
ATOM 2672 C CA . LYS B 1 74 ? 2.51 28.25 2.807 1 85.06 74 LYS B CA 1
ATOM 2673 C C . LYS B 1 74 ? 3.342 27.141 2.148 1 85.06 74 LYS B C 1
ATOM 2675 O O . LYS B 1 74 ? 2.918 25.984 2.086 1 85.06 74 LYS B O 1
ATOM 2680 N N . LEU B 1 75 ? 4.461 27.547 1.689 1 88.56 75 LEU B N 1
ATOM 2681 C CA . LEU B 1 75 ? 5.344 26.578 1.054 1 88.56 75 LEU B CA 1
ATOM 2682 C C . LEU B 1 75 ? 5.848 25.562 2.066 1 88.56 75 LEU B C 1
ATOM 2684 O O . LEU B 1 75 ? 5.953 24.375 1.755 1 88.56 75 LEU B O 1
ATOM 2688 N N . ALA B 1 76 ? 6.098 26 3.197 1 86.88 76 ALA B N 1
ATOM 2689 C CA . ALA B 1 76 ? 6.566 25.109 4.254 1 86.88 76 ALA B CA 1
ATOM 2690 C C . ALA B 1 76 ? 5.484 24.109 4.645 1 86.88 76 ALA B C 1
ATOM 2692 O O . ALA B 1 76 ? 5.773 22.938 4.875 1 86.88 76 ALA B O 1
ATOM 2693 N N . THR B 1 77 ? 4.266 24.578 4.691 1 87.62 77 THR B N 1
ATOM 2694 C CA . THR B 1 77 ? 3.146 23.703 5.035 1 87.62 77 THR B CA 1
ATOM 2695 C C . THR B 1 77 ? 2.932 22.656 3.947 1 87.62 77 THR B C 1
ATOM 2697 O O . THR B 1 77 ? 2.678 21.484 4.25 1 87.62 77 THR B O 1
ATOM 2700 N N . LEU B 1 78 ? 3.086 23.078 2.725 1 91 78 LEU B N 1
ATOM 2701 C CA . LEU B 1 78 ? 2.941 22.141 1.605 1 91 78 LEU B CA 1
ATOM 2702 C C . LEU B 1 78 ? 4.027 21.078 1.638 1 91 78 LEU B C 1
ATOM 2704 O O . LEU B 1 78 ? 3.75 19.891 1.431 1 91 78 LEU B O 1
ATOM 2708 N N . LEU B 1 79 ? 5.188 21.516 1.905 1 90.88 79 LEU B N 1
ATOM 2709 C CA . LEU B 1 79 ? 6.305 20.578 1.96 1 90.88 79 LEU B CA 1
ATOM 2710 C C . LEU B 1 79 ? 6.133 19.594 3.115 1 90.88 79 LEU B C 1
ATOM 2712 O O . LEU B 1 79 ? 6.473 18.406 2.99 1 90.88 79 LEU B O 1
ATOM 2716 N N . GLU B 1 80 ? 5.594 20.078 4.156 1 90.31 80 GLU B N 1
ATOM 2717 C CA . GLU B 1 80 ? 5.34 19.219 5.309 1 90.31 80 GLU B CA 1
ATOM 2718 C C . GLU B 1 80 ? 4.273 18.172 4.996 1 90.31 80 GLU B C 1
ATOM 2720 O O . GLU B 1 80 ? 4.395 17.016 5.406 1 90.31 80 GLU B O 1
ATOM 2725 N N . GLN B 1 81 ? 3.293 18.547 4.285 1 91.44 81 GLN B N 1
ATOM 2726 C CA . GLN B 1 81 ? 2.244 17.609 3.895 1 91.44 81 GLN B CA 1
ATOM 2727 C C . GLN B 1 81 ? 2.777 16.562 2.922 1 91.44 81 GLN B C 1
ATOM 2729 O O . GLN B 1 81 ? 2.5 15.367 3.072 1 91.44 81 GLN B O 1
ATOM 2734 N N . LEU B 1 82 ? 3.51 17.031 1.992 1 94 82 LEU B N 1
ATOM 2735 C CA . LEU B 1 82 ? 4.07 16.109 1.006 1 94 82 LEU B CA 1
ATOM 2736 C C . LEU B 1 82 ? 5.016 15.117 1.668 1 94 82 LEU B C 1
ATOM 2738 O O . LEU B 1 82 ? 5.059 13.945 1.276 1 94 82 LEU B O 1
ATOM 2742 N N . TYR B 1 83 ? 5.734 15.641 2.588 1 94.75 83 TYR B N 1
ATOM 2743 C CA . TYR B 1 83 ? 6.625 14.766 3.342 1 94.75 83 TYR B CA 1
ATOM 2744 C C . TYR B 1 83 ? 5.836 13.695 4.086 1 94.75 83 TYR B C 1
ATOM 2746 O O . TYR B 1 83 ? 6.188 12.516 4.043 1 94.75 83 TYR B O 1
ATOM 2754 N N . THR B 1 84 ? 4.777 14.039 4.742 1 94.38 84 THR B N 1
ATOM 2755 C CA . THR B 1 84 ? 3.953 13.086 5.48 1 94.38 84 THR B CA 1
ATOM 2756 C C . THR B 1 84 ? 3.34 12.055 4.531 1 94.38 84 THR B C 1
ATOM 2758 O O . THR B 1 84 ? 3.291 10.867 4.848 1 94.38 84 THR B O 1
ATOM 2761 N N . ILE B 1 85 ? 2.93 12.477 3.441 1 96.62 85 ILE B N 1
ATOM 2762 C CA . ILE B 1 85 ? 2.344 11.594 2.439 1 96.62 85 ILE B CA 1
ATOM 2763 C C . ILE B 1 85 ? 3.395 10.602 1.95 1 96.62 85 ILE B C 1
ATOM 2765 O O . ILE B 1 85 ? 3.135 9.391 1.883 1 96.62 85 ILE B O 1
ATOM 2769 N N . LEU B 1 86 ? 4.516 11.094 1.689 1 97 86 LEU B N 1
ATOM 2770 C CA . LEU B 1 86 ? 5.586 10.25 1.168 1 97 86 LEU B CA 1
ATOM 2771 C C . LEU B 1 86 ? 5.977 9.18 2.182 1 97 86 LEU B C 1
ATOM 2773 O O . LEU B 1 86 ? 6.09 8.008 1.834 1 97 86 LEU B O 1
ATOM 2777 N N . VAL B 1 87 ? 6.152 9.586 3.408 1 96.88 87 VAL B N 1
ATOM 2778 C CA . VAL B 1 87 ? 6.535 8.641 4.449 1 96.88 87 VAL B CA 1
ATOM 2779 C C . VAL B 1 87 ? 5.422 7.609 4.648 1 96.88 87 VAL B C 1
ATOM 2781 O O . VAL B 1 87 ? 5.695 6.426 4.855 1 96.88 87 VAL B O 1
ATOM 2784 N N . THR B 1 88 ? 4.215 8.047 4.566 1 97.31 88 THR B N 1
ATOM 2785 C CA . THR B 1 88 ? 3.08 7.145 4.75 1 97.31 88 THR B CA 1
ATOM 2786 C C . THR B 1 88 ? 2.982 6.152 3.594 1 97.31 88 THR B C 1
ATOM 2788 O O . THR B 1 88 ? 2.633 4.988 3.797 1 97.31 88 THR B O 1
ATOM 2791 N N . ILE B 1 89 ? 3.285 6.605 2.41 1 97.12 89 ILE B N 1
ATOM 2792 C CA . ILE B 1 89 ? 3.311 5.711 1.258 1 97.12 89 ILE B CA 1
ATOM 2793 C C . ILE B 1 89 ? 4.34 4.605 1.484 1 97.12 89 ILE B C 1
ATOM 2795 O O . ILE B 1 89 ? 4.051 3.426 1.271 1 97.12 89 ILE B O 1
ATOM 2799 N N . LEU B 1 90 ? 5.48 5.012 1.884 1 97.12 90 LEU B N 1
ATOM 2800 C CA . LEU B 1 90 ? 6.527 4.027 2.148 1 97.12 90 LEU B CA 1
ATOM 2801 C C . LEU B 1 90 ? 6.113 3.078 3.268 1 97.12 90 LEU B C 1
ATOM 2803 O O . LEU B 1 90 ? 6.363 1.874 3.191 1 97.12 90 LEU B O 1
ATOM 2807 N N . PHE B 1 91 ? 5.488 3.596 4.293 1 97 91 PHE B N 1
ATOM 2808 C CA . PHE B 1 91 ? 4.98 2.818 5.418 1 97 91 PHE B CA 1
ATOM 2809 C C . PHE B 1 91 ? 3.969 1.78 4.949 1 97 91 PHE B C 1
ATOM 2811 O O . PHE B 1 91 ? 4.082 0.599 5.281 1 97 91 PHE B O 1
ATOM 2818 N N . THR B 1 92 ? 3.113 2.146 4.145 1 96.56 92 THR B N 1
ATOM 2819 C CA . THR B 1 92 ? 2.051 1.272 3.656 1 96.56 92 THR B CA 1
ATOM 2820 C C . THR B 1 92 ? 2.605 0.247 2.672 1 96.56 92 THR B C 1
ATOM 2822 O O . THR B 1 92 ? 2.234 -0.929 2.719 1 96.56 92 THR B O 1
ATOM 2825 N N . ALA B 1 93 ? 3.467 0.714 1.819 1 95.19 93 ALA B N 1
ATOM 2826 C CA . ALA B 1 93 ? 4.062 -0.189 0.837 1 95.19 93 ALA B CA 1
ATOM 2827 C C . ALA B 1 93 ? 4.82 -1.32 1.522 1 95.19 93 ALA B C 1
ATOM 2829 O O . ALA B 1 93 ? 4.754 -2.475 1.091 1 95.19 93 ALA B O 1
ATOM 2830 N N . THR B 1 94 ? 5.516 -1.01 2.566 1 95 94 THR B N 1
ATOM 2831 C CA . THR B 1 94 ? 6.262 -2.039 3.281 1 95 94 THR B CA 1
ATOM 2832 C C . THR B 1 94 ? 5.312 -3.029 3.951 1 95 94 THR B C 1
ATOM 2834 O O . THR B 1 94 ? 5.578 -4.23 3.975 1 95 94 THR B O 1
ATOM 2837 N N . LEU B 1 95 ? 4.188 -2.539 4.402 1 94.25 95 LEU B N 1
ATOM 2838 C CA . LEU B 1 95 ? 3.203 -3.404 5.043 1 94.25 95 LEU B CA 1
ATOM 2839 C C . LEU B 1 95 ? 2.545 -4.328 4.023 1 94.25 95 LEU B C 1
ATOM 2841 O O . LEU B 1 95 ? 2.219 -5.473 4.336 1 94.25 95 LEU B O 1
ATOM 2845 N N . THR B 1 96 ? 2.42 -3.855 2.801 1 91.75 96 THR B N 1
ATOM 2846 C CA . THR B 1 96 ? 1.763 -4.645 1.764 1 91.75 96 THR B CA 1
ATOM 2847 C C . THR B 1 96 ? 2.678 -5.758 1.269 1 91.75 96 THR B C 1
ATOM 2849 O O . THR B 1 96 ? 2.217 -6.723 0.653 1 91.75 96 THR B O 1
ATOM 2852 N N . ILE B 1 97 ? 3.943 -5.555 1.476 1 92.88 97 ILE B N 1
ATOM 2853 C CA . ILE B 1 97 ? 4.863 -6.641 1.149 1 92.88 97 ILE B CA 1
ATOM 2854 C C . ILE B 1 97 ? 4.73 -7.758 2.184 1 92.88 97 ILE B C 1
ATOM 2856 O O . ILE B 1 97 ? 4.828 -8.938 1.845 1 92.88 97 ILE B O 1
ATOM 2860 N N . LEU B 1 98 ? 4.414 -7.406 3.441 1 93.5 98 LEU B N 1
ATOM 2861 C CA . LEU B 1 98 ? 4.383 -8.344 4.559 1 93.5 98 LEU B CA 1
ATOM 2862 C C . LEU B 1 98 ? 3.047 -9.078 4.613 1 93.5 98 LEU B C 1
ATOM 2864 O O . LEU B 1 98 ? 3 -10.266 4.938 1 93.5 98 LEU B O 1
ATOM 2868 N N . PHE B 1 99 ? 1.995 -8.297 4.148 1 91 99 PHE B N 1
ATOM 2869 C CA . PHE B 1 99 ? 0.666 -8.867 4.328 1 91 99 PHE B CA 1
ATOM 2870 C C . PHE B 1 99 ? -0.146 -8.766 3.043 1 91 99 PHE B C 1
ATOM 2872 O O . PHE B 1 99 ? -0.105 -7.746 2.355 1 91 99 PHE B O 1
ATOM 2879 N N . PRO B 1 100 ? -0.901 -9.836 2.789 1 90.62 100 PRO B N 1
ATOM 2880 C CA . PRO B 1 100 ? -1.023 -11.164 3.396 1 90.62 100 PRO B CA 1
ATOM 2881 C C . PRO B 1 100 ? 0.067 -12.125 2.932 1 90.62 100 PRO B C 1
ATOM 2883 O O . PRO B 1 100 ? 0.726 -11.875 1.918 1 90.62 100 PRO B O 1
ATOM 2886 N N . ASP B 1 101 ? 0.255 -13.18 3.588 1 93.12 101 ASP B N 1
ATOM 2887 C CA . ASP B 1 101 ? 1.312 -14.148 3.312 1 93.12 101 ASP B CA 1
ATOM 2888 C C . ASP B 1 101 ? 1.15 -14.766 1.923 1 93.12 101 ASP B C 1
ATOM 2890 O O . ASP B 1 101 ? 2.139 -15.055 1.246 1 93.12 101 ASP B O 1
ATOM 2894 N N . SER B 1 102 ? -0.041 -14.938 1.471 1 92.06 102 SER B N 1
ATOM 2895 C CA . SER B 1 102 ? -0.295 -15.523 0.161 1 92.06 102 SER B CA 1
ATOM 2896 C C . SER B 1 102 ? 0.268 -14.656 -0.957 1 92.06 102 SER B C 1
ATOM 2898 O O . SER B 1 102 ? 0.798 -15.164 -1.944 1 92.06 102 SER B O 1
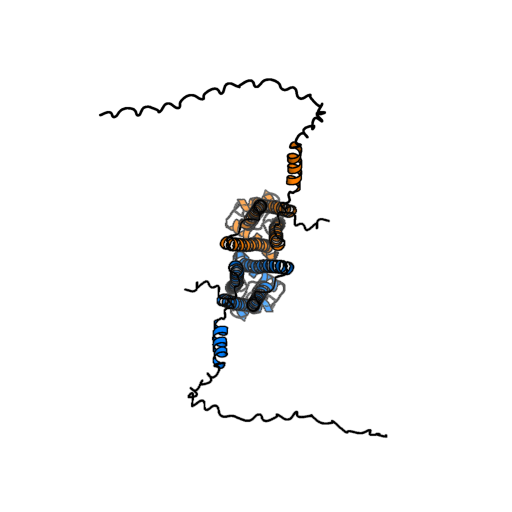ATOM 2900 N N . LEU B 1 103 ? 0.178 -13.422 -0.713 1 92.69 103 LEU B N 1
ATOM 2901 C CA . LEU B 1 103 ? 0.667 -12.508 -1.745 1 92.69 103 LEU B CA 1
ATOM 2902 C C . LEU B 1 103 ? 2.189 -12.438 -1.728 1 92.69 103 LEU B C 1
ATOM 2904 O O . LEU B 1 103 ? 2.818 -12.25 -2.771 1 92.69 103 LEU B O 1
ATOM 2908 N N . LEU B 1 104 ? 2.752 -12.594 -0.537 1 95 104 LEU B N 1
ATOM 2909 C CA . LEU B 1 104 ? 4.207 -12.641 -0.452 1 95 104 LEU B CA 1
ATOM 2910 C C . LEU B 1 104 ? 4.766 -13.812 -1.247 1 95 104 LEU B C 1
ATOM 2912 O O . LEU B 1 104 ? 5.738 -13.664 -1.99 1 95 104 LEU B O 1
ATOM 2916 N N . ILE B 1 105 ? 4.117 -14.906 -1.116 1 94.88 105 ILE B N 1
ATOM 2917 C CA . ILE B 1 105 ? 4.543 -16.094 -1.849 1 94.88 105 ILE B CA 1
ATOM 2918 C C . ILE B 1 105 ? 4.398 -15.852 -3.35 1 94.88 105 ILE B C 1
ATOM 2920 O O . ILE B 1 105 ? 5.273 -16.234 -4.133 1 94.88 105 ILE B O 1
ATOM 2924 N N . CYS B 1 106 ? 3.336 -15.227 -3.641 1 93.56 106 CYS B N 1
ATOM 2925 C CA . CYS B 1 106 ? 3.115 -14.906 -5.047 1 93.56 106 CYS B CA 1
ATOM 2926 C C . CYS B 1 106 ? 4.207 -13.984 -5.574 1 93.56 106 CYS B C 1
ATOM 2928 O O . CYS B 1 106 ? 4.645 -14.125 -6.715 1 93.56 106 CYS B O 1
ATOM 2930 N N . ARG B 1 107 ? 4.57 -13.039 -4.797 1 94.31 107 ARG B N 1
ATOM 2931 C CA . ARG B 1 107 ? 5.645 -12.133 -5.18 1 94.31 107 ARG B CA 1
ATOM 2932 C C . ARG B 1 107 ? 6.945 -12.891 -5.426 1 94.31 107 ARG B C 1
ATOM 2934 O O . ARG B 1 107 ? 7.645 -12.633 -6.406 1 94.31 107 ARG B O 1
ATOM 2941 N N . LEU B 1 108 ? 7.242 -13.82 -4.594 1 96.19 108 LEU B N 1
ATOM 2942 C CA . LEU B 1 108 ? 8.445 -14.633 -4.723 1 96.19 108 LEU B CA 1
ATOM 2943 C C . LEU B 1 108 ? 8.391 -15.5 -5.98 1 96.19 108 LEU B C 1
ATOM 2945 O O . LEU B 1 108 ? 9.367 -15.586 -6.723 1 96.19 108 LEU B O 1
ATOM 2949 N N . GLU B 1 109 ? 7.246 -16.047 -6.207 1 94.88 109 GLU B N 1
ATOM 2950 C CA . GLU B 1 109 ? 7.059 -16.891 -7.379 1 94.88 109 GLU B CA 1
ATOM 2951 C C . GLU B 1 109 ? 7.168 -16.094 -8.672 1 94.88 109 GLU B C 1
ATOM 2953 O O . GLU B 1 109 ? 7.793 -16.531 -9.633 1 94.88 109 GLU B O 1
ATOM 2958 N N . SER B 1 110 ? 6.555 -14.961 -8.578 1 93.56 110 SER B N 1
ATOM 2959 C CA . SER B 1 110 ? 6.598 -14.117 -9.766 1 93.56 110 SER B CA 1
ATOM 2960 C C . SER B 1 110 ? 8.023 -13.656 -10.062 1 93.56 110 SER B C 1
ATOM 2962 O O . SER B 1 110 ? 8.43 -13.594 -11.227 1 93.56 110 SER B O 1
ATOM 2964 N N . TYR B 1 111 ? 8.734 -13.367 -9.055 1 94.62 111 TYR B N 1
ATOM 2965 C CA . TYR B 1 111 ? 10.125 -12.953 -9.203 1 94.62 111 TYR B CA 1
ATOM 2966 C C . TYR B 1 111 ? 10.977 -14.086 -9.766 1 94.62 111 TYR B C 1
ATOM 2968 O O . TYR B 1 111 ? 11.758 -13.883 -10.695 1 94.62 111 TYR B O 1
ATOM 2976 N N . TRP B 1 112 ? 10.805 -15.25 -9.266 1 95.62 112 TRP B N 1
ATOM 2977 C CA . TRP B 1 112 ? 11.531 -16.422 -9.719 1 95.62 112 TRP B CA 1
ATOM 2978 C C . TRP B 1 112 ? 11.188 -16.75 -11.164 1 95.62 112 TRP B C 1
ATOM 2980 O O . TRP B 1 112 ? 12.07 -17 -11.984 1 95.62 112 TRP B O 1
ATOM 2990 N N . GLN B 1 113 ? 9.906 -16.688 -11.445 1 93.31 113 GLN B N 1
ATOM 2991 C CA . GLN B 1 113 ? 9.422 -17.016 -12.789 1 93.31 113 GLN B CA 1
ATOM 2992 C C . GLN B 1 113 ? 9.961 -16.031 -13.82 1 93.31 113 GLN B C 1
ATOM 2994 O O . GLN B 1 113 ? 10.312 -16.422 -14.93 1 93.31 113 GLN B O 1
ATOM 2999 N N . SER B 1 114 ? 9.984 -14.805 -13.484 1 93.19 114 SER B N 1
ATOM 3000 C CA . SER B 1 114 ? 10.469 -13.781 -14.414 1 93.19 114 SER B CA 1
ATOM 3001 C C . SER B 1 114 ? 11.938 -14.008 -14.758 1 93.19 114 SER B C 1
ATOM 3003 O O . SER B 1 114 ? 12.328 -13.883 -15.922 1 93.19 114 SER B O 1
ATOM 3005 N N . HIS B 1 115 ? 12.688 -14.352 -13.789 1 94.5 115 HIS B N 1
ATOM 3006 C CA . HIS B 1 115 ? 14.109 -14.57 -14.023 1 94.5 115 HIS B CA 1
ATOM 3007 C C . HIS B 1 115 ? 14.359 -15.906 -14.703 1 94.5 115 HIS B C 1
ATOM 3009 O O . HIS B 1 115 ? 15.312 -16.047 -15.477 1 94.5 115 HIS B O 1
ATOM 3015 N N . PHE B 1 116 ? 13.531 -16.906 -14.461 1 94.56 116 PHE B N 1
ATOM 3016 C CA . PHE B 1 116 ? 13.625 -18.203 -15.133 1 94.56 116 PHE B CA 1
ATOM 3017 C C . PHE B 1 116 ? 13.297 -18.062 -16.609 1 94.56 116 PHE B C 1
ATOM 3019 O O . PHE B 1 116 ? 14.016 -18.578 -17.469 1 94.56 116 PHE B O 1
ATOM 3026 N N . GLN B 1 117 ? 12.242 -17.297 -16.844 1 94 117 GLN B N 1
ATOM 3027 C CA . GLN B 1 117 ? 11.82 -17.109 -18.234 1 94 117 GLN B CA 1
ATOM 3028 C C . GLN B 1 117 ? 12.852 -16.297 -19.016 1 94 117 GLN B C 1
ATOM 3030 O O . GLN B 1 117 ? 13.039 -16.5 -20.203 1 94 117 GLN B O 1
ATOM 3035 N N . ALA B 1 118 ? 13.453 -15.383 -18.312 1 94.06 118 ALA B N 1
ATOM 3036 C CA . ALA B 1 118 ? 14.492 -14.555 -18.938 1 94.06 118 ALA B CA 1
ATOM 3037 C C . ALA B 1 118 ? 15.82 -15.305 -19.016 1 94.06 118 ALA B C 1
ATOM 3039 O O . ALA B 1 118 ? 16.797 -14.781 -19.531 1 94.06 118 ALA B O 1
ATOM 3040 N N . LYS B 1 119 ? 15.867 -16.5 -18.484 1 92.31 119 LYS B N 1
ATOM 3041 C CA . LYS B 1 119 ? 17.062 -17.344 -18.438 1 92.31 119 LYS B CA 1
ATOM 3042 C C . LYS B 1 119 ? 18.219 -16.609 -17.766 1 92.31 119 LYS B C 1
ATOM 3044 O O . LYS B 1 119 ? 19.359 -16.656 -18.25 1 92.31 119 LYS B O 1
ATOM 3049 N N . ASP B 1 120 ? 17.781 -15.898 -16.797 1 93.38 120 ASP B N 1
ATOM 3050 C CA . ASP B 1 120 ? 18.797 -15.227 -16 1 93.38 120 ASP B CA 1
ATOM 3051 C C . ASP B 1 120 ? 19.422 -16.172 -14.977 1 93.38 120 ASP B C 1
ATOM 3053 O O . ASP B 1 120 ? 19 -16.219 -13.82 1 93.38 120 ASP B O 1
ATOM 3057 N N . ALA B 1 121 ? 20.484 -16.812 -15.312 1 92.81 121 ALA B N 1
ATOM 3058 C CA . ALA B 1 121 ? 21.156 -17.812 -14.477 1 92.81 121 ALA B CA 1
ATOM 3059 C C . ALA B 1 121 ? 21.875 -17.172 -13.305 1 92.81 121 ALA B C 1
ATOM 3061 O O . ALA B 1 121 ? 21.953 -17.75 -12.219 1 92.81 121 ALA B O 1
ATOM 3062 N N . HIS B 1 122 ? 22.344 -16.047 -13.539 1 94.31 122 HIS B N 1
ATOM 3063 C CA . HIS B 1 122 ? 23.141 -15.398 -12.508 1 94.31 122 HIS B CA 1
ATOM 3064 C C . HIS B 1 122 ? 22.312 -15.164 -11.242 1 94.31 122 HIS B C 1
ATOM 3066 O O . HIS B 1 122 ? 22.75 -15.508 -10.141 1 94.31 122 HIS B O 1
ATOM 3072 N N . THR B 1 123 ? 21.156 -14.594 -11.414 1 94.81 123 THR B N 1
ATOM 3073 C CA . THR B 1 123 ? 20.328 -14.258 -10.266 1 94.81 123 THR B CA 1
ATOM 3074 C C . THR B 1 123 ? 19.875 -15.523 -9.539 1 94.81 123 THR B C 1
ATOM 3076 O O . THR B 1 123 ? 20.016 -15.625 -8.32 1 94.81 123 THR B O 1
ATOM 3079 N N . ILE B 1 124 ? 19.359 -16.484 -10.242 1 95.19 124 ILE B N 1
ATOM 3080 C CA . ILE B 1 124 ? 18.828 -17.703 -9.648 1 95.19 124 ILE B CA 1
ATOM 3081 C C . ILE B 1 124 ? 19.969 -18.484 -8.977 1 95.19 124 ILE B C 1
ATOM 3083 O O . ILE B 1 124 ? 19.812 -18.969 -7.859 1 95.19 124 ILE B O 1
ATOM 3087 N N . ARG B 1 125 ? 21.109 -18.547 -9.648 1 94.25 125 ARG B N 1
ATOM 3088 C CA . ARG B 1 125 ? 22.266 -19.234 -9.07 1 94.25 125 ARG B CA 1
ATOM 3089 C C . ARG B 1 125 ? 22.734 -18.547 -7.797 1 94.25 125 ARG B C 1
ATOM 3091 O O . ARG B 1 125 ? 23.078 -19.203 -6.816 1 94.25 125 ARG B O 1
ATOM 3098 N N . SER B 1 126 ? 22.719 -17.234 -7.809 1 95.12 126 SER B N 1
ATOM 3099 C CA . SER B 1 126 ? 23.172 -16.484 -6.645 1 95.12 126 SER B CA 1
ATOM 3100 C C . SER B 1 126 ? 22.25 -16.734 -5.445 1 95.12 126 SER B C 1
ATOM 3102 O O . SER B 1 126 ? 22.734 -16.844 -4.312 1 95.12 126 SER B O 1
ATOM 3104 N N . ILE B 1 127 ? 20.953 -16.766 -5.719 1 95.62 127 ILE B N 1
ATOM 3105 C CA . ILE B 1 127 ? 20 -17.047 -4.648 1 95.62 127 ILE B CA 1
ATOM 3106 C C . ILE B 1 127 ? 20.234 -18.453 -4.105 1 95.62 127 ILE B C 1
ATOM 3108 O O . ILE B 1 127 ? 20.297 -18.656 -2.891 1 95.62 127 ILE B O 1
ATOM 3112 N N . GLN B 1 128 ? 20.375 -19.406 -5.016 1 95.75 128 GLN B N 1
ATOM 3113 C CA . GLN B 1 128 ? 20.562 -20.797 -4.617 1 95.75 128 GLN B CA 1
ATOM 3114 C C . GLN B 1 128 ? 21.859 -20.953 -3.812 1 95.75 128 GLN B C 1
ATOM 3116 O O . GLN B 1 128 ? 21.875 -21.656 -2.805 1 95.75 128 GLN B O 1
ATOM 3121 N N . ASP B 1 129 ? 22.891 -20.266 -4.215 1 94.25 129 ASP B N 1
ATOM 3122 C CA . ASP B 1 129 ? 24.188 -20.344 -3.525 1 94.25 129 ASP B CA 1
ATOM 3123 C C . ASP B 1 129 ? 24.109 -19.672 -2.158 1 94.25 129 ASP B C 1
ATOM 3125 O O . ASP B 1 129 ? 24.641 -20.188 -1.175 1 94.25 129 ASP B O 1
ATOM 3129 N N . ARG B 1 130 ? 23.469 -18.609 -2.131 1 94.81 130 ARG B N 1
ATOM 3130 C CA . ARG B 1 130 ? 23.391 -17.828 -0.896 1 94.81 130 ARG B CA 1
ATOM 3131 C C . ARG B 1 130 ? 22.656 -18.609 0.19 1 94.81 130 ARG B C 1
ATOM 3133 O O . ARG B 1 130 ? 23.047 -18.594 1.355 1 94.81 130 ARG B O 1
ATOM 3140 N N . PHE B 1 131 ? 21.578 -19.297 -0.193 1 96.38 131 PHE B N 1
ATOM 3141 C CA . PHE B 1 131 ? 20.734 -19.953 0.795 1 96.38 131 PHE B CA 1
ATOM 3142 C C . PHE B 1 131 ? 20.969 -21.469 0.778 1 96.38 131 PHE B C 1
ATOM 3144 O O . PHE B 1 131 ? 20.281 -22.203 1.489 1 96.38 131 PHE B O 1
ATOM 3151 N N . GLN B 1 132 ? 21.859 -21.922 -0.057 1 95.5 132 GLN B N 1
ATOM 3152 C CA . GLN B 1 132 ? 22.172 -23.344 -0.164 1 95.5 132 GLN B CA 1
ATOM 3153 C C . GLN B 1 132 ? 20.906 -24.172 -0.359 1 95.5 132 GLN B C 1
ATOM 3155 O O . GLN B 1 132 ? 20.656 -25.109 0.393 1 95.5 132 GLN B O 1
ATOM 3160 N N . CYS B 1 133 ? 20.25 -23.797 -1.349 1 96.19 133 CYS B N 1
ATOM 3161 C CA . CYS B 1 133 ? 19 -24.438 -1.702 1 96.19 133 CYS B CA 1
ATOM 3162 C C . CYS B 1 133 ? 18.891 -24.625 -3.211 1 96.19 133 CYS B C 1
ATOM 3164 O O . CYS B 1 133 ? 19.703 -24.094 -3.969 1 96.19 133 CYS B O 1
ATOM 3166 N N . CYS B 1 134 ? 17.906 -25.484 -3.574 1 95.56 134 CYS B N 1
ATOM 3167 C CA . CYS B 1 134 ? 17.656 -25.75 -4.988 1 95.56 134 CYS B CA 1
ATOM 3168 C C . CYS B 1 134 ? 16.188 -25.578 -5.328 1 95.56 134 CYS B C 1
ATOM 3170 O O . CYS B 1 134 ? 15.32 -26.062 -4.602 1 95.56 134 CYS B O 1
ATOM 3172 N N . GLY B 1 135 ? 15.977 -24.859 -6.363 1 95.31 135 GLY B N 1
ATOM 3173 C CA . GLY B 1 135 ? 14.594 -24.734 -6.812 1 95.31 135 GLY B CA 1
ATOM 3174 C C . GLY B 1 135 ? 13.742 -23.891 -5.887 1 95.31 135 GLY B C 1
ATOM 3175 O O . GLY B 1 135 ? 14.18 -23.516 -4.797 1 95.31 135 GLY B O 1
ATOM 3176 N N . LEU B 1 136 ? 12.508 -23.562 -6.328 1 95.31 136 LEU B N 1
ATOM 3177 C CA . LEU B 1 136 ? 11.656 -22.688 -5.531 1 95.31 136 LEU B CA 1
ATOM 3178 C C . LEU B 1 136 ? 10.758 -23.5 -4.609 1 95.31 136 LEU B C 1
ATOM 3180 O O . LEU B 1 136 ? 10.945 -23.5 -3.393 1 95.31 136 LEU B O 1
ATOM 3184 N N . HIS B 1 137 ? 9.797 -24.25 -5.176 1 95.31 137 HIS B N 1
ATOM 3185 C CA . HIS B 1 137 ? 8.859 -25.031 -4.375 1 95.31 137 HIS B CA 1
ATOM 3186 C C . HIS B 1 137 ? 9.445 -26.406 -4.035 1 95.31 137 HIS B C 1
ATOM 3188 O O . HIS B 1 137 ? 9.219 -26.922 -2.943 1 95.31 137 HIS B O 1
ATOM 3194 N N . SER B 1 138 ? 10.086 -26.938 -5.043 1 94.25 138 SER B N 1
ATOM 3195 C CA . SER B 1 138 ? 10.828 -28.188 -4.895 1 94.25 138 SER B CA 1
ATOM 3196 C C . SER B 1 138 ? 12.258 -28.047 -5.398 1 94.25 138 SER B C 1
ATOM 3198 O O . SER B 1 138 ? 12.602 -27.047 -6.027 1 94.25 138 SER B O 1
ATOM 3200 N N . THR B 1 139 ? 13.07 -29 -5.145 1 93.44 139 THR B N 1
ATOM 3201 C CA . THR B 1 139 ? 14.477 -28.938 -5.523 1 93.44 139 THR B CA 1
ATOM 3202 C C . THR B 1 139 ? 14.633 -29.031 -7.039 1 93.44 139 THR B C 1
ATOM 3204 O O . THR B 1 139 ? 15.688 -28.703 -7.582 1 93.44 139 THR B O 1
ATOM 3207 N N . ARG B 1 140 ? 13.578 -29.266 -7.68 1 92 140 ARG B N 1
ATOM 3208 C CA . ARG B 1 140 ? 13.664 -29.438 -9.125 1 92 140 ARG B CA 1
ATOM 3209 C C . ARG B 1 140 ? 12.875 -28.359 -9.852 1 92 140 ARG B C 1
ATOM 3211 O O . ARG B 1 140 ? 12.953 -28.234 -11.078 1 92 140 ARG B O 1
ATOM 3218 N N . ASP B 1 141 ? 12.188 -27.609 -8.992 1 92.56 141 ASP B N 1
ATOM 3219 C CA . ASP B 1 141 ? 11.32 -26.578 -9.57 1 92.56 141 ASP B CA 1
ATOM 3220 C C . ASP B 1 141 ? 12.125 -25.391 -10.078 1 92.56 141 ASP B C 1
ATOM 3222 O O . ASP B 1 141 ? 12.531 -24.531 -9.289 1 92.56 141 ASP B O 1
ATOM 3226 N N . ARG B 1 142 ? 12.305 -25.297 -11.328 1 93.5 142 ARG B N 1
ATOM 3227 C CA . ARG B 1 142 ? 12.984 -24.188 -11.984 1 93.5 142 ARG B CA 1
ATOM 3228 C C . ARG B 1 142 ? 14.336 -23.906 -11.328 1 93.5 142 ARG B C 1
ATOM 3230 O O . ARG B 1 142 ? 14.664 -22.75 -11.047 1 93.5 142 ARG B O 1
ATOM 3237 N N . ALA B 1 143 ? 15.008 -24.969 -11.055 1 93 143 ALA B N 1
ATOM 3238 C CA . ALA B 1 143 ? 16.328 -24.875 -10.422 1 93 143 ALA B CA 1
ATOM 3239 C C . ALA B 1 143 ? 17.422 -24.688 -11.461 1 93 143 ALA B C 1
ATOM 3241 O O . ALA B 1 143 ? 17.281 -25.109 -12.609 1 93 143 ALA B O 1
ATOM 3242 N N . TRP B 1 144 ? 18.5 -24 -10.984 1 91.56 144 TRP B N 1
ATOM 3243 C CA . TRP B 1 144 ? 19.703 -23.891 -11.805 1 91.56 144 TRP B CA 1
ATOM 3244 C C . TRP B 1 144 ? 20.688 -25 -11.445 1 91.56 144 TRP B C 1
ATOM 3246 O O . TRP B 1 144 ? 20.938 -25.266 -10.266 1 91.56 144 TRP B O 1
ATOM 3256 N N . PRO B 1 145 ? 21.312 -25.578 -12.391 1 91.38 145 PRO B N 1
ATOM 3257 C CA . PRO B 1 145 ? 21.281 -25.312 -13.836 1 91.38 145 PRO B CA 1
ATOM 3258 C C . PRO B 1 145 ? 19.938 -25.703 -14.469 1 91.38 145 PRO B C 1
ATOM 3260 O O . PRO B 1 145 ? 19.312 -26.672 -14.047 1 91.38 145 PRO B O 1
ATOM 3263 N N . PHE B 1 146 ? 19.562 -24.969 -15.461 1 89.69 146 PHE B N 1
ATOM 3264 C CA . PHE B 1 146 ? 18.281 -25.188 -16.141 1 89.69 146 PHE B CA 1
ATOM 3265 C C . PHE B 1 146 ? 18.297 -26.484 -16.922 1 89.69 146 PHE B C 1
ATOM 3267 O O . PHE B 1 146 ? 19.344 -26.875 -17.469 1 89.69 146 PHE B O 1
ATOM 3274 N N . LYS B 1 147 ? 17.172 -26.969 -16.969 1 83.19 147 LYS B N 1
ATOM 3275 C CA . LYS B 1 147 ? 17.062 -28.234 -17.688 1 83.19 147 LYS B CA 1
ATOM 3276 C C . LYS B 1 147 ? 17.453 -28.062 -19.156 1 83.19 147 LYS B C 1
ATOM 3278 O O . LYS B 1 147 ? 16.969 -27.156 -19.828 1 83.19 147 LYS B O 1
ATOM 3283 N N . ASN B 1 148 ? 18.406 -28.781 -19.5 1 83.25 148 ASN B N 1
ATOM 3284 C CA . ASN B 1 148 ? 18.828 -28.859 -20.891 1 83.25 148 ASN B CA 1
ATOM 3285 C C . ASN B 1 148 ? 19.312 -30.25 -21.266 1 83.25 148 ASN B C 1
ATOM 3287 O O . ASN B 1 148 ? 19.047 -31.219 -20.531 1 83.25 148 ASN B O 1
ATOM 3291 N N . ARG B 1 149 ? 19.812 -30.484 -22.406 1 84.62 149 ARG B N 1
ATOM 3292 C CA . ARG B 1 149 ? 20.266 -31.766 -22.922 1 84.62 149 ARG B CA 1
ATOM 3293 C C . ARG B 1 149 ? 21.359 -32.344 -22.031 1 84.62 149 ARG B C 1
ATOM 3295 O O . ARG B 1 149 ? 21.422 -33.562 -21.828 1 84.62 149 ARG B O 1
ATOM 3302 N N . ASP B 1 150 ? 22.078 -31.562 -21.359 1 83.88 150 ASP B N 1
ATOM 3303 C CA . ASP B 1 150 ? 23.234 -31.984 -20.562 1 83.88 150 ASP B CA 1
ATOM 3304 C C . ASP B 1 150 ? 22.859 -32.062 -19.078 1 83.88 150 ASP B C 1
ATOM 3306 O O . ASP B 1 150 ? 23.516 -32.781 -18.328 1 83.88 150 ASP B O 1
ATOM 3310 N N . HIS B 1 151 ? 21.844 -31.297 -18.766 1 81.44 151 HIS B N 1
ATOM 3311 C CA . HIS B 1 151 ? 21.453 -31.234 -17.359 1 81.44 151 HIS B CA 1
ATOM 3312 C C . HIS B 1 151 ? 20.016 -31.703 -17.156 1 81.44 151 HIS B C 1
ATOM 3314 O O . HIS B 1 151 ? 19.094 -31.203 -17.812 1 81.44 151 HIS B O 1
ATOM 3320 N N . GLY B 1 152 ? 19.906 -32.781 -16.203 1 84.06 152 GLY B N 1
ATOM 3321 C CA . GLY B 1 152 ? 18.578 -33.281 -15.867 1 84.06 152 GLY B CA 1
ATOM 3322 C C . GLY B 1 152 ? 17.859 -32.375 -14.852 1 84.06 152 GLY B C 1
ATOM 3323 O O . GLY B 1 152 ? 18.375 -31.328 -14.469 1 84.06 152 GLY B O 1
ATOM 3324 N N . ASP B 1 153 ? 16.641 -32.781 -14.414 1 83.62 153 ASP B N 1
ATOM 3325 C CA . ASP B 1 153 ? 15.836 -32.031 -13.461 1 83.62 153 ASP B CA 1
ATOM 3326 C C . ASP B 1 153 ? 16.484 -32.031 -12.078 1 83.62 153 ASP B C 1
ATOM 3328 O O . ASP B 1 153 ? 16.188 -31.156 -11.25 1 83.62 153 ASP B O 1
ATOM 3332 N N . ASP B 1 154 ? 17.391 -32.938 -11.828 1 87.69 154 ASP B N 1
ATOM 3333 C CA . ASP B 1 154 ? 18.047 -33.031 -10.531 1 87.69 154 ASP B CA 1
ATOM 3334 C C . ASP B 1 154 ? 19.469 -32.5 -10.586 1 87.69 154 ASP B C 1
ATOM 3336 O O . ASP B 1 154 ? 20.312 -32.844 -9.758 1 87.69 154 ASP B O 1
ATOM 3340 N N . ALA B 1 155 ? 19.734 -31.703 -11.539 1 89.94 155 ALA B N 1
ATOM 3341 C CA . ALA B 1 155 ? 21.094 -31.203 -11.758 1 89.94 155 ALA B CA 1
ATOM 3342 C C . ALA B 1 155 ? 21.578 -30.406 -10.562 1 89.94 155 ALA B C 1
ATOM 3344 O O . ALA B 1 155 ? 22.75 -30.516 -10.164 1 89.94 155 ALA B O 1
ATOM 3345 N N . CYS B 1 156 ? 20.719 -29.625 -9.992 1 92.62 156 CYS B N 1
ATOM 3346 C CA . CYS B 1 156 ? 21.078 -28.797 -8.852 1 92.62 156 CYS B CA 1
ATOM 3347 C C . CYS B 1 156 ? 21.484 -29.656 -7.66 1 92.62 156 CYS B C 1
ATOM 3349 O O . CYS B 1 156 ? 22.547 -29.422 -7.055 1 92.62 156 CYS B O 1
ATOM 3351 N N . GLU B 1 157 ? 20.703 -30.672 -7.379 1 91.88 157 GLU B N 1
ATOM 3352 C CA . GLU B 1 157 ? 20.984 -31.562 -6.266 1 91.88 157 GLU B CA 1
ATOM 3353 C C . GLU B 1 157 ? 22.266 -32.375 -6.516 1 91.88 157 GLU B C 1
ATOM 3355 O O . GLU B 1 157 ? 23.047 -32.625 -5.586 1 91.88 157 GLU B O 1
ATOM 3360 N N . ALA B 1 158 ? 22.438 -32.75 -7.707 1 90.88 158 ALA B N 1
ATOM 3361 C CA . ALA B 1 158 ? 23.594 -33.562 -8.078 1 90.88 158 ALA B CA 1
ATOM 3362 C C . ALA B 1 158 ? 24.891 -32.75 -8 1 90.88 158 ALA B C 1
ATOM 3364 O O . ALA B 1 158 ? 25.922 -33.25 -7.578 1 90.88 158 ALA B O 1
ATOM 3365 N N . GLN B 1 159 ? 24.797 -31.562 -8.383 1 90.69 159 GLN B N 1
ATOM 3366 C CA . GLN B 1 159 ? 25.984 -30.75 -8.477 1 90.69 159 GLN B CA 1
ATOM 3367 C C . GLN B 1 159 ? 26.359 -30.156 -7.117 1 90.69 159 GLN B C 1
ATOM 3369 O O . GLN B 1 159 ? 27.531 -30.125 -6.75 1 90.69 159 GLN B O 1
ATOM 3374 N N . PHE B 1 160 ? 25.391 -29.703 -6.367 1 91.81 160 PHE B N 1
ATOM 3375 C CA . PHE B 1 160 ? 25.703 -28.969 -5.148 1 91.81 160 PHE B CA 1
ATOM 3376 C C . PHE B 1 160 ? 25.328 -29.766 -3.912 1 91.81 160 PHE B C 1
ATOM 3378 O O . PHE B 1 160 ? 25.828 -29.5 -2.818 1 91.81 160 PHE B O 1
ATOM 3385 N N . GLY B 1 161 ? 24.391 -30.625 -4.059 1 90.62 161 GLY B N 1
ATOM 3386 C CA . GLY B 1 161 ? 24.031 -31.5 -2.957 1 90.62 161 GLY B CA 1
ATOM 3387 C C . GLY B 1 161 ? 23.078 -30.859 -1.971 1 90.62 161 GLY B C 1
ATOM 3388 O O . GLY B 1 161 ? 23.047 -31.234 -0.794 1 90.62 161 GLY B O 1
ATOM 3389 N N . TYR B 1 162 ? 22.359 -29.828 -2.396 1 90.94 162 TYR B N 1
ATOM 3390 C CA . TYR B 1 162 ? 21.391 -29.188 -1.524 1 90.94 162 TYR B CA 1
ATOM 3391 C C . TYR B 1 162 ? 20.078 -29.969 -1.503 1 90.94 162 TYR B C 1
ATOM 3393 O O . TYR B 1 162 ? 19.562 -30.359 -2.555 1 90.94 162 TYR B O 1
ATOM 3401 N N . GLY B 1 163 ? 19.5 -30.172 -0.34 1 89.38 163 GLY B N 1
ATOM 3402 C CA . GLY B 1 163 ? 18.312 -31 -0.224 1 89.38 163 GLY B CA 1
ATOM 3403 C C . GLY B 1 163 ? 17.078 -30.219 0.19 1 89.38 163 GLY B C 1
ATOM 3404 O O . GLY B 1 163 ? 16.078 -30.797 0.619 1 89.38 163 GLY B O 1
ATOM 3405 N N . ARG B 1 164 ? 17.203 -28.891 0.125 1 93.88 164 ARG B N 1
ATOM 3406 C CA . ARG B 1 164 ? 16.047 -28.094 0.519 1 93.88 164 ARG B CA 1
ATOM 3407 C C . ARG B 1 164 ? 15.68 -27.094 -0.568 1 93.88 164 ARG B C 1
ATOM 3409 O O . ARG B 1 164 ? 16.516 -26.719 -1.396 1 93.88 164 ARG B O 1
ATOM 3416 N N . SER B 1 165 ? 14.422 -26.719 -0.583 1 95.94 165 SER B N 1
ATOM 3417 C CA . SER B 1 165 ? 13.945 -25.734 -1.54 1 95.94 165 SER B CA 1
ATOM 3418 C C . SER B 1 165 ? 14.227 -24.312 -1.053 1 95.94 165 SER B C 1
ATOM 3420 O O . SER B 1 165 ? 14.406 -24.094 0.145 1 95.94 165 SER B O 1
ATOM 3422 N N . CYS B 1 166 ? 14.258 -23.406 -1.92 1 97.06 166 CYS B N 1
ATOM 3423 C CA . CYS B 1 166 ? 14.672 -22.047 -1.625 1 97.06 166 CYS B CA 1
ATOM 3424 C C . CYS B 1 166 ? 13.5 -21.219 -1.102 1 97.06 166 CYS B C 1
ATOM 3426 O O . CYS B 1 166 ? 13.703 -20.141 -0.53 1 97.06 166 CYS B O 1
ATOM 3428 N N . LEU B 1 167 ? 12.312 -21.672 -1.182 1 97.12 167 LEU B N 1
ATOM 3429 C CA . LEU B 1 167 ? 11.133 -20.875 -0.866 1 97.12 167 LEU B CA 1
ATOM 3430 C C . LEU B 1 167 ? 11.133 -20.453 0.6 1 97.12 167 LEU B C 1
ATOM 3432 O O . LEU B 1 167 ? 10.953 -19.266 0.913 1 97.12 167 LEU B O 1
ATOM 3436 N N . VAL B 1 168 ? 11.375 -21.344 1.493 1 96.38 168 VAL B N 1
ATOM 3437 C CA . VAL B 1 168 ? 11.25 -21.094 2.924 1 96.38 168 VAL B CA 1
ATOM 3438 C C . VAL B 1 168 ? 12.352 -20.125 3.377 1 96.38 168 VAL B C 1
ATOM 3440 O O . VAL B 1 168 ? 12.07 -19.078 3.938 1 96.38 168 VAL B O 1
ATOM 3443 N N . PRO B 1 169 ? 13.594 -20.406 3.133 1 96.56 169 PRO B N 1
ATOM 3444 C CA . PRO B 1 169 ? 14.625 -19.484 3.598 1 96.56 169 PRO B CA 1
ATOM 3445 C C . PRO B 1 169 ? 14.562 -18.125 2.898 1 96.56 169 PRO B C 1
ATOM 3447 O O . PRO B 1 169 ? 14.852 -17.094 3.514 1 96.56 169 PRO B O 1
ATOM 3450 N N . TRP B 1 170 ? 14.328 -18.156 1.671 1 96.56 170 TRP B N 1
ATOM 3451 C CA . TRP B 1 170 ? 14.195 -16.906 0.918 1 96.56 170 TRP B CA 1
ATOM 3452 C C . TRP B 1 170 ? 13.039 -16.062 1.453 1 96.56 170 TRP B C 1
ATOM 3454 O O . TRP B 1 170 ? 13.156 -14.852 1.595 1 96.56 170 TRP B O 1
ATOM 3464 N N . ARG B 1 171 ? 11.93 -16.641 1.795 1 96.88 171 ARG B N 1
ATOM 3465 C CA . ARG B 1 171 ? 10.789 -15.961 2.396 1 96.88 171 ARG B CA 1
ATOM 3466 C C . ARG B 1 171 ? 11.141 -15.398 3.77 1 96.88 171 ARG B C 1
ATOM 3468 O O . ARG B 1 171 ? 10.781 -14.266 4.09 1 96.88 171 ARG B O 1
ATOM 3475 N N . GLU B 1 172 ? 11.789 -16.203 4.516 1 96.31 172 GLU B N 1
ATOM 3476 C CA . GLU B 1 172 ? 12.172 -15.766 5.852 1 96.31 172 GLU B CA 1
ATOM 3477 C C . GLU B 1 172 ? 13.062 -14.531 5.789 1 96.31 172 GLU B C 1
ATOM 3479 O O . GLU B 1 172 ? 12.914 -13.602 6.586 1 96.31 172 GLU B O 1
ATOM 3484 N N . GLN B 1 173 ? 13.969 -14.578 4.836 1 96.56 173 GLN B N 1
ATOM 3485 C CA . GLN B 1 173 ? 14.836 -13.422 4.672 1 96.56 173 GLN B CA 1
ATOM 3486 C C . GLN B 1 173 ? 14.047 -12.203 4.203 1 96.56 173 GLN B C 1
ATOM 3488 O O . GLN B 1 173 ? 14.305 -11.078 4.648 1 96.56 173 GLN B O 1
ATOM 3493 N N . THR B 1 174 ? 13.125 -12.438 3.318 1 96.69 174 THR B N 1
ATOM 3494 C CA . THR B 1 174 ? 12.297 -11.344 2.818 1 96.69 174 THR B CA 1
ATOM 3495 C C . THR B 1 174 ? 11.453 -10.75 3.939 1 96.69 174 THR B C 1
ATOM 3497 O O . THR B 1 174 ? 11.336 -9.523 4.055 1 96.69 174 THR B O 1
ATOM 3500 N N . VAL B 1 175 ? 10.906 -11.602 4.785 1 97.12 175 VAL B N 1
ATOM 3501 C CA . VAL B 1 175 ? 10.078 -11.156 5.898 1 97.12 175 VAL B CA 1
ATOM 3502 C C . VAL B 1 175 ? 10.922 -10.359 6.887 1 97.12 175 VAL B C 1
ATOM 3504 O O . VAL B 1 175 ? 10.539 -9.266 7.301 1 97.12 175 VAL B O 1
ATOM 3507 N N . SER B 1 176 ? 12.031 -10.867 7.199 1 96.81 176 SER B N 1
ATOM 3508 C CA . SER B 1 176 ? 12.914 -10.211 8.156 1 96.81 176 SER B CA 1
ATOM 3509 C C . SER B 1 176 ? 13.367 -8.852 7.648 1 96.81 176 SER B C 1
ATOM 3511 O O . SER B 1 176 ? 13.352 -7.867 8.391 1 96.81 176 SER B O 1
ATOM 3513 N N . THR B 1 177 ? 13.758 -8.828 6.406 1 96.62 177 THR B N 1
ATOM 3514 C CA . THR B 1 177 ? 14.211 -7.578 5.812 1 96.62 177 THR B CA 1
ATOM 3515 C C . THR B 1 177 ? 13.07 -6.574 5.715 1 96.62 177 THR B C 1
ATOM 3517 O O . THR B 1 177 ? 13.266 -5.379 5.941 1 96.62 177 THR B O 1
ATOM 3520 N N . SER B 1 178 ? 11.883 -7.094 5.402 1 96.31 178 SER B N 1
ATOM 3521 C CA . SER B 1 178 ? 10.727 -6.207 5.305 1 96.31 178 SER B CA 1
ATOM 3522 C C . SER B 1 178 ? 10.352 -5.641 6.668 1 96.31 178 SER B C 1
ATOM 3524 O O . SER B 1 178 ? 9.945 -4.48 6.773 1 96.31 178 SER B O 1
ATOM 3526 N N . TRP B 1 179 ? 10.461 -6.398 7.746 1 96.81 179 TRP B N 1
ATOM 3527 C CA . TRP B 1 179 ? 10.211 -5.898 9.094 1 96.81 179 TRP B CA 1
ATOM 3528 C C . TRP B 1 179 ? 11.219 -4.828 9.477 1 96.81 179 TRP B C 1
ATOM 3530 O O . TRP B 1 179 ? 10.875 -3.846 10.141 1 96.81 179 TRP B O 1
ATOM 3540 N N . THR B 1 180 ? 12.422 -5.055 9.062 1 96.75 180 THR B N 1
ATOM 3541 C CA . THR B 1 180 ? 13.453 -4.066 9.344 1 96.75 180 THR B CA 1
ATOM 3542 C C . THR B 1 180 ? 13.164 -2.758 8.617 1 96.75 180 THR B C 1
ATOM 3544 O O . THR B 1 180 ? 13.289 -1.678 9.195 1 96.75 180 THR B O 1
ATOM 3547 N N . MET B 1 181 ? 12.805 -2.875 7.395 1 96.62 181 MET B N 1
ATOM 3548 C CA . MET B 1 181 ? 12.43 -1.7 6.613 1 96.62 181 MET B CA 1
ATOM 3549 C C . MET B 1 181 ? 11.211 -1.009 7.215 1 96.62 181 MET B C 1
ATOM 3551 O O . MET B 1 181 ? 11.164 0.22 7.293 1 96.62 181 MET B O 1
ATOM 3555 N N . PHE B 1 182 ? 10.266 -1.799 7.637 1 97.5 182 PHE B N 1
ATOM 3556 C CA . PHE B 1 182 ? 9.055 -1.27 8.25 1 97.5 182 PHE B CA 1
ATOM 3557 C C . PHE B 1 182 ? 9.383 -0.491 9.516 1 97.5 182 PHE B C 1
ATOM 3559 O O . PHE B 1 182 ? 8.852 0.6 9.734 1 97.5 182 PHE B O 1
ATOM 3566 N N . ALA B 1 183 ? 10.188 -1.069 10.297 1 97.75 183 ALA B N 1
ATOM 3567 C CA . ALA B 1 183 ? 10.586 -0.408 11.531 1 97.75 183 ALA B CA 1
ATOM 3568 C C . ALA B 1 183 ? 11.25 0.936 11.25 1 97.75 183 ALA B C 1
ATOM 3570 O O . ALA B 1 183 ? 11.008 1.918 11.953 1 97.75 183 ALA B O 1
ATOM 3571 N N . ALA B 1 184 ? 12.062 0.964 10.188 1 97.56 184 ALA B N 1
ATOM 3572 C CA . ALA B 1 184 ? 12.75 2.199 9.82 1 97.56 184 ALA B CA 1
ATOM 3573 C C . ALA B 1 184 ? 11.758 3.291 9.438 1 97.56 184 ALA B C 1
ATOM 3575 O O . ALA B 1 184 ? 11.828 4.41 9.945 1 97.56 184 ALA B O 1
ATOM 3576 N N . VAL B 1 185 ? 10.836 2.979 8.617 1 97.31 185 VAL B N 1
ATOM 3577 C CA . VAL B 1 185 ? 9.883 3.969 8.133 1 97.31 185 VAL B CA 1
ATOM 3578 C C . VAL B 1 185 ? 8.922 4.359 9.258 1 97.31 185 VAL B C 1
ATOM 3580 O O . VAL B 1 185 ? 8.531 5.523 9.367 1 97.31 185 VAL B O 1
ATOM 3583 N N . ALA B 1 186 ? 8.562 3.381 10.109 1 97.56 186 ALA B N 1
ATOM 3584 C CA . ALA B 1 186 ? 7.68 3.648 11.242 1 97.56 186 ALA B CA 1
ATOM 3585 C C . ALA B 1 186 ? 8.312 4.652 12.203 1 97.56 186 ALA B C 1
ATOM 3587 O O . ALA B 1 186 ? 7.629 5.535 12.727 1 97.56 186 ALA B O 1
ATOM 3588 N N . LEU B 1 187 ? 9.547 4.512 12.383 1 97.19 187 LEU B N 1
ATOM 3589 C CA . LEU B 1 187 ? 10.25 5.43 13.273 1 97.19 187 LEU B CA 1
ATOM 3590 C C . LEU B 1 187 ? 10.234 6.852 12.719 1 97.19 187 LEU B C 1
ATOM 3592 O O . LEU B 1 187 ? 10.023 7.812 13.461 1 97.19 187 LEU B O 1
ATOM 3596 N N . ILE B 1 188 ? 10.461 7.004 11.391 1 96.56 188 ILE B N 1
ATOM 3597 C CA . ILE B 1 188 ? 10.406 8.312 10.75 1 96.56 188 ILE B CA 1
ATOM 3598 C C . ILE B 1 188 ? 9.016 8.922 10.938 1 96.56 188 ILE B C 1
ATOM 3600 O O . ILE B 1 188 ? 8.891 10.102 11.258 1 96.56 188 ILE B O 1
ATOM 3604 N N . LEU B 1 189 ? 8.047 8.039 10.758 1 95.88 189 LEU B N 1
ATOM 3605 C CA . LEU B 1 189 ? 6.664 8.5 10.852 1 95.88 189 LEU B CA 1
ATOM 3606 C C . LEU B 1 189 ? 6.344 8.961 12.273 1 95.88 189 LEU B C 1
ATOM 3608 O O . LEU B 1 189 ? 5.699 10 12.461 1 95.88 189 LEU B O 1
ATOM 3612 N N . VAL B 1 190 ? 6.824 8.258 13.273 1 94.31 190 VAL B N 1
ATOM 3613 C CA . VAL B 1 190 ? 6.594 8.594 14.672 1 94.31 190 VAL B CA 1
ATOM 3614 C C . VAL B 1 190 ? 7.285 9.914 15.008 1 94.31 190 VAL B C 1
ATOM 3616 O O . VAL B 1 190 ? 6.699 10.781 15.664 1 94.31 190 VAL B O 1
ATOM 3619 N N . VAL B 1 191 ? 8.484 10.062 14.562 1 92.75 191 VAL B N 1
ATOM 3620 C CA . VAL B 1 191 ? 9.25 11.281 14.812 1 92.75 191 VAL B CA 1
ATOM 3621 C C . VAL B 1 191 ? 8.555 12.469 14.148 1 92.75 191 VAL B C 1
ATOM 3623 O O . VAL B 1 191 ? 8.43 13.539 14.742 1 92.75 191 VAL B O 1
ATOM 3626 N N . LYS B 1 192 ? 8.109 12.258 12.922 1 91.75 192 LYS B N 1
ATOM 3627 C CA . LYS B 1 192 ? 7.434 13.32 12.18 1 91.75 192 LYS B CA 1
ATOM 3628 C C . LYS B 1 192 ? 6.18 13.781 12.914 1 91.75 192 LYS B C 1
ATOM 3630 O O . LYS B 1 192 ? 5.961 14.984 13.094 1 91.75 192 LYS B O 1
ATOM 3635 N N . VAL B 1 193 ? 5.387 12.844 13.352 1 90.88 193 VAL B N 1
ATOM 3636 C CA . VAL B 1 193 ? 4.16 13.172 14.07 1 90.88 193 VAL B CA 1
ATOM 3637 C C . VAL B 1 193 ? 4.504 13.836 15.406 1 90.88 193 VAL B C 1
ATOM 3639 O O . VAL B 1 193 ? 3.854 14.805 15.805 1 90.88 193 VAL B O 1
ATOM 3642 N N . GLY B 1 194 ? 5.555 13.344 16.016 1 88.56 194 GLY B N 1
ATOM 3643 C CA . GLY B 1 194 ? 5.996 13.93 17.281 1 88.56 194 GLY B CA 1
ATOM 3644 C C . GLY B 1 194 ? 6.445 15.367 17.141 1 88.56 194 GLY B C 1
ATOM 3645 O O . GLY B 1 194 ? 6.062 16.219 17.938 1 88.56 194 GLY B O 1
ATOM 3646 N N . ILE B 1 195 ? 7.199 15.633 16.125 1 85.88 195 ILE B N 1
ATOM 3647 C CA . ILE B 1 195 ? 7.719 16.984 15.906 1 85.88 195 ILE B CA 1
ATOM 3648 C C . ILE B 1 195 ? 6.566 17.922 15.578 1 85.88 195 ILE B C 1
ATOM 3650 O O . ILE B 1 195 ? 6.539 19.062 16.047 1 85.88 195 ILE B O 1
ATOM 3654 N N . THR B 1 196 ? 5.656 17.5 14.797 1 84.56 196 THR B N 1
ATOM 3655 C CA . THR B 1 196 ? 4.539 18.344 14.398 1 84.56 196 THR B CA 1
ATOM 3656 C C . THR B 1 196 ? 3.629 18.625 15.586 1 84.56 196 THR B C 1
ATOM 3658 O O . THR B 1 196 ? 3.117 19.75 15.727 1 84.56 196 THR B O 1
ATOM 3661 N N . CYS B 1 197 ? 3.404 17.75 16.484 1 81.25 197 CYS B N 1
ATOM 3662 C CA . CYS B 1 197 ? 2.484 17.906 17.609 1 81.25 197 CYS B CA 1
ATOM 3663 C C . CYS B 1 197 ? 3.148 18.641 18.766 1 81.25 197 CYS B C 1
ATOM 3665 O O . CYS B 1 197 ? 2.51 19.453 19.438 1 81.25 197 CYS B O 1
ATOM 3667 N N . PHE B 1 198 ? 4.312 18.359 19.016 1 77.56 198 PHE B N 1
ATOM 3668 C CA . PHE B 1 198 ? 4.941 18.875 20.219 1 77.56 198 PHE B CA 1
ATOM 3669 C C . PHE B 1 198 ? 5.961 19.953 19.859 1 77.56 198 PHE B C 1
ATOM 3671 O O . PHE B 1 198 ? 6.438 20.688 20.75 1 77.56 198 PHE B O 1
ATOM 3678 N N . GLY B 1 199 ? 6.035 20.391 18.641 1 70.19 199 GLY B N 1
ATOM 3679 C CA . GLY B 1 199 ? 6.996 21.406 18.234 1 70.19 199 GLY B CA 1
ATOM 3680 C C . GLY B 1 199 ? 8.438 20.969 18.422 1 70.19 199 GLY B C 1
ATOM 3681 O O . GLY B 1 199 ? 8.703 19.969 19.094 1 70.19 199 GLY B O 1
ATOM 3682 N N . PHE B 1 200 ? 9.219 21.391 17.438 1 60.34 200 PHE B N 1
ATOM 3683 C CA . PHE B 1 200 ? 10.656 21.188 17.547 1 60.34 200 PHE B CA 1
ATOM 3684 C C . PHE B 1 200 ? 11.297 22.266 18.406 1 60.34 200 PHE B C 1
ATOM 3686 O O . PHE B 1 200 ? 11.273 23.453 18.062 1 60.34 200 PHE B O 1
ATOM 3693 N N . ARG B 1 201 ? 11.039 22.344 19.734 1 53.34 201 ARG B N 1
ATOM 3694 C CA . ARG B 1 201 ? 11.672 23.406 20.5 1 53.34 201 ARG B CA 1
ATOM 3695 C C . ARG B 1 201 ? 13.141 23.094 20.781 1 53.34 201 ARG B C 1
ATOM 3697 O O . ARG B 1 201 ? 13.461 22.031 21.312 1 53.34 201 ARG B O 1
ATOM 3704 N N . ARG B 1 202 ? 13.938 23.625 19.906 1 48.5 202 ARG B N 1
ATOM 3705 C CA . ARG B 1 202 ? 15.352 23.562 20.25 1 48.5 202 ARG B CA 1
ATOM 3706 C C . ARG B 1 202 ? 15.633 24.328 21.547 1 48.5 202 ARG B C 1
ATOM 3708 O O . ARG B 1 202 ? 15.289 25.5 21.672 1 48.5 202 ARG B O 1
ATOM 3715 N N . ARG B 1 203 ? 15.312 23.891 22.578 1 44.84 203 ARG B N 1
ATOM 3716 C CA . ARG B 1 203 ? 15.891 24.625 23.703 1 44.84 203 ARG B CA 1
ATOM 3717 C C . ARG B 1 203 ? 17.375 24.906 23.469 1 44.84 203 ARG B C 1
ATOM 3719 O O . ARG B 1 203 ? 18.188 23.984 23.469 1 44.84 203 ARG B O 1
ATOM 3726 N N . ALA B 1 204 ? 17.547 25.734 22.453 1 40.84 204 ALA B N 1
ATOM 3727 C CA . ALA B 1 204 ? 18.891 26.297 22.453 1 40.84 204 ALA B CA 1
ATOM 3728 C C . ALA B 1 204 ? 19.359 26.641 23.859 1 40.84 204 ALA B C 1
ATOM 3730 O O . ALA B 1 204 ? 20.312 27.391 24.031 1 40.84 204 ALA B O 1
ATOM 3731 N N . ASN B 1 205 ? 18.562 26.578 24.891 1 40.78 205 ASN B N 1
ATOM 3732 C CA . ASN B 1 205 ? 19.25 27 26.094 1 40.78 205 ASN B CA 1
ATOM 3733 C C . ASN B 1 205 ? 20.531 26.188 26.328 1 40.78 205 ASN B C 1
ATOM 3735 O O . ASN B 1 205 ? 20.5 25.188 27.047 1 40.78 205 ASN B O 1
ATOM 3739 N N . ALA B 1 206 ? 21.125 25.891 25.266 1 40.19 206 ALA B N 1
ATOM 3740 C CA . ALA B 1 206 ? 22.469 25.484 25.672 1 40.19 206 ALA B CA 1
ATOM 3741 C C . ALA B 1 206 ? 23.062 26.453 26.672 1 40.19 206 ALA B C 1
ATOM 3743 O O . ALA B 1 206 ? 23.828 27.359 26.312 1 40.19 206 ALA B O 1
ATOM 3744 N N . SER B 1 207 ? 22.297 26.938 27.578 1 41.25 207 SER B N 1
ATOM 3745 C CA . SER B 1 207 ? 22.797 27.688 28.719 1 41.25 207 SER B CA 1
ATOM 3746 C C . SER B 1 207 ? 24.031 27.016 29.312 1 41.25 207 SER B C 1
ATOM 3748 O O . SER B 1 207 ? 24.875 27.672 29.938 1 41.25 207 SER B O 1
ATOM 3750 N N . TRP B 1 208 ? 24.062 25.734 29.125 1 43.56 208 TRP B N 1
ATOM 3751 C CA . TRP B 1 208 ? 25.219 25.094 29.75 1 43.56 208 TRP B CA 1
ATOM 3752 C C . TRP B 1 208 ? 26.516 25.5 29.047 1 43.56 208 TRP B C 1
ATOM 3754 O O . TRP B 1 208 ? 27.531 25.719 29.703 1 43.56 208 TRP B O 1
ATOM 3764 N N . MET B 1 209 ? 26.484 25.625 27.641 1 43.53 209 MET B N 1
ATOM 3765 C CA . MET B 1 209 ? 27.672 26.109 26.938 1 43.53 209 MET B CA 1
ATOM 3766 C C . MET B 1 209 ? 27.828 27.609 27.141 1 43.53 209 MET B C 1
ATOM 3768 O O . MET B 1 209 ? 28.953 28.109 27.266 1 43.53 209 MET B O 1
ATOM 3772 N N . ARG B 1 210 ? 26.672 28.359 27.141 1 45.66 210 ARG B N 1
ATOM 3773 C CA . ARG B 1 210 ? 26.75 29.766 27.484 1 45.66 210 ARG B CA 1
ATOM 3774 C C . ARG B 1 210 ? 27.234 29.953 28.922 1 45.66 210 ARG B C 1
ATOM 3776 O O . ARG B 1 210 ? 28.047 30.828 29.219 1 45.66 210 ARG B O 1
ATOM 3783 N N . ASP B 1 211 ? 26.766 29.031 29.859 1 45.97 211 ASP B N 1
ATOM 3784 C CA . ASP B 1 211 ? 27.203 29.094 31.25 1 45.97 211 ASP B CA 1
ATOM 3785 C C . ASP B 1 211 ? 28.656 28.672 31.391 1 45.97 211 ASP B C 1
ATOM 3787 O O . ASP B 1 211 ? 29.422 29.297 32.125 1 45.97 211 ASP B O 1
ATOM 3791 N N . VAL B 1 212 ? 29.125 27.734 30.609 1 47.16 212 VAL B N 1
ATOM 3792 C CA . VAL B 1 212 ? 30.5 27.266 30.688 1 47.16 212 VAL B CA 1
ATOM 3793 C C . VAL B 1 212 ? 31.438 28.297 30.047 1 47.16 212 VAL B C 1
ATOM 3795 O O . VAL B 1 212 ? 32.5 28.594 30.578 1 47.16 212 VAL B O 1
ATOM 3798 N N . PHE B 1 213 ? 30.953 28.875 28.922 1 50.16 213 PHE B N 1
ATOM 3799 C CA . PHE B 1 213 ? 31.797 29.844 28.219 1 50.16 213 PHE B CA 1
ATOM 3800 C C . PHE B 1 213 ? 31.672 31.219 28.859 1 50.16 213 PHE B C 1
ATOM 3802 O O . PHE B 1 213 ? 32.656 31.984 28.906 1 50.16 213 PHE B O 1
ATOM 3809 N N . SER B 1 214 ? 30.453 31.531 29.328 1 50.25 214 SER B N 1
ATOM 3810 C CA . SER B 1 214 ? 30.297 32.781 30.062 1 50.25 214 SER B CA 1
ATOM 3811 C C . SER B 1 214 ? 31.078 32.75 31.375 1 50.25 214 SER B C 1
ATOM 3813 O O . SER B 1 214 ? 31.625 33.75 31.797 1 50.25 214 SER B O 1
ATOM 3815 N N . GLU B 1 215 ? 31.047 31.547 31.984 1 52.53 215 GLU B N 1
ATOM 3816 C CA . GLU B 1 215 ? 31.859 31.422 33.188 1 52.53 215 GLU B CA 1
ATOM 3817 C C . GLU B 1 215 ? 33.344 31.578 32.906 1 52.53 215 GLU B C 1
ATOM 3819 O O . GLU B 1 215 ? 34.094 32.188 33.688 1 52.53 215 GLU B O 1
ATOM 3824 N N . ARG B 1 216 ? 33.719 31.094 31.719 1 51.38 216 ARG B N 1
ATOM 3825 C CA . ARG B 1 216 ? 35.125 31.219 31.344 1 51.38 216 ARG B CA 1
ATOM 3826 C C . ARG B 1 216 ? 35.469 32.656 30.906 1 51.38 216 ARG B C 1
ATOM 3828 O O . ARG B 1 216 ? 36.531 33.156 31.203 1 51.38 216 ARG B O 1
ATOM 3835 N N . ALA B 1 217 ? 34.5 33.25 30.219 1 49.38 217 ALA B N 1
ATOM 3836 C CA . ALA B 1 217 ? 34.719 34.625 29.734 1 49.38 217 ALA B CA 1
ATOM 3837 C C . ALA B 1 217 ? 34.688 35.625 30.891 1 49.38 217 ALA B C 1
ATOM 3839 O O . ALA B 1 217 ? 35.406 36.625 30.875 1 49.38 217 ALA B O 1
ATOM 3840 N N . ASN B 1 218 ? 33.688 35.312 31.75 1 47.44 218 ASN B N 1
ATOM 3841 C CA . ASN B 1 218 ? 33.594 36.219 32.875 1 47.44 218 ASN B CA 1
ATOM 3842 C C . ASN B 1 218 ? 34.75 36 33.875 1 47.44 218 ASN B C 1
ATOM 3844 O O . ASN B 1 218 ? 34.812 36.688 34.875 1 47.44 218 ASN B O 1
ATOM 3848 N N . GLY B 1 219 ? 35.438 34.781 33.688 1 47.16 219 GLY B N 1
ATOM 3849 C CA . GLY B 1 219 ? 36.562 34.625 34.594 1 47.16 219 GLY B CA 1
ATOM 3850 C C . GLY B 1 219 ? 37.625 35.688 34.438 1 47.16 219 GLY B C 1
ATOM 3851 O O . GLY B 1 219 ? 38.406 35.906 35.375 1 47.16 219 GLY B O 1
ATOM 3852 N N . ASP B 1 220 ? 37.938 35.969 33.125 1 45.03 220 ASP B N 1
ATOM 3853 C CA . ASP B 1 220 ? 39.219 36.688 33 1 45.03 220 ASP B CA 1
ATOM 3854 C C . ASP B 1 220 ? 39.031 38.156 33.406 1 45.03 220 ASP B C 1
ATOM 3856 O O . ASP B 1 220 ? 40.031 38.875 33.469 1 45.03 220 ASP B O 1
ATOM 3860 N N . TYR B 1 221 ? 37.844 38.688 33.094 1 43.09 221 TYR B N 1
ATOM 3861 C CA . TYR B 1 221 ? 37.906 40.156 33.25 1 43.09 221 TYR B CA 1
ATOM 3862 C C . TYR B 1 221 ? 37.875 40.531 34.719 1 43.09 221 TYR B C 1
ATOM 3864 O O . TYR B 1 221 ? 36.812 40.906 35.25 1 43.09 221 TYR B O 1
ATOM 3872 N N . GLN B 1 222 ? 38.406 39.625 35.625 1 41.44 222 GLN B N 1
ATOM 3873 C CA . GLN B 1 222 ? 38.625 40.219 36.938 1 41.44 222 GLN B CA 1
ATOM 3874 C C . GLN B 1 222 ? 39.438 41.531 36.844 1 41.44 222 GLN B C 1
ATOM 3876 O O . GLN B 1 222 ? 40.594 41.5 36.469 1 41.44 222 GLN B O 1
ATOM 3881 N N . ARG B 1 223 ? 38.781 42.656 36.594 1 40.19 223 ARG B N 1
ATOM 3882 C CA . ARG B 1 223 ? 39.406 43.938 36.719 1 40.19 223 ARG B CA 1
ATOM 3883 C C . ARG B 1 223 ? 40.25 44.031 38 1 40.19 223 ARG B C 1
ATOM 3885 O O . ARG B 1 223 ? 39.781 43.688 39.094 1 40.19 223 ARG B O 1
ATOM 3892 N N . PRO B 1 224 ? 41.562 43.906 37.906 1 44.25 224 PRO B N 1
ATOM 3893 C CA . PRO B 1 224 ? 42.375 44.094 39.125 1 44.25 224 PRO B CA 1
ATOM 3894 C C . PRO B 1 224 ? 41.875 45.25 39.969 1 44.25 224 PRO B C 1
ATOM 3896 O O . PRO B 1 224 ? 41.594 46.312 39.469 1 44.25 224 PRO B O 1
ATOM 3899 N N . ALA B 1 225 ? 41.094 45 41.031 1 39.72 225 ALA B N 1
ATOM 3900 C CA . ALA B 1 225 ? 40.719 46 42.031 1 39.72 225 ALA B CA 1
ATOM 3901 C C . ALA B 1 225 ? 41.875 46.938 42.344 1 39.72 225 ALA B C 1
ATOM 3903 O O . ALA B 1 225 ? 42.938 46.469 42.812 1 39.72 225 ALA B O 1
ATOM 3904 N N . ARG B 1 226 ? 42.062 48.031 41.594 1 38.53 226 ARG B N 1
ATOM 3905 C CA . ARG B 1 226 ? 43.031 49.062 41.938 1 38.53 226 ARG B CA 1
ATOM 3906 C C . ARG B 1 226 ? 43.031 49.344 43.438 1 38.53 226 ARG B C 1
ATOM 3908 O O . ARG B 1 226 ? 41.969 49.656 44 1 38.53 226 ARG B O 1
ATOM 3915 N N . ALA B 1 227 ? 43.938 48.75 44.188 1 42.53 227 ALA B N 1
ATOM 3916 C CA . ALA B 1 227 ? 44.219 49.031 45.594 1 42.53 227 ALA B CA 1
ATOM 3917 C C . ALA B 1 227 ? 44.188 50.562 45.844 1 42.53 227 ALA B C 1
ATOM 3919 O O . ALA B 1 227 ? 44.938 51.312 45.219 1 42.53 227 ALA B O 1
ATOM 3920 N N . GLU B 1 228 ? 43 51.188 46.094 1 39.06 228 GLU B N 1
ATOM 3921 C CA . GLU B 1 228 ? 42.906 52.562 46.562 1 39.06 228 GLU B CA 1
ATOM 3922 C C . GLU B 1 228 ? 43.969 52.875 47.594 1 39.06 228 GLU B C 1
ATOM 3924 O O . GLU B 1 228 ? 44 52.25 48.656 1 39.06 228 GLU B O 1
ATOM 3929 N N . ILE B 1 229 ? 45.25 53.156 47.219 1 40.72 229 ILE B N 1
ATOM 3930 C CA . ILE B 1 229 ? 46.281 53.688 48.062 1 40.72 229 ILE B CA 1
ATOM 3931 C C . ILE B 1 229 ? 45.719 54.719 49.031 1 40.72 229 ILE B C 1
ATOM 3933 O O . ILE B 1 229 ? 45.125 55.719 48.594 1 40.72 229 ILE B O 1
ATOM 3937 N N . LEU B 1 230 ? 45.312 54.281 50.188 1 37.75 230 LEU B N 1
ATOM 3938 C CA . LEU B 1 230 ? 44.969 55.125 51.344 1 37.75 230 LEU B CA 1
ATOM 3939 C C . LEU B 1 230 ? 45.969 56.25 51.5 1 37.75 230 LEU B C 1
ATOM 3941 O O . LEU B 1 230 ? 47.062 56.031 52 1 37.75 230 LEU B O 1
ATOM 3945 N N . ASN B 1 231 ? 46.375 57 50.406 1 34.47 231 ASN B N 1
ATOM 3946 C CA . ASN B 1 231 ? 47.312 58.125 50.625 1 34.47 231 ASN B CA 1
ATOM 3947 C C . ASN B 1 231 ? 46.875 59 51.781 1 34.47 231 ASN B C 1
ATOM 3949 O O . ASN B 1 231 ? 45.719 59.438 51.844 1 34.47 231 ASN B O 1
ATOM 3953 N N . GLY B 1 232 ? 47.312 58.719 52.969 1 35.88 232 GLY B N 1
ATOM 3954 C CA . GLY B 1 232 ? 47.375 59.594 54.125 1 35.88 232 GLY B CA 1
ATOM 3955 C C . GLY B 1 232 ? 47.75 61.031 53.75 1 35.88 232 GLY B C 1
ATOM 3956 O O . GLY B 1 232 ? 48.812 61.281 53.188 1 35.88 232 GLY B O 1
ATOM 3957 N N . GLU B 1 233 ? 46.75 61.875 53.344 1 35.28 233 GLU B N 1
ATOM 3958 C CA . GLU B 1 233 ? 46.812 63.281 53.062 1 35.28 233 GLU B CA 1
ATOM 3959 C C . GLU B 1 233 ? 47.594 64.062 54.125 1 35.28 233 GLU B C 1
ATOM 3961 O O . GLU B 1 233 ? 47.156 64.188 55.25 1 35.28 233 GLU B O 1
ATOM 3966 N N . GLU B 1 234 ? 48.844 63.688 54.375 1 34.16 234 GLU B N 1
ATOM 3967 C CA . GLU B 1 234 ? 49.594 64.625 55.188 1 34.16 234 GLU B CA 1
ATOM 3968 C C . GLU B 1 234 ? 49.375 66.062 54.688 1 34.16 234 GLU B C 1
ATOM 3970 O O . GLU B 1 234 ? 49.219 66.312 53.5 1 34.16 234 GLU B O 1
ATOM 3975 N N . GLU B 1 235 ? 49 67 55.594 1 33.47 235 GLU B N 1
ATOM 3976 C CA . GLU B 1 235 ? 48.719 68.438 55.594 1 33.47 235 GLU B CA 1
ATOM 3977 C C . GLU B 1 235 ? 49.875 69.25 54.969 1 33.47 235 GLU B C 1
ATOM 3979 O O . GLU B 1 235 ? 50.938 69.438 55.625 1 33.47 235 GLU B O 1
ATOM 3984 N N . ALA B 1 236 ? 50.344 68.875 53.812 1 29.97 236 ALA B N 1
ATOM 3985 C CA . ALA B 1 236 ? 51.438 69.75 53.312 1 29.97 236 ALA B CA 1
ATOM 3986 C C . ALA B 1 236 ? 51.062 71.188 53.406 1 29.97 236 ALA B C 1
ATOM 3988 O O . ALA B 1 236 ? 49.906 71.562 53.125 1 29.97 236 ALA B O 1
ATOM 3989 N N . GLU B 1 237 ? 51.75 72 54.188 1 30.8 237 GLU B N 1
ATOM 3990 C CA . GLU B 1 237 ? 52 73.438 54.312 1 30.8 237 GLU B CA 1
ATOM 3991 C C . GLU B 1 237 ? 52.125 74.125 52.969 1 30.8 237 GLU B C 1
ATOM 3993 O O . GLU B 1 237 ? 52.562 73.5 52 1 30.8 237 GLU B O 1
ATOM 3998 N N . GLU B 1 238 ? 51.469 75.25 52.688 1 28.52 238 GLU B N 1
ATOM 3999 C CA . GLU B 1 238 ? 51 76.25 51.688 1 28.52 238 GLU B CA 1
ATOM 4000 C C . GLU B 1 238 ? 52.156 76.812 50.875 1 28.52 238 GLU B C 1
ATOM 4002 O O . GLU B 1 238 ? 51.969 77.688 50.062 1 28.52 238 GLU B O 1
ATOM 4007 N N . ASN B 1 239 ? 53.406 76.25 51 1 27.11 239 ASN B N 1
ATOM 4008 C CA . ASN B 1 239 ? 54.312 77.312 50.594 1 27.11 239 ASN B CA 1
ATOM 4009 C C . ASN B 1 239 ? 54.094 77.688 49.156 1 27.11 239 ASN B C 1
ATOM 4011 O O . ASN B 1 239 ? 53.75 76.875 48.312 1 27.11 239 ASN B O 1
ATOM 4015 N N . HIS B 1 240 ? 54.062 79 48.75 1 27.27 240 HIS B N 1
ATOM 4016 C CA . HIS B 1 240 ? 53.719 80 47.781 1 27.27 240 HIS B CA 1
ATOM 4017 C C . HIS B 1 240 ? 54.594 79.875 46.531 1 27.27 240 HIS B C 1
ATOM 4019 O O . HIS B 1 240 ? 54.625 80.75 45.688 1 27.27 240 HIS B O 1
ATOM 4025 N N . ASP B 1 241 ? 55.312 78.688 46.312 1 24.02 241 ASP B N 1
ATOM 4026 C CA . ASP B 1 241 ? 56.438 79.062 45.438 1 24.02 241 ASP B CA 1
ATOM 4027 C C . ASP B 1 241 ? 55.938 79.5 44.094 1 24.02 241 ASP B C 1
ATOM 4029 O O . ASP B 1 241 ? 54.812 79.25 43.688 1 24.02 241 ASP B O 1
ATOM 4033 N N . GLN B 1 242 ? 56.969 79.875 43.156 1 26.06 242 GLN B N 1
ATOM 4034 C CA . GLN B 1 242 ? 57.375 80.75 42.062 1 26.06 242 GLN B CA 1
ATOM 4035 C C . GLN B 1 242 ? 56.844 80.25 40.719 1 26.06 242 GLN B C 1
ATOM 4037 O O . GLN B 1 242 ? 56.812 79 40.5 1 26.06 242 GLN B O 1
ATOM 4042 N N . GLU B 1 243 ? 56.156 81 39.906 1 26.41 243 GLU B N 1
ATOM 4043 C CA . GLU B 1 243 ? 55.312 81.25 38.75 1 26.41 243 GLU B CA 1
ATOM 4044 C C . GLU B 1 243 ? 56.031 80.75 37.469 1 26.41 243 GLU B C 1
ATOM 4046 O O . GLU B 1 243 ? 56.562 81.625 36.719 1 26.41 243 GLU B O 1
ATOM 4051 N N . ALA B 1 244 ? 56.875 79.688 37.438 1 27.12 244 ALA B N 1
ATOM 4052 C CA . ALA B 1 244 ? 57.75 79.688 36.25 1 27.12 244 ALA B CA 1
ATOM 4053 C C . ALA B 1 244 ? 56.938 79.5 35 1 27.12 244 ALA B C 1
ATOM 4055 O O . ALA B 1 244 ? 55.969 78.75 34.969 1 27.12 244 ALA B O 1
ATOM 4056 N N . GLU B 1 245 ? 57.031 80.438 33.969 1 26.86 245 GLU B N 1
ATOM 4057 C CA . GLU B 1 245 ? 56.438 80.875 32.719 1 26.86 245 GLU B CA 1
ATOM 4058 C C . GLU B 1 245 ? 56.656 79.875 31.609 1 26.86 245 GLU B C 1
ATOM 4060 O O . GLU B 1 245 ? 57.781 79.562 31.234 1 26.86 245 GLU B O 1
ATOM 4065 N N . PRO B 1 246 ? 56.031 78.688 31.656 1 28.23 246 PRO B N 1
ATOM 4066 C CA . PRO B 1 246 ? 56.406 77.688 30.641 1 28.23 246 PRO B CA 1
ATOM 4067 C C . PRO B 1 246 ? 56.25 78.188 29.219 1 28.23 246 PRO B C 1
ATOM 4069 O O . PRO B 1 246 ? 55.344 79 28.953 1 28.23 246 PRO B O 1
ATOM 4072 N N . ARG B 1 247 ? 57.25 78.125 28.406 1 25.38 247 ARG B N 1
ATOM 4073 C CA . ARG B 1 247 ? 57.625 78.5 27.062 1 25.38 247 ARG B CA 1
ATOM 4074 C C . ARG B 1 247 ? 56.75 77.812 26.016 1 25.38 247 ARG B C 1
ATOM 4076 O O . ARG B 1 247 ? 56.719 76.562 25.938 1 25.38 247 ARG B O 1
ATOM 4083 N N . ARG B 1 248 ? 55.656 78.438 25.562 1 25.73 248 ARG B N 1
ATOM 4084 C CA . ARG B 1 248 ? 54.625 78.125 24.578 1 25.73 248 ARG B CA 1
ATOM 4085 C C . ARG B 1 248 ? 55.25 77.875 23.203 1 25.73 248 ARG B C 1
ATOM 4087 O O . ARG B 1 248 ? 55.812 78.812 22.609 1 25.73 248 ARG B O 1
ATOM 4094 N N . VAL B 1 249 ? 55.938 76.812 23 1 27.8 249 VAL B N 1
ATOM 4095 C CA . VAL B 1 249 ? 56.594 76.562 21.719 1 27.8 249 VAL B CA 1
ATOM 4096 C C . VAL B 1 249 ? 55.594 76.688 20.594 1 27.8 249 VAL B C 1
ATOM 4098 O O . VAL B 1 249 ? 54.531 76.125 20.641 1 27.8 249 VAL B O 1
ATOM 4101 N N . MET B 1 250 ? 55.719 77.75 19.688 1 25.48 250 MET B N 1
ATOM 4102 C CA . MET B 1 250 ? 55.094 78.375 18.547 1 25.48 250 MET B CA 1
ATOM 4103 C C . MET B 1 250 ? 55 77.438 17.359 1 25.48 250 MET B C 1
ATOM 4105 O O . MET B 1 250 ? 56.031 76.875 16.938 1 25.48 250 MET B O 1
ATOM 4109 N N . LEU B 1 251 ? 53.906 76.625 17.219 1 28.52 251 LEU B N 1
ATOM 4110 C CA . LEU B 1 251 ? 53.594 75.75 16.094 1 28.52 251 LEU B CA 1
ATOM 4111 C C . LEU B 1 251 ? 53.719 76.438 14.773 1 28.52 251 LEU B C 1
ATOM 4113 O O . LEU B 1 251 ? 53.156 77.562 14.609 1 28.52 251 LEU B O 1
ATOM 4117 N N . PRO B 1 252 ? 54.812 76.25 13.961 1 29.64 252 PRO B N 1
ATOM 4118 C CA . PRO B 1 252 ? 55.188 76.875 12.711 1 29.64 252 PRO B CA 1
ATOM 4119 C C . PRO B 1 252 ? 54.062 76.875 11.672 1 29.64 252 PRO B C 1
ATOM 4121 O O . PRO B 1 252 ? 53.125 76.062 11.781 1 29.64 252 PRO B O 1
ATOM 4124 N N . HIS B 1 253 ? 54.094 77.812 10.68 1 26.78 253 HIS B N 1
ATOM 4125 C CA . HIS B 1 253 ? 53.438 78.562 9.625 1 26.78 253 HIS B CA 1
ATOM 4126 C C . HIS B 1 253 ? 53.156 77.688 8.414 1 26.78 253 HIS B C 1
ATOM 4128 O O . HIS B 1 253 ? 54.031 77 7.922 1 26.78 253 HIS B O 1
ATOM 4134 N N . ALA B 1 254 ? 51.906 77.25 8.195 1 28.95 254 ALA B N 1
ATOM 4135 C CA . ALA B 1 254 ? 51.25 76.438 7.141 1 28.95 254 ALA B CA 1
ATOM 4136 C C . ALA B 1 254 ? 51.5 77.062 5.773 1 28.95 254 ALA B C 1
ATOM 4138 O O . ALA B 1 254 ? 50.938 78.125 5.457 1 28.95 254 ALA B O 1
ATOM 4139 N N . GLU B 1 255 ? 52.75 77.125 5.258 1 24.59 255 GLU B N 1
ATOM 4140 C CA . GLU B 1 255 ? 53 77.812 3.98 1 24.59 255 GLU B CA 1
ATOM 4141 C C . GLU B 1 255 ? 52.156 77.188 2.869 1 24.59 255 GLU B C 1
ATOM 4143 O O . GLU B 1 255 ? 51.969 76 2.812 1 24.59 255 GLU B O 1
ATOM 4148 N N . SER B 1 256 ? 51.375 78 2.152 1 29.91 256 SER B N 1
ATOM 4149 C CA . SER B 1 256 ? 50.438 78 1.016 1 29.91 256 SER B CA 1
ATOM 4150 C C . SER B 1 256 ? 51.125 77.5 -0.236 1 29.91 256 SER B C 1
ATOM 4152 O O . SER B 1 256 ? 52.219 77.938 -0.608 1 29.91 256 SER B O 1
ATOM 4154 N N . ALA B 1 257 ? 50.938 76.188 -0.573 1 29.86 257 ALA B N 1
ATOM 4155 C CA . ALA B 1 257 ? 51.531 75.438 -1.717 1 29.86 257 ALA B CA 1
ATOM 4156 C C . ALA B 1 257 ? 51.25 76.188 -3.018 1 29.86 257 ALA B C 1
ATOM 4158 O O . ALA B 1 257 ? 50.125 76.75 -3.229 1 29.86 257 ALA B O 1
ATOM 4159 N N . PRO B 1 258 ? 52.344 76.562 -3.83 1 28.98 258 PRO B N 1
ATOM 4160 C CA . PRO B 1 258 ? 52.5 77.312 -5.078 1 28.98 258 PRO B CA 1
ATOM 4161 C C . PRO B 1 258 ? 51.75 76.688 -6.246 1 28.98 258 PRO B C 1
ATOM 4163 O O . PRO B 1 258 ? 51.625 75.438 -6.328 1 28.98 258 PRO B O 1
ATOM 4166 N N . ALA B 1 259 ? 50.688 77.312 -6.77 1 30.11 259 ALA B N 1
ATOM 4167 C CA . ALA B 1 259 ? 49.906 77.062 -7.977 1 30.11 259 ALA B CA 1
ATOM 4168 C C . ALA B 1 259 ? 50.781 76.938 -9.203 1 30.11 259 ALA B C 1
ATOM 4170 O O . ALA B 1 259 ? 51.469 77.875 -9.617 1 30.11 259 ALA B O 1
ATOM 4171 N N . ASN B 1 260 ? 51.531 75.75 -9.312 1 26.91 260 ASN B N 1
ATOM 4172 C CA . ASN B 1 260 ? 52.312 75.562 -10.516 1 26.91 260 ASN B CA 1
ATOM 4173 C C . ASN B 1 260 ? 51.562 76 -11.766 1 26.91 260 ASN B C 1
ATOM 4175 O O . ASN B 1 260 ? 50.344 76 -11.781 1 26.91 260 ASN B O 1
ATOM 4179 N N . GLU B 1 261 ? 52.312 76.188 -12.93 1 28.11 261 GLU B N 1
ATOM 4180 C CA . GLU B 1 261 ? 52.5 76.75 -14.242 1 28.11 261 GLU B CA 1
ATOM 4181 C C . GLU B 1 261 ? 51.531 76.125 -15.266 1 28.11 261 GLU B C 1
ATOM 4183 O O . GLU B 1 261 ? 51.312 74.938 -15.234 1 28.11 261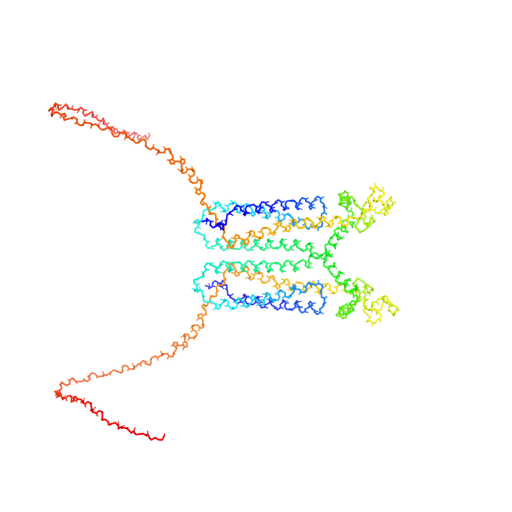 GLU B O 1
ATOM 4188 N N . TRP B 1 262 ? 50.875 77.062 -16.141 1 32.06 262 TRP B N 1
ATOM 4189 C CA . TRP B 1 262 ? 50.062 77.25 -17.328 1 32.06 262 TRP B CA 1
ATOM 4190 C C . TRP B 1 262 ? 50.781 76.688 -18.562 1 32.06 262 TRP B C 1
ATOM 4192 O O . TRP B 1 262 ? 50.375 77 -19.703 1 32.06 262 TRP B O 1
ATOM 4202 N N . ASN B 1 263 ? 51.469 75.562 -18.781 1 27.05 263 ASN B N 1
ATOM 4203 C CA . ASN B 1 263 ? 52.062 75.438 -20.109 1 27.05 263 ASN B CA 1
ATOM 4204 C C . ASN B 1 263 ? 51 75.438 -21.203 1 27.05 263 ASN B C 1
ATOM 4206 O O . ASN B 1 263 ? 50.062 74.625 -21.141 1 27.05 263 ASN B O 1
ATOM 4210 N N . GLN B 1 264 ? 51.031 76.5 -22.203 1 21.31 264 GLN B N 1
ATOM 4211 C CA . GLN B 1 264 ? 51.25 76.25 -23.625 1 21.31 264 GLN B CA 1
ATOM 4212 C C . GLN B 1 264 ? 52.531 75.438 -23.828 1 21.31 264 GLN B C 1
ATOM 4214 O O . GLN B 1 264 ? 53.594 75.75 -23.266 1 21.31 264 GLN B O 1
#

Radius of gyration: 44.23 Å; Cα contacts (8 Å, |Δi|>4): 495; chains: 2; bounding box: 124×127×84 Å

Secondary structure (DSSP, 8-state):
---TTS--HHHHHHHHHHHHHHHHHHHHHHHHTT-SS-THHHHHHHHHHHHHHHHHHHHTTS-TTS---HHHHHHHHHHHHHHHHHHHHHHHHHHHHHS-HHHHHHHHHHHHHHHHHTT-HHHHHHHHHHHT--SSSSTTTTPSSPP-SS--TTHHHHHH---S-SHHHHHHHHHHHHHHHHHHHHHHHHHHHHHHHH-------THHHHHHHHHHHHHH--------------------------------------------/---TTS--HHHHHHHHHHHHHHHHHHHHHHHHTT-SS-THHHHHHHHHHHHHHHHHHHHTTS-TTS---HHHHHHHHHHHHHHHHHHHHHHHHHHHHHS-HHHHHHHHHHHHHHHHHTT-HHHHHHHHHHHT--SSSSTTTTPSSPP-SS--TTHHHHHH---S-SHHHHHHHHHHHHHHHHHHHHHHHHHHHHHHHH-------THHHHHHHHHHHHHH--------------------------------------------

pLDDT: mean 75.79, std 25.97, range [20.83, 98.12]